Protein AF-A0A9Q3AFA3-F1 (afdb_monomer)

Mean predicted aligned error: 14.66 Å

Structure (mmCIF, N/CA/C/O backbone):
data_AF-A0A9Q3AFA3-F1
#
_entry.id   AF-A0A9Q3AFA3-F1
#
loop_
_atom_site.group_PDB
_atom_site.id
_atom_site.type_symbol
_atom_site.label_atom_id
_atom_site.label_alt_id
_atom_site.label_comp_id
_atom_site.label_asym_id
_atom_site.label_entity_id
_atom_site.label_seq_id
_atom_site.pdbx_PDB_ins_code
_atom_site.Cartn_x
_atom_site.Cartn_y
_atom_site.Cartn_z
_atom_site.occupancy
_atom_site.B_iso_or_equiv
_atom_site.auth_seq_id
_atom_site.auth_comp_id
_atom_site.auth_asym_id
_atom_site.auth_atom_id
_atom_site.pdbx_PDB_model_num
ATOM 1 N N . MET A 1 1 ? 26.727 13.748 -6.538 1.00 31.53 1 MET A N 1
ATOM 2 C CA . MET A 1 1 ? 25.446 13.881 -5.822 1.00 31.53 1 MET A CA 1
ATOM 3 C C . MET A 1 1 ? 25.107 12.471 -5.403 1.00 31.53 1 MET A C 1
ATOM 5 O O . MET A 1 1 ? 24.929 11.662 -6.299 1.00 31.53 1 MET A O 1
ATOM 9 N N . GLU A 1 2 ? 25.195 12.148 -4.111 1.00 31.36 2 GLU A N 1
ATOM 10 C CA . GLU A 1 2 ? 24.711 10.855 -3.608 1.00 31.36 2 GLU A CA 1
ATOM 11 C C . GLU A 1 2 ? 23.255 10.726 -4.036 1.00 31.36 2 GLU A C 1
ATOM 13 O O . GLU A 1 2 ? 22.441 11.607 -3.737 1.00 31.36 2 GLU A O 1
ATOM 18 N N . ASP A 1 3 ? 22.959 9.708 -4.838 1.00 44.16 3 ASP A N 1
ATOM 19 C CA . ASP A 1 3 ? 21.589 9.434 -5.209 1.00 44.16 3 ASP A CA 1
ATOM 20 C C . ASP A 1 3 ? 20.820 9.109 -3.918 1.00 44.16 3 ASP A C 1
ATOM 22 O O . ASP A 1 3 ? 21.297 8.416 -3.023 1.00 44.16 3 ASP A O 1
ATOM 26 N N . GLY A 1 4 ? 19.649 9.704 -3.742 1.00 44.97 4 GLY A N 1
ATOM 27 C CA . GLY A 1 4 ? 18.826 9.465 -2.560 1.00 44.97 4 GLY A CA 1
ATOM 28 C C . GLY A 1 4 ? 18.108 8.113 -2.599 1.00 44.97 4 GLY A C 1
ATOM 29 O O . GLY A 1 4 ? 17.029 8.011 -2.005 1.00 44.97 4 GLY A O 1
ATOM 30 N N . ARG A 1 5 ? 18.596 7.108 -3.346 1.00 56.59 5 ARG A N 1
ATOM 31 C CA . ARG A 1 5 ? 17.900 5.825 -3.491 1.00 56.59 5 ARG A CA 1
ATOM 32 C C . ARG A 1 5 ? 18.234 4.950 -2.289 1.00 56.59 5 ARG A C 1
ATOM 34 O O . ARG A 1 5 ? 19.384 4.665 -1.977 1.00 56.59 5 ARG A O 1
ATOM 41 N N . ARG A 1 6 ? 17.193 4.508 -1.581 1.00 67.25 6 ARG A N 1
ATOM 42 C CA . ARG A 1 6 ? 17.358 3.473 -0.558 1.00 67.25 6 ARG A CA 1
ATOM 43 C C . ARG A 1 6 ? 17.557 2.126 -1.250 1.00 67.25 6 ARG A C 1
ATOM 45 O O . ARG A 1 6 ? 16.832 1.856 -2.208 1.00 67.25 6 ARG A O 1
ATOM 52 N N . PRO A 1 7 ? 18.461 1.269 -0.753 1.00 80.62 7 PRO A N 1
ATOM 53 C CA . PRO A 1 7 ? 18.586 -0.086 -1.266 1.00 80.62 7 PRO A CA 1
ATOM 54 C C . PRO A 1 7 ? 17.254 -0.831 -1.105 1.00 80.62 7 PRO A C 1
ATOM 56 O O . PRO A 1 7 ? 16.603 -0.756 -0.060 1.00 80.62 7 PRO A O 1
ATOM 59 N N . THR A 1 8 ? 16.840 -1.539 -2.155 1.00 86.31 8 THR A N 1
ATOM 60 C CA . THR A 1 8 ? 15.667 -2.424 -2.144 1.00 86.31 8 THR A CA 1
ATOM 61 C C . THR A 1 8 ? 15.996 -3.719 -2.881 1.00 86.31 8 THR A C 1
ATOM 63 O O . THR A 1 8 ? 16.932 -3.760 -3.670 1.00 86.31 8 THR A O 1
ATOM 66 N N . HIS A 1 9 ? 15.208 -4.769 -2.655 1.00 89.50 9 HIS A N 1
ATOM 67 C CA . HIS A 1 9 ? 15.342 -6.046 -3.362 1.00 89.50 9 HIS A CA 1
ATOM 68 C C . HIS A 1 9 ? 14.718 -6.034 -4.771 1.00 89.50 9 HIS A C 1
ATOM 70 O O . HIS A 1 9 ? 14.674 -7.071 -5.429 1.00 89.50 9 HIS A O 1
ATOM 76 N N . PHE A 1 10 ? 14.173 -4.898 -5.221 1.00 92.19 10 PHE A N 1
ATOM 77 C CA . PHE A 1 10 ? 13.462 -4.800 -6.491 1.00 92.19 10 PHE A CA 1
ATOM 78 C C . PHE A 1 10 ? 14.365 -4.339 -7.633 1.00 92.19 10 PHE A C 1
ATOM 80 O O . PHE A 1 10 ? 15.138 -3.394 -7.494 1.00 92.19 10 PHE A O 1
ATOM 87 N N . GLY A 1 11 ? 14.130 -4.928 -8.806 1.00 93.00 11 GLY A N 1
ATOM 88 C CA . GLY A 1 11 ? 14.675 -4.460 -10.075 1.00 93.00 11 GLY A CA 1
ATOM 89 C C . GLY A 1 11 ? 16.154 -4.778 -10.280 1.00 93.00 11 GLY A C 1
ATOM 90 O O . GLY A 1 11 ? 16.748 -5.605 -9.596 1.00 93.00 11 GLY A O 1
ATOM 91 N N . ILE A 1 12 ? 16.721 -4.123 -11.289 1.00 93.44 12 ILE A N 1
ATOM 92 C CA . ILE A 1 12 ? 18.145 -4.144 -11.620 1.00 93.44 12 ILE A CA 1
ATOM 93 C C . ILE A 1 12 ? 18.594 -2.688 -11.570 1.00 93.44 12 ILE A C 1
ATOM 95 O O . ILE A 1 12 ? 17.883 -1.815 -12.073 1.00 93.44 12 ILE A O 1
ATOM 99 N N . GLU A 1 13 ? 19.749 -2.423 -10.966 1.00 92.81 13 GLU A N 1
ATOM 100 C CA . GLU A 1 13 ? 20.338 -1.085 -10.963 1.00 92.81 13 GLU A CA 1
ATOM 101 C C . GLU A 1 13 ? 20.455 -0.551 -12.398 1.00 92.81 13 GLU A C 1
ATOM 103 O O . GLU A 1 13 ? 20.861 -1.278 -13.304 1.00 92.81 13 GLU A O 1
ATOM 108 N N . GLU A 1 14 ? 20.075 0.709 -12.615 1.00 92.31 14 GLU A N 1
ATOM 109 C CA . GLU A 1 14 ? 19.921 1.273 -13.959 1.00 92.31 14 GLU A CA 1
ATOM 110 C C . GLU A 1 14 ? 21.203 1.168 -14.792 1.00 92.31 14 GLU A C 1
ATOM 112 O O . GLU A 1 14 ? 21.157 0.671 -15.917 1.00 92.31 14 GLU A O 1
ATOM 117 N N . ASP A 1 15 ? 22.350 1.546 -14.224 1.00 92.62 15 ASP A N 1
ATOM 118 C CA . ASP A 1 15 ? 23.646 1.470 -14.907 1.00 92.62 15 ASP A CA 1
ATOM 119 C C . ASP A 1 15 ? 23.993 0.027 -15.287 1.00 92.62 15 ASP A C 1
ATOM 121 O O . ASP A 1 15 ? 24.424 -0.246 -16.411 1.00 92.62 15 ASP A O 1
ATOM 125 N N . THR A 1 16 ? 23.715 -0.919 -14.388 1.00 93.81 16 THR A N 1
ATOM 126 C CA . THR A 1 16 ? 23.895 -2.354 -14.628 1.00 93.81 16 THR A CA 1
ATOM 127 C C . THR A 1 16 ? 22.962 -2.854 -15.732 1.00 93.81 16 THR A C 1
ATOM 129 O O . THR A 1 16 ? 23.398 -3.583 -16.630 1.00 93.81 16 THR A O 1
ATOM 132 N N . ALA A 1 17 ? 21.688 -2.458 -15.713 1.00 93.31 17 ALA A N 1
ATOM 133 C CA . ALA A 1 17 ? 20.706 -2.835 -16.722 1.00 93.31 17 ALA A CA 1
ATOM 134 C C . ALA A 1 17 ? 21.079 -2.278 -18.103 1.00 93.31 17 ALA A C 1
ATOM 136 O O . ALA A 1 17 ? 21.062 -3.018 -19.088 1.00 93.31 17 ALA A O 1
ATOM 137 N N . VAL A 1 18 ? 21.468 -1.002 -18.176 1.00 92.75 18 VAL A N 1
ATOM 138 C CA . VAL A 1 18 ? 21.858 -0.322 -19.418 1.00 92.75 18 VAL A CA 1
ATOM 139 C C . VAL A 1 18 ? 23.160 -0.890 -19.977 1.00 92.75 18 VAL A C 1
ATOM 141 O O . VAL A 1 18 ? 23.252 -1.087 -21.191 1.00 92.75 18 VAL A O 1
ATOM 144 N N . ALA A 1 19 ? 24.163 -1.167 -19.138 1.00 93.81 19 ALA A N 1
ATOM 145 C CA . ALA A 1 19 ? 25.450 -1.707 -19.579 1.00 93.81 19 ALA A CA 1
ATOM 146 C C . ALA A 1 19 ? 25.335 -3.138 -20.125 1.00 93.81 19 ALA A C 1
ATOM 148 O O . ALA A 1 19 ? 25.984 -3.469 -21.117 1.00 93.81 19 ALA A O 1
ATOM 149 N N . ASN A 1 20 ? 24.484 -3.965 -19.513 1.00 93.88 20 ASN A N 1
ATOM 150 C CA . ASN A 1 20 ? 24.355 -5.384 -19.850 1.00 93.88 20 ASN A CA 1
ATOM 151 C C . ASN A 1 20 ? 23.153 -5.704 -20.753 1.00 93.88 20 ASN A C 1
ATOM 153 O O . ASN A 1 20 ? 22.939 -6.868 -21.084 1.00 93.88 20 ASN A O 1
ATOM 157 N N . PHE A 1 21 ? 22.392 -4.700 -21.205 1.00 94.31 21 PHE A N 1
ATOM 158 C CA . PHE A 1 21 ? 21.138 -4.909 -21.939 1.00 94.31 21 PHE A CA 1
ATOM 159 C C . PHE A 1 21 ? 21.282 -5.812 -23.177 1.00 94.31 21 PHE A C 1
ATOM 161 O O . PHE A 1 21 ? 20.428 -6.657 -23.441 1.00 94.31 21 PHE A O 1
ATOM 168 N N . GLY A 1 22 ? 22.399 -5.689 -23.903 1.00 93.00 22 GLY A N 1
ATOM 169 C CA . GLY A 1 22 ? 22.717 -6.538 -25.057 1.00 93.00 22 GLY A CA 1
ATOM 170 C C . GLY A 1 22 ? 22.820 -8.031 -24.724 1.00 93.00 22 GLY A C 1
ATOM 171 O O . GLY A 1 22 ? 22.433 -8.864 -25.538 1.00 93.00 22 GLY A O 1
ATOM 172 N N . GLN A 1 23 ? 23.282 -8.380 -23.519 1.00 95.56 23 GLN A N 1
ATOM 173 C CA . GLN A 1 23 ? 23.353 -9.775 -23.072 1.00 95.56 23 GLN A CA 1
ATOM 174 C C . GLN A 1 23 ? 21.951 -10.343 -22.845 1.00 95.56 23 GLN A C 1
ATOM 176 O O . GLN A 1 23 ? 21.680 -11.475 -23.233 1.00 95.56 23 GLN A O 1
ATOM 181 N N . TYR A 1 24 ? 21.039 -9.540 -22.287 1.00 94.31 24 TYR A N 1
ATOM 182 C CA . TYR A 1 24 ? 19.649 -9.951 -22.090 1.00 94.31 24 TYR A CA 1
ATOM 183 C C . TYR A 1 24 ? 18.940 -10.194 -23.428 1.00 94.31 24 TYR A C 1
ATOM 185 O O . TYR A 1 24 ? 18.186 -11.154 -23.559 1.00 94.31 24 TYR A O 1
ATOM 193 N N . LEU A 1 25 ? 19.220 -9.365 -24.440 1.00 94.38 25 LEU A N 1
ATOM 194 C CA . LEU A 1 25 ? 18.674 -9.523 -25.794 1.00 94.38 25 LEU A CA 1
ATOM 195 C C . LEU A 1 25 ? 19.187 -10.776 -26.517 1.00 94.38 25 LEU A C 1
ATOM 197 O O . LEU A 1 25 ? 18.493 -11.297 -27.385 1.00 94.38 25 LEU A O 1
ATOM 201 N N . ALA A 1 26 ? 20.384 -11.259 -26.177 1.00 95.12 26 ALA A N 1
ATOM 202 C CA . ALA A 1 26 ? 20.981 -12.442 -26.795 1.00 95.12 26 ALA A CA 1
ATOM 203 C C . ALA A 1 26 ? 20.421 -13.771 -26.249 1.00 95.12 26 ALA A C 1
ATOM 205 O O . ALA A 1 26 ? 20.730 -14.834 -26.791 1.00 95.12 26 ALA A O 1
ATOM 206 N N . LEU A 1 27 ? 19.611 -13.736 -25.184 1.00 96.69 27 LEU A N 1
ATOM 207 C CA . LEU A 1 27 ? 19.037 -14.937 -24.581 1.00 96.69 27 LEU A CA 1
ATOM 208 C C . LEU A 1 27 ? 17.963 -15.545 -25.505 1.00 96.69 27 LEU A C 1
ATOM 210 O O . LEU A 1 27 ? 16.940 -14.906 -25.755 1.00 96.69 27 LEU A O 1
ATOM 214 N N . PRO A 1 28 ? 18.122 -16.802 -25.969 1.00 95.69 28 PRO A N 1
ATOM 215 C CA . PRO A 1 28 ? 17.306 -17.363 -27.053 1.00 95.69 28 PRO A CA 1
ATOM 216 C C . PRO A 1 28 ? 15.830 -17.573 -26.689 1.00 95.69 28 PRO A C 1
ATOM 218 O O . PRO A 1 28 ? 14.981 -17.652 -27.572 1.00 95.69 28 PRO A O 1
ATOM 221 N N . ASN A 1 29 ? 15.520 -17.652 -25.393 1.00 97.38 29 ASN A N 1
ATOM 222 C CA . ASN A 1 29 ? 14.172 -17.900 -24.882 1.00 97.38 29 ASN A CA 1
ATOM 223 C C . ASN A 1 29 ? 13.524 -16.649 -24.263 1.00 97.38 29 ASN A C 1
ATOM 225 O O . ASN A 1 29 ? 12.460 -16.755 -23.653 1.00 97.38 29 ASN A O 1
ATOM 229 N N . LEU A 1 30 ? 14.148 -15.469 -24.395 1.00 96.56 30 LEU A N 1
ATOM 230 C CA . LEU A 1 30 ? 13.637 -14.216 -23.842 1.00 96.56 30 LEU A CA 1
ATOM 231 C C . LEU A 1 30 ? 13.195 -13.267 -24.960 1.00 96.56 30 LEU A C 1
ATOM 233 O O . LEU A 1 30 ? 13.912 -13.026 -25.924 1.00 96.56 30 LEU A O 1
ATO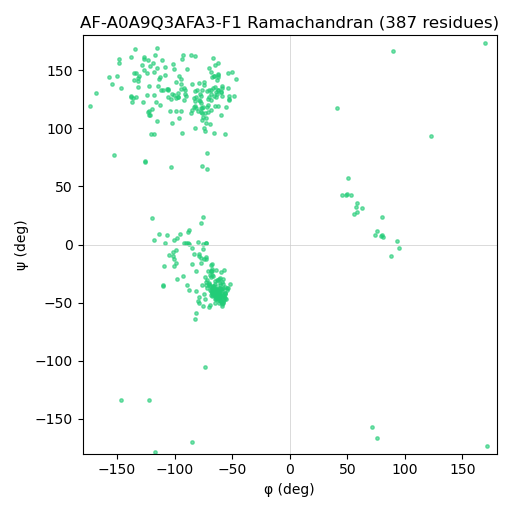M 237 N N . ASN A 1 31 ? 12.008 -12.682 -24.807 1.00 94.94 31 ASN A N 1
ATOM 238 C CA . ASN A 1 31 ? 11.499 -11.654 -25.711 1.00 94.94 31 ASN A CA 1
ATOM 239 C C . ASN A 1 31 ? 11.233 -10.373 -24.923 1.00 94.94 31 ASN A C 1
ATOM 241 O O . ASN A 1 31 ? 10.174 -10.221 -24.310 1.00 94.94 31 ASN A O 1
ATOM 245 N N . ILE A 1 32 ? 12.205 -9.463 -24.920 1.00 95.94 32 ILE A N 1
ATOM 246 C CA . ILE A 1 32 ? 12.116 -8.210 -24.168 1.00 95.94 32 ILE A CA 1
ATOM 247 C C . ILE A 1 32 ? 11.107 -7.281 -24.848 1.00 95.94 32 ILE A C 1
ATOM 249 O O . ILE A 1 32 ? 11.277 -6.881 -25.997 1.00 95.94 32 ILE A O 1
ATOM 253 N N . LYS A 1 33 ? 10.034 -6.937 -24.128 1.00 96.94 33 LYS A N 1
ATOM 254 C CA . LYS A 1 33 ? 8.938 -6.101 -24.647 1.00 96.94 33 LYS A CA 1
ATOM 255 C C . LYS A 1 33 ? 9.017 -4.637 -24.248 1.00 96.94 33 LYS A C 1
ATOM 257 O O . LYS A 1 33 ? 8.319 -3.830 -24.860 1.00 96.94 33 LYS A O 1
ATOM 262 N N . GLY A 1 34 ? 9.819 -4.303 -23.245 1.00 96.81 34 GLY A N 1
ATOM 263 C CA . GLY A 1 34 ? 9.833 -2.979 -22.649 1.00 96.81 34 GLY A CA 1
ATOM 264 C C . GLY A 1 34 ? 10.681 -2.895 -21.397 1.00 96.81 34 GLY A C 1
ATOM 265 O O . GLY A 1 34 ? 11.340 -3.860 -21.015 1.00 96.81 34 GLY A O 1
ATOM 266 N N . ILE A 1 35 ? 10.602 -1.734 -20.755 1.00 97.19 35 ILE A N 1
ATOM 267 C CA . ILE A 1 35 ? 11.144 -1.484 -19.420 1.00 97.19 35 ILE A CA 1
ATOM 268 C C . ILE A 1 35 ? 10.015 -1.096 -18.469 1.00 97.19 35 ILE A C 1
ATOM 270 O O . ILE A 1 35 ? 8.981 -0.584 -18.906 1.00 97.19 35 ILE A O 1
ATOM 274 N N . HIS A 1 36 ? 10.243 -1.323 -17.180 1.00 97.62 36 HIS A N 1
ATOM 275 C CA . HIS A 1 36 ? 9.360 -0.915 -16.097 1.00 97.62 36 HIS A CA 1
ATOM 276 C C . HIS A 1 36 ? 10.183 -0.225 -15.013 1.00 97.62 36 HIS A C 1
ATOM 278 O O . HIS A 1 36 ? 11.250 -0.719 -14.642 1.00 97.62 36 HIS A O 1
ATOM 284 N N . VAL A 1 37 ? 9.680 0.901 -14.510 1.00 95.88 37 VAL A N 1
ATOM 285 C CA . VAL A 1 37 ? 10.291 1.627 -13.397 1.00 95.88 37 VAL A CA 1
ATOM 286 C C . VAL A 1 37 ? 9.203 2.098 -12.433 1.00 95.88 37 VAL A C 1
ATOM 288 O O . VAL A 1 37 ? 8.270 2.798 -12.820 1.00 95.88 37 VAL A O 1
ATOM 291 N N . TYR A 1 38 ? 9.371 1.773 -11.151 1.00 93.44 38 TYR A N 1
ATOM 292 C CA . TYR A 1 38 ? 8.511 2.221 -10.059 1.00 93.44 38 TYR A CA 1
ATOM 293 C C . TYR A 1 38 ? 9.344 2.980 -9.021 1.00 93.44 38 TYR A C 1
ATOM 295 O O . TYR A 1 38 ? 10.153 2.386 -8.314 1.00 93.44 38 TYR A O 1
ATOM 303 N N . ASN A 1 39 ? 9.124 4.294 -8.913 1.00 87.06 39 ASN A N 1
ATOM 304 C CA . ASN A 1 39 ? 9.963 5.186 -8.099 1.00 87.06 39 ASN A CA 1
ATOM 305 C C . ASN A 1 39 ? 9.292 5.702 -6.819 1.00 87.06 39 ASN A C 1
ATOM 307 O O . ASN A 1 39 ? 9.898 6.470 -6.072 1.00 87.06 39 ASN A O 1
ATOM 311 N N . GLY A 1 40 ? 8.050 5.309 -6.524 1.00 87.06 40 GLY A N 1
ATOM 312 C CA . GLY A 1 40 ? 7.431 5.742 -5.278 1.00 87.06 40 GLY A CA 1
ATOM 313 C C . GLY A 1 40 ? 5.948 5.462 -5.143 1.00 87.06 40 GLY A C 1
ATOM 314 O O . GLY A 1 40 ? 5.263 5.039 -6.067 1.00 87.06 40 GLY A O 1
ATOM 315 N N . THR A 1 41 ? 5.447 5.743 -3.944 1.00 90.12 41 THR A N 1
ATOM 316 C CA . THR A 1 41 ? 4.039 5.616 -3.575 1.00 90.12 41 THR A CA 1
ATOM 317 C C . THR A 1 41 ? 3.525 6.921 -2.986 1.00 90.12 41 THR A C 1
ATOM 319 O O . THR A 1 41 ? 4.300 7.723 -2.470 1.00 90.12 41 THR A O 1
ATOM 322 N N . LYS A 1 42 ? 2.202 7.109 -2.997 1.00 91.62 42 LYS A N 1
ATOM 323 C CA . LYS A 1 42 ? 1.523 8.239 -2.346 1.00 91.62 42 LYS A CA 1
ATOM 324 C C . LYS A 1 42 ? 1.990 9.622 -2.844 1.00 91.62 42 LYS A C 1
ATOM 326 O O . LYS A 1 42 ? 2.024 10.582 -2.079 1.00 91.62 42 LYS A O 1
ATOM 331 N N . ILE A 1 43 ? 2.307 9.732 -4.130 1.00 95.38 43 ILE A N 1
ATOM 332 C CA . ILE A 1 43 ? 2.714 10.980 -4.776 1.00 95.38 43 ILE A CA 1
ATOM 333 C C . ILE A 1 43 ? 1.473 11.866 -4.948 1.00 95.38 43 ILE A C 1
ATOM 335 O O . ILE A 1 43 ? 0.546 11.516 -5.679 1.00 95.38 43 ILE A O 1
ATOM 339 N N . LEU A 1 44 ? 1.436 12.993 -4.234 1.00 96.62 44 LEU A N 1
ATOM 340 C CA . LEU A 1 44 ? 0.319 13.953 -4.245 1.00 96.62 44 LEU A CA 1
ATOM 341 C C . LEU A 1 44 ? 0.595 15.193 -5.104 1.00 96.62 44 LEU A C 1
ATOM 343 O O . LEU A 1 44 ? -0.296 16.016 -5.291 1.00 96.62 44 LEU A O 1
ATOM 347 N N . ASP A 1 45 ? 1.814 15.324 -5.624 1.00 96.88 45 ASP A N 1
ATOM 348 C CA . ASP A 1 45 ? 2.240 16.436 -6.465 1.00 96.88 45 ASP A CA 1
ATOM 349 C C . ASP A 1 45 ? 2.291 16.011 -7.938 1.00 96.88 45 ASP A C 1
ATOM 351 O O . ASP A 1 45 ? 2.933 15.022 -8.293 1.00 96.88 45 ASP A O 1
ATOM 355 N N . ALA A 1 46 ? 1.593 16.750 -8.801 1.00 97.25 46 ALA A N 1
ATOM 356 C CA . ALA A 1 46 ? 1.475 16.402 -10.214 1.00 97.25 46 ALA A CA 1
ATOM 357 C C . ALA A 1 46 ? 2.795 16.582 -10.978 1.00 97.25 46 ALA A C 1
ATOM 359 O O . ALA A 1 46 ? 3.070 15.798 -11.888 1.00 97.25 46 ALA A O 1
ATOM 360 N N . GLN A 1 47 ? 3.613 17.569 -10.594 1.00 97.44 47 GLN A N 1
ATOM 361 C CA . GLN A 1 47 ? 4.920 17.797 -11.209 1.00 97.44 47 GLN A CA 1
ATOM 362 C C . GLN A 1 47 ? 5.849 16.608 -10.948 1.00 97.44 47 GLN A C 1
ATOM 364 O O . GLN A 1 47 ? 6.433 16.076 -11.883 1.00 97.44 47 GLN A O 1
ATOM 369 N N . SER A 1 48 ? 5.870 16.094 -9.718 1.00 96.50 48 SER A N 1
ATOM 370 C CA . SER A 1 48 ? 6.648 14.907 -9.345 1.00 96.50 48 SER A CA 1
ATOM 371 C C . SER A 1 48 ? 6.263 13.659 -10.157 1.00 96.50 48 SER A C 1
ATOM 373 O O . SER A 1 48 ? 7.126 12.873 -10.547 1.00 96.50 48 SER A O 1
ATOM 375 N N . VAL A 1 49 ? 4.968 13.464 -10.448 1.00 96.62 49 VAL A N 1
ATOM 376 C CA . VAL A 1 49 ? 4.509 12.368 -11.325 1.00 96.62 49 VAL A CA 1
ATOM 377 C C . VAL A 1 49 ? 4.987 12.580 -12.763 1.00 96.62 49 VAL A C 1
ATOM 379 O O . VAL A 1 49 ? 5.432 11.628 -13.406 1.00 96.62 49 VAL A O 1
ATOM 382 N N . TYR A 1 50 ? 4.896 13.812 -13.269 1.00 97.44 50 TYR A N 1
ATOM 383 C CA . TYR A 1 50 ? 5.384 14.166 -14.599 1.00 97.44 50 TYR A CA 1
ATOM 384 C C . TYR A 1 50 ? 6.894 13.949 -14.729 1.00 97.44 50 TYR A C 1
ATOM 386 O O . TYR A 1 50 ? 7.318 13.318 -15.694 1.00 97.44 50 TYR A O 1
ATOM 394 N N . ASP A 1 51 ? 7.687 14.413 -13.763 1.00 97.25 51 ASP A N 1
ATOM 395 C CA . ASP A 1 51 ? 9.147 14.295 -13.781 1.00 97.25 51 ASP A CA 1
ATOM 396 C C . ASP A 1 51 ? 9.562 12.819 -13.811 1.00 97.25 51 ASP A C 1
ATOM 398 O O . ASP A 1 51 ? 10.398 12.422 -14.625 1.00 97.25 51 ASP A O 1
ATOM 402 N N . ASN A 1 52 ? 8.898 11.981 -13.004 1.00 95.69 52 ASN A N 1
ATOM 403 C CA . ASN A 1 52 ? 9.109 10.536 -13.016 1.00 95.69 52 ASN A CA 1
ATOM 404 C C . ASN A 1 52 ? 8.760 9.911 -14.378 1.00 95.69 52 ASN A C 1
ATOM 406 O O . ASN A 1 52 ? 9.568 9.194 -14.963 1.00 95.69 52 ASN A O 1
ATOM 410 N N . ALA A 1 53 ? 7.575 10.206 -14.922 1.00 97.75 53 ALA A N 1
ATOM 411 C CA . ALA A 1 53 ? 7.172 9.672 -16.220 1.00 97.75 53 ALA A CA 1
ATOM 412 C C . ALA A 1 53 ? 8.110 10.142 -17.346 1.00 97.75 53 ALA A C 1
ATOM 414 O O . ALA A 1 53 ? 8.491 9.341 -18.195 1.00 97.75 53 ALA A O 1
ATOM 415 N N . SER A 1 54 ? 8.515 11.416 -17.346 1.00 98.00 54 SER A N 1
ATOM 416 C CA . SER A 1 54 ? 9.448 11.965 -18.335 1.00 98.00 54 SER A CA 1
ATOM 417 C C . SER A 1 54 ? 10.781 11.231 -18.290 1.00 98.00 54 SER A C 1
ATOM 419 O O . SER A 1 54 ? 11.234 10.757 -19.330 1.00 98.00 54 SER A O 1
ATOM 421 N N . TYR A 1 55 ? 11.344 11.057 -17.093 1.00 97.31 55 TYR A N 1
ATOM 422 C CA . TYR A 1 55 ? 12.597 10.335 -16.888 1.00 97.31 55 TYR A CA 1
ATOM 423 C C . TYR A 1 55 ? 12.552 8.912 -17.456 1.00 97.31 55 TYR A C 1
ATOM 425 O O . TYR A 1 55 ? 13.446 8.496 -18.190 1.00 97.31 55 TYR A O 1
ATOM 433 N N . ILE A 1 56 ? 11.482 8.166 -17.169 1.00 98.00 56 ILE A N 1
ATOM 434 C CA . ILE A 1 56 ? 11.339 6.775 -17.622 1.00 98.00 56 ILE A CA 1
ATOM 435 C C . ILE A 1 56 ? 11.200 6.706 -19.148 1.00 98.00 56 ILE A C 1
ATOM 437 O O . ILE A 1 56 ? 11.782 5.832 -19.795 1.00 98.00 56 ILE A O 1
ATOM 441 N N . LEU A 1 57 ? 10.467 7.647 -19.748 1.00 98.38 57 LEU A N 1
ATOM 442 C CA . LEU A 1 57 ? 10.371 7.746 -21.203 1.00 98.38 57 LEU A CA 1
ATOM 443 C C . LEU A 1 57 ? 11.719 8.142 -21.830 1.00 98.38 57 LEU A C 1
ATOM 445 O O . LEU A 1 57 ? 12.052 7.634 -22.899 1.00 98.38 57 LEU A O 1
ATOM 449 N N . ASP A 1 58 ? 12.515 9.000 -21.186 1.00 97.75 58 ASP A N 1
ATOM 450 C CA . ASP A 1 58 ? 13.882 9.331 -21.616 1.00 97.75 58 ASP A CA 1
ATOM 451 C C . ASP A 1 58 ? 14.800 8.099 -21.557 1.00 97.75 58 ASP A C 1
ATOM 453 O O . ASP A 1 58 ? 15.491 7.807 -22.536 1.00 97.75 58 ASP A O 1
ATOM 457 N N . LEU A 1 59 ? 14.734 7.309 -20.481 1.00 96.81 59 LEU A N 1
ATOM 458 C CA . LEU A 1 59 ? 15.465 6.044 -20.358 1.00 96.81 59 LEU A CA 1
ATOM 459 C C . LEU A 1 59 ? 15.082 5.051 -21.466 1.00 96.81 59 LEU A C 1
ATOM 461 O O . LEU A 1 59 ? 15.961 4.471 -22.110 1.00 96.81 59 LEU A O 1
ATOM 465 N N . TYR A 1 60 ? 13.785 4.906 -21.752 1.00 97.75 60 TYR A N 1
ATOM 466 C CA . TYR A 1 60 ? 13.304 4.088 -22.868 1.00 97.75 60 TYR A CA 1
ATOM 467 C C . TYR A 1 60 ? 13.898 4.549 -24.208 1.00 97.75 60 TYR A C 1
ATOM 469 O O . TYR A 1 60 ? 14.357 3.714 -24.995 1.00 97.75 60 TYR A O 1
ATOM 477 N N . ARG A 1 61 ? 13.913 5.866 -24.477 1.00 97.06 61 ARG A N 1
ATOM 478 C CA . ARG A 1 61 ? 14.489 6.427 -25.714 1.00 97.06 61 ARG A CA 1
ATOM 479 C C . ARG A 1 61 ? 15.974 6.106 -25.821 1.00 97.06 61 ARG A C 1
ATOM 481 O O . ARG A 1 61 ? 16.418 5.656 -26.874 1.00 97.06 61 ARG A O 1
ATOM 488 N N . ASN A 1 62 ? 16.716 6.286 -24.733 1.00 94.75 62 ASN A N 1
ATOM 489 C CA . ASN A 1 62 ? 18.153 6.028 -24.691 1.00 94.75 62 ASN A CA 1
ATOM 490 C C . ASN A 1 62 ? 18.478 4.557 -24.972 1.00 94.75 62 ASN A C 1
ATOM 492 O O . ASN A 1 62 ? 19.350 4.272 -25.792 1.00 94.75 62 ASN A O 1
ATOM 496 N N . LEU A 1 63 ? 17.756 3.623 -24.346 1.00 94.94 63 LEU A N 1
ATOM 497 C CA . LEU A 1 63 ? 17.926 2.188 -24.598 1.00 94.94 63 LEU A CA 1
ATOM 498 C C . LEU A 1 63 ? 17.575 1.816 -26.038 1.00 94.94 63 LEU A C 1
ATOM 500 O O . LEU A 1 63 ? 18.336 1.107 -26.694 1.00 94.94 63 LEU A O 1
ATOM 504 N N . THR A 1 64 ? 16.455 2.337 -26.534 1.00 95.06 64 THR A N 1
ATOM 505 C CA . THR A 1 64 ? 15.978 2.069 -27.891 1.00 95.06 64 THR A CA 1
ATOM 506 C C . THR A 1 64 ? 16.975 2.539 -28.947 1.00 95.06 64 THR A C 1
ATOM 508 O O . THR A 1 64 ? 17.299 1.779 -29.854 1.00 95.06 64 THR A O 1
ATOM 511 N N . LEU A 1 65 ? 17.519 3.750 -28.802 1.00 93.31 65 LEU A N 1
ATOM 512 C CA . LEU A 1 65 ? 18.524 4.289 -29.722 1.00 93.31 65 LEU A CA 1
ATOM 513 C C . LEU A 1 65 ? 19.865 3.554 -29.622 1.00 93.31 65 LEU A C 1
ATOM 515 O O . LEU A 1 65 ? 20.514 3.321 -30.636 1.00 93.31 65 LEU A O 1
ATOM 519 N N . ARG A 1 66 ? 20.294 3.196 -28.406 1.00 94.06 66 ARG A N 1
ATOM 520 C CA . ARG A 1 66 ? 21.594 2.552 -28.172 1.00 94.06 66 ARG A CA 1
ATOM 521 C C . ARG A 1 66 ? 21.663 1.129 -28.722 1.00 94.06 66 ARG A C 1
ATOM 523 O O . ARG A 1 66 ? 22.730 0.714 -29.166 1.00 94.06 66 ARG A O 1
ATOM 530 N N . TYR A 1 67 ? 20.559 0.393 -28.649 1.00 94.00 67 TYR A N 1
ATOM 531 C CA . TYR A 1 67 ? 20.502 -1.028 -28.997 1.00 94.00 67 TYR A CA 1
ATOM 532 C C . TYR A 1 67 ? 19.633 -1.325 -30.230 1.00 94.00 67 TYR A C 1
ATOM 534 O O . TYR A 1 67 ? 19.389 -2.493 -30.508 1.00 94.00 67 TYR A O 1
ATOM 542 N N . ASP A 1 68 ? 19.184 -0.289 -30.951 1.00 93.56 68 ASP A N 1
ATOM 543 C CA . ASP A 1 68 ? 18.319 -0.381 -32.141 1.00 93.56 68 ASP A CA 1
ATOM 544 C C . ASP A 1 68 ? 17.076 -1.263 -31.908 1.00 93.56 68 ASP A C 1
ATOM 546 O O . ASP A 1 68 ? 16.858 -2.287 -32.556 1.00 93.56 68 ASP A O 1
ATOM 550 N N . LEU A 1 69 ? 16.283 -0.896 -30.895 1.00 93.69 69 LEU A N 1
ATOM 551 C CA . LEU A 1 69 ? 15.162 -1.710 -30.411 1.00 93.69 69 LEU A CA 1
ATOM 552 C C . LEU A 1 69 ? 13.801 -1.226 -30.915 1.00 93.69 69 LEU A C 1
ATOM 554 O O . LEU A 1 69 ? 13.574 -0.049 -31.161 1.00 93.69 69 LEU A O 1
ATOM 558 N N . ASP A 1 70 ? 12.840 -2.144 -30.953 1.00 92.94 70 ASP A N 1
ATOM 559 C CA . ASP A 1 70 ? 11.424 -1.846 -31.187 1.00 92.94 70 ASP A CA 1
ATOM 560 C C . ASP A 1 70 ? 10.587 -2.451 -30.052 1.00 92.94 70 ASP A C 1
ATOM 562 O O . ASP A 1 70 ? 9.932 -3.487 -30.183 1.00 92.94 70 ASP A O 1
ATOM 566 N N . LEU A 1 71 ? 10.693 -1.839 -28.870 1.00 96.31 71 LEU A N 1
ATOM 567 C CA . LEU A 1 71 ? 10.028 -2.310 -27.658 1.00 96.31 71 LEU A CA 1
ATOM 568 C C . LEU A 1 71 ? 8.544 -1.921 -27.674 1.00 96.31 71 LEU A C 1
ATOM 570 O O . LEU A 1 71 ? 8.206 -0.746 -27.725 1.00 96.31 71 LEU A O 1
ATOM 574 N N . SER A 1 72 ? 7.641 -2.890 -27.552 1.00 97.50 72 SER A N 1
ATOM 575 C CA . SER A 1 72 ? 6.186 -2.667 -27.619 1.00 97.50 72 SER A CA 1
ATOM 576 C C . SER A 1 72 ? 5.554 -1.966 -26.406 1.00 97.50 72 SER A C 1
ATOM 578 O O . SER A 1 72 ? 4.377 -1.599 -26.463 1.00 97.50 72 SER A O 1
ATOM 580 N N . MET A 1 73 ? 6.276 -1.803 -25.294 1.00 98.25 73 MET A N 1
ATOM 581 C CA . MET A 1 73 ? 5.751 -1.146 -24.095 1.00 98.25 73 MET A CA 1
ATOM 582 C C . MET A 1 73 ? 6.814 -0.400 -23.286 1.00 98.25 73 MET A C 1
ATOM 584 O O . MET A 1 73 ? 7.998 -0.725 -23.320 1.00 98.25 73 MET A O 1
ATOM 588 N N . VAL A 1 74 ? 6.350 0.575 -22.516 1.00 98.56 74 VAL A N 1
ATOM 589 C CA . VAL A 1 74 ? 7.067 1.209 -21.413 1.00 98.56 74 VAL A CA 1
ATOM 590 C C . VAL A 1 74 ? 6.095 1.359 -20.254 1.00 98.56 74 VAL A C 1
ATOM 592 O O . VAL A 1 74 ? 4.993 1.886 -20.422 1.00 98.56 74 VAL A O 1
ATOM 595 N N . ASP A 1 75 ? 6.483 0.858 -19.092 1.00 98.44 75 ASP A N 1
ATOM 596 C CA . ASP A 1 75 ? 5.694 0.968 -17.876 1.00 98.44 75 ASP A CA 1
ATOM 597 C C . ASP A 1 75 ? 6.309 2.033 -16.971 1.00 98.44 75 ASP A C 1
ATOM 599 O O . ASP A 1 75 ? 7.448 1.904 -16.511 1.00 98.44 75 ASP A O 1
ATOM 603 N N . VAL A 1 76 ? 5.560 3.117 -16.764 1.00 97.12 76 VAL A N 1
ATOM 604 C CA . VAL A 1 76 ? 5.994 4.249 -15.936 1.00 97.12 76 VAL A CA 1
ATOM 605 C C . VAL A 1 76 ? 5.628 4.064 -14.456 1.00 97.12 76 VAL A C 1
ATOM 607 O O . VAL A 1 76 ? 5.725 5.008 -13.665 1.00 97.12 76 VAL A O 1
ATOM 610 N N . GLY A 1 77 ? 5.193 2.856 -14.090 1.00 94.31 77 GLY A N 1
ATOM 611 C CA . GLY A 1 77 ? 4.848 2.449 -12.743 1.00 94.31 77 GLY A CA 1
ATOM 612 C C . GLY A 1 77 ? 3.557 3.094 -12.255 1.00 94.31 77 GLY A C 1
ATOM 613 O O . GLY A 1 77 ? 2.685 3.507 -13.017 1.00 94.31 77 GLY A O 1
ATOM 614 N N . GLY A 1 78 ? 3.409 3.164 -10.938 1.00 91.00 78 GLY A N 1
ATOM 615 C CA . GLY A 1 78 ? 2.230 3.701 -10.274 1.00 91.00 78 GLY A CA 1
ATOM 616 C C . GLY A 1 78 ? 2.552 4.863 -9.347 1.00 91.00 78 GLY A C 1
ATOM 617 O O . GLY A 1 78 ? 3.273 5.800 -9.673 1.00 91.00 78 GLY A O 1
ATOM 618 N N . GLY A 1 79 ? 1.971 4.799 -8.153 1.00 89.12 79 GLY A N 1
ATOM 619 C CA . GLY A 1 79 ? 2.344 5.692 -7.061 1.00 89.12 79 GLY A CA 1
ATOM 620 C C . GLY A 1 79 ? 1.490 6.941 -6.900 1.00 89.12 79 GLY A C 1
ATOM 621 O O . GLY A 1 79 ? 1.679 7.645 -5.910 1.00 89.12 79 GLY A O 1
ATOM 622 N N . LEU A 1 80 ? 0.507 7.180 -7.776 1.00 96.06 80 LEU A N 1
ATOM 623 C CA . LEU A 1 80 ? -0.477 8.251 -7.582 1.00 96.06 80 LEU A CA 1
ATOM 624 C C . LEU A 1 80 ? -1.136 8.130 -6.196 1.00 96.06 80 LEU A C 1
ATOM 626 O O . LEU A 1 80 ? -1.655 7.075 -5.813 1.00 96.06 80 LEU A O 1
ATOM 630 N N . GLY A 1 81 ? -1.073 9.210 -5.425 1.00 95.19 81 GLY A N 1
ATOM 631 C CA . GLY A 1 81 ? -1.565 9.267 -4.057 1.00 95.19 81 GLY A CA 1
ATOM 632 C C . GLY A 1 81 ? -3.004 9.753 -3.943 1.00 95.19 81 GLY A C 1
ATOM 633 O O . GLY A 1 81 ? -3.550 10.398 -4.834 1.00 95.19 81 GLY A O 1
ATOM 634 N N . ILE A 1 82 ? -3.599 9.489 -2.781 1.00 96.06 82 ILE A N 1
ATOM 635 C CA . ILE A 1 82 ? -4.837 10.129 -2.332 1.00 96.06 82 ILE A CA 1
ATOM 636 C C . ILE A 1 82 ? -4.585 10.831 -1.002 1.00 96.06 82 ILE A C 1
ATOM 638 O O . ILE A 1 82 ? -3.709 10.426 -0.233 1.00 96.06 82 ILE A O 1
ATOM 642 N N . LYS A 1 83 ? -5.373 11.869 -0.736 1.00 94.94 83 LYS A N 1
ATOM 643 C CA . LYS A 1 83 ? -5.390 12.560 0.549 1.00 94.94 83 LYS A CA 1
ATOM 644 C C . LYS A 1 83 ? -5.981 11.644 1.622 1.00 94.94 83 LYS A C 1
ATOM 646 O O . LYS A 1 83 ? -7.111 11.185 1.468 1.00 94.94 83 LYS A O 1
ATOM 651 N N . TYR A 1 84 ? -5.236 11.426 2.701 1.00 92.31 84 TYR A N 1
ATOM 652 C CA . TYR A 1 84 ? -5.717 10.738 3.904 1.00 92.31 84 TYR A CA 1
ATOM 653 C C . TYR A 1 84 ? -5.871 11.692 5.086 1.00 92.31 84 TYR A C 1
ATOM 655 O O . TYR A 1 84 ? -6.791 11.532 5.885 1.00 92.31 84 TYR A O 1
ATOM 663 N N . TYR A 1 85 ? -4.980 12.680 5.194 1.00 91.44 85 TYR A N 1
ATOM 664 C CA . TYR A 1 85 ? -4.883 13.555 6.362 1.00 91.44 85 TYR A CA 1
ATOM 665 C C . TYR A 1 85 ? -5.226 15.003 6.010 1.00 91.44 85 TYR A C 1
ATOM 667 O O . TYR A 1 85 ? -5.012 15.443 4.884 1.00 91.44 85 TYR A O 1
ATOM 675 N N . GLU A 1 86 ? -5.741 15.776 6.969 1.00 87.56 86 GLU A N 1
ATOM 676 C CA . GLU A 1 86 ? -6.218 17.146 6.720 1.00 87.56 86 GLU A CA 1
ATOM 677 C C . GLU A 1 86 ? -5.144 18.073 6.141 1.00 87.56 86 GLU A C 1
ATOM 679 O O . GLU A 1 86 ? -5.444 18.864 5.243 1.00 87.56 86 GLU A O 1
ATOM 684 N N . ASN A 1 87 ? -3.900 17.916 6.600 1.00 89.19 87 ASN A N 1
ATOM 685 C CA . ASN A 1 87 ? -2.741 18.698 6.174 1.00 89.19 87 ASN A CA 1
ATOM 686 C C . ASN A 1 87 ? -2.196 18.318 4.787 1.00 89.19 87 ASN A C 1
ATOM 688 O O . ASN A 1 87 ? -1.264 18.957 4.302 1.00 89.19 87 ASN A O 1
ATOM 692 N N . GLU A 1 88 ? -2.750 17.292 4.145 1.00 93.06 88 G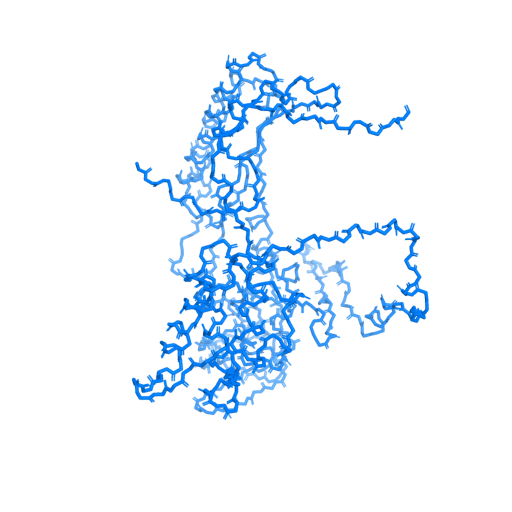LU A N 1
ATOM 693 C CA . GLU A 1 88 ? -2.396 16.913 2.782 1.00 93.06 88 GLU A CA 1
ATOM 694 C C . GLU A 1 88 ? -3.274 17.651 1.761 1.00 93.06 88 GLU A C 1
ATOM 696 O O . GLU A 1 88 ? -4.442 17.981 2.008 1.00 93.06 88 GLU A O 1
ATOM 701 N N . LYS A 1 89 ? -2.716 17.886 0.573 1.00 94.50 89 LYS A N 1
ATOM 702 C CA . LYS A 1 89 ? -3.466 18.361 -0.594 1.00 94.50 89 LYS A CA 1
ATOM 703 C C . LYS A 1 89 ? -3.851 17.167 -1.459 1.00 94.50 89 LYS A C 1
ATOM 705 O O . LYS A 1 89 ? -3.110 16.192 -1.537 1.00 94.50 89 LYS A O 1
ATOM 710 N N . GLU A 1 90 ? -5.027 17.227 -2.074 1.00 96.25 90 GLU A N 1
ATOM 711 C CA . GLU A 1 90 ? -5.384 16.226 -3.078 1.00 96.25 90 GLU A CA 1
ATOM 712 C C . GLU A 1 90 ? -4.502 16.384 -4.319 1.00 96.25 90 GLU A C 1
ATOM 714 O O . GLU A 1 90 ? -4.119 17.501 -4.666 1.00 96.25 90 GLU A O 1
ATOM 719 N N . LEU A 1 91 ? -4.215 15.269 -4.995 1.00 97.06 91 LEU A N 1
ATOM 720 C CA . LEU A 1 91 ? -3.563 15.286 -6.298 1.00 97.06 91 LEU A CA 1
ATOM 721 C C . LEU A 1 91 ? -4.462 16.007 -7.311 1.00 97.06 91 LEU A C 1
ATOM 723 O O . LEU A 1 91 ? -5.578 15.560 -7.590 1.00 97.06 91 LEU A O 1
ATOM 727 N N . ASP A 1 92 ? -3.965 17.104 -7.883 1.00 97.75 92 ASP A N 1
ATOM 728 C CA . ASP A 1 92 ? -4.671 17.848 -8.924 1.00 97.75 92 ASP A CA 1
ATOM 729 C C . ASP A 1 92 ? -4.633 17.076 -10.250 1.00 97.75 92 ASP A C 1
ATOM 731 O O . ASP A 1 92 ? -3.670 17.119 -11.018 1.00 97.75 92 ASP A O 1
ATOM 735 N N . THR A 1 93 ? -5.714 16.347 -10.521 1.00 96.56 93 THR A N 1
ATOM 736 C CA . THR A 1 93 ? -5.857 15.533 -11.736 1.00 96.56 93 THR A CA 1
ATOM 737 C C . THR A 1 93 ? -5.960 16.356 -13.017 1.00 96.56 93 THR A C 1
ATOM 739 O O . THR A 1 93 ? -5.596 15.861 -14.088 1.00 96.56 93 THR A O 1
ATOM 742 N N . GLN A 1 94 ? -6.433 17.603 -12.939 1.00 98.12 94 GLN A N 1
ATOM 743 C CA . GLN A 1 94 ? -6.509 18.479 -14.105 1.00 98.12 94 GLN A CA 1
ATOM 744 C C . GLN A 1 94 ? -5.113 18.960 -14.478 1.00 98.12 94 GLN A C 1
ATOM 746 O O . GLN A 1 94 ? -4.723 18.850 -15.644 1.00 98.12 94 GLN A O 1
ATOM 751 N N . HIS A 1 95 ? -4.345 19.410 -13.487 1.00 98.44 95 HIS A N 1
ATOM 752 C CA . HIS A 1 95 ? -2.955 19.793 -13.686 1.00 98.44 95 HIS A CA 1
ATOM 753 C C . HIS A 1 95 ? -2.106 18.602 -14.157 1.00 98.44 95 HIS A C 1
ATOM 755 O O . HIS A 1 95 ? -1.380 18.712 -15.145 1.00 98.44 95 HIS A O 1
ATOM 761 N N . LEU A 1 96 ? -2.288 17.421 -13.555 1.00 97.75 96 LEU A N 1
ATOM 762 C CA . LEU A 1 96 ? -1.609 16.200 -13.992 1.00 97.75 96 LEU A CA 1
ATOM 763 C C . LEU A 1 96 ? -1.896 15.870 -15.464 1.00 97.75 96 LEU A C 1
ATOM 765 O O . LEU A 1 96 ? -0.981 15.554 -16.223 1.00 97.75 96 LEU A O 1
ATOM 769 N N . LYS A 1 97 ? -3.157 15.984 -15.897 1.00 97.94 97 LYS A N 1
ATOM 770 C CA . LYS A 1 97 ? -3.531 15.781 -17.302 1.00 97.94 97 LYS A CA 1
ATOM 771 C C . LYS A 1 97 ? -2.861 16.803 -18.225 1.00 97.94 97 LYS A C 1
ATOM 773 O O . LYS A 1 97 ? -2.416 16.418 -19.305 1.00 97.94 97 LYS A O 1
ATOM 778 N N . GLN A 1 98 ? -2.798 18.075 -17.827 1.00 98.62 98 GLN A N 1
ATOM 779 C CA . GLN A 1 98 ? -2.144 19.134 -18.609 1.00 98.62 98 GLN A CA 1
ATOM 780 C C . GLN A 1 98 ? -0.651 18.856 -18.823 1.00 98.62 98 GLN A C 1
ATOM 782 O O . GLN A 1 98 ? -0.138 19.161 -19.896 1.00 98.62 98 GLN A O 1
ATOM 787 N N . LEU A 1 99 ? 0.015 18.245 -17.841 1.00 98.50 99 LEU A N 1
ATOM 788 C CA . LEU A 1 99 ? 1.425 17.861 -17.920 1.00 98.50 99 LEU A CA 1
ATOM 789 C C . LEU A 1 99 ? 1.643 16.574 -18.736 1.00 98.50 99 LEU A C 1
ATOM 791 O O . LEU A 1 99 ? 2.459 16.546 -19.658 1.00 98.50 99 LEU A O 1
ATOM 795 N N . LEU A 1 100 ? 0.903 15.500 -18.436 1.00 97.94 100 LEU A N 1
ATOM 796 C CA . LEU A 1 100 ? 1.148 14.180 -19.033 1.00 97.94 100 LEU A CA 1
ATOM 797 C C . LEU A 1 100 ? 0.653 14.051 -20.478 1.00 97.94 100 LEU A C 1
ATOM 799 O O . LEU A 1 100 ? 1.286 13.370 -21.283 1.00 97.94 100 LEU A O 1
ATOM 803 N N . ALA A 1 101 ? -0.459 14.697 -20.841 1.00 98.25 101 ALA A N 1
ATOM 804 C CA . ALA A 1 101 ? -1.011 14.589 -22.193 1.00 98.25 101 ALA A CA 1
ATOM 805 C C . ALA A 1 101 ? -0.020 15.016 -23.302 1.00 98.25 101 ALA A C 1
ATOM 807 O O . ALA A 1 101 ? 0.178 14.234 -24.237 1.00 98.25 101 ALA A O 1
ATOM 808 N N . PRO A 1 102 ? 0.636 16.196 -23.241 1.00 98.50 102 PRO A N 1
ATOM 809 C CA . PRO A 1 102 ? 1.621 16.580 -24.252 1.00 98.50 102 PRO A CA 1
ATOM 810 C C . PRO A 1 102 ? 2.874 15.694 -24.232 1.00 98.50 102 PRO A C 1
ATOM 812 O O . PRO A 1 102 ? 3.392 15.375 -25.306 1.00 98.50 102 PRO A O 1
ATOM 815 N N . LEU A 1 103 ? 3.326 15.251 -23.051 1.00 98.50 103 LEU A N 1
ATOM 816 C CA . LEU A 1 103 ? 4.456 14.327 -22.904 1.00 98.50 103 LEU A CA 1
ATOM 817 C C . LEU A 1 103 ? 4.188 13.011 -23.642 1.00 98.50 103 LEU A C 1
ATOM 819 O O . LEU A 1 103 ? 4.965 12.608 -24.512 1.00 98.50 103 LEU A O 1
ATOM 823 N N . PHE A 1 104 ? 3.050 12.379 -23.355 1.00 98.19 104 PHE A N 1
ATOM 824 C CA . PHE A 1 104 ? 2.663 11.111 -23.967 1.00 98.19 104 PHE A CA 1
ATOM 825 C C . PHE A 1 104 ? 2.386 11.260 -25.461 1.00 98.19 104 PHE A C 1
ATOM 827 O O . PHE A 1 104 ? 2.797 10.400 -26.238 1.00 98.19 104 PHE A O 1
ATOM 834 N N . ALA A 1 105 ? 1.764 12.359 -25.897 1.00 98.31 105 ALA A N 1
ATOM 835 C CA . ALA A 1 105 ? 1.574 12.631 -27.320 1.00 98.31 105 ALA A CA 1
ATOM 836 C C . ALA A 1 105 ? 2.915 12.788 -28.058 1.00 98.31 105 ALA A C 1
ATOM 838 O O . ALA A 1 105 ? 3.066 12.302 -29.178 1.00 98.31 105 ALA A O 1
ATOM 839 N N . SER A 1 106 ? 3.900 13.447 -27.438 1.00 98.31 106 SER A N 1
ATOM 840 C CA . SER A 1 106 ? 5.245 13.580 -28.005 1.00 98.31 106 SER A CA 1
ATOM 841 C C . SER A 1 106 ? 5.961 12.241 -28.116 1.00 98.31 106 SER A C 1
ATOM 843 O O . SER A 1 106 ? 6.535 11.939 -29.161 1.00 98.31 106 SER A O 1
ATOM 845 N N . PHE A 1 107 ? 5.860 11.413 -27.077 1.00 98.38 107 PHE A N 1
ATOM 846 C CA . PHE A 1 107 ? 6.408 10.063 -27.088 1.00 98.38 107 PHE A CA 1
ATOM 847 C C . PHE A 1 107 ? 5.794 9.199 -28.199 1.00 98.38 107 PHE A C 1
ATOM 849 O O . PHE A 1 107 ? 6.528 8.640 -29.006 1.00 98.38 107 PHE A O 1
ATOM 856 N N . HIS A 1 108 ? 4.464 9.166 -28.328 1.00 98.06 108 HIS A N 1
ATOM 857 C CA . HIS A 1 108 ? 3.794 8.349 -29.349 1.00 98.06 108 HIS A CA 1
ATOM 858 C C . HIS A 1 108 ? 4.034 8.833 -30.787 1.00 98.06 108 HIS A C 1
ATOM 860 O O . HIS A 1 108 ? 3.938 8.036 -31.714 1.00 98.06 108 HIS A O 1
ATOM 866 N N . ARG A 1 109 ? 4.379 10.111 -31.011 1.00 97.94 109 ARG A N 1
ATOM 867 C CA . ARG A 1 109 ? 4.837 10.559 -32.342 1.00 97.94 109 ARG A CA 1
ATOM 868 C C . ARG A 1 109 ? 6.155 9.901 -32.753 1.00 97.94 109 ARG A C 1
ATOM 870 O O . ARG A 1 109 ? 6.373 9.710 -33.943 1.00 97.94 109 ARG A O 1
ATOM 877 N N . GLN A 1 110 ? 7.019 9.590 -31.788 1.00 96.50 110 GLN A N 1
ATOM 878 C CA . GLN A 1 110 ? 8.303 8.924 -32.025 1.00 96.50 110 GLN A CA 1
ATOM 879 C C . GLN A 1 110 ? 8.151 7.396 -32.014 1.00 96.50 110 GLN A C 1
ATOM 881 O O . GLN A 1 110 ? 8.730 6.721 -32.857 1.00 96.50 110 GLN A O 1
ATOM 886 N N . PHE A 1 111 ? 7.321 6.864 -31.112 1.00 97.38 111 PHE A N 1
ATOM 887 C CA . PHE A 1 111 ? 7.119 5.428 -30.902 1.00 97.38 111 PHE A CA 1
ATOM 888 C C . PHE A 1 111 ? 5.630 5.057 -31.011 1.00 97.38 111 PHE A C 1
ATOM 890 O O . PHE A 1 111 ? 4.982 4.750 -30.009 1.00 97.38 111 PHE A O 1
ATOM 897 N N . PRO A 1 112 ? 5.040 5.085 -32.221 1.00 96.75 112 PRO A N 1
ATOM 898 C CA . PRO A 1 112 ? 3.590 4.962 -32.407 1.00 96.75 112 PRO A CA 1
ATOM 899 C C . PRO A 1 112 ? 3.017 3.585 -32.051 1.00 96.75 112 PRO A C 1
ATOM 901 O O . PRO A 1 112 ? 1.806 3.452 -31.886 1.00 96.75 112 PRO A O 1
ATOM 904 N N . ARG A 1 113 ? 3.866 2.556 -31.950 1.00 96.88 113 ARG A N 1
ATOM 905 C CA . ARG A 1 113 ? 3.466 1.183 -31.598 1.00 96.88 113 ARG A CA 1
ATOM 906 C C . ARG A 1 113 ? 3.703 0.837 -30.127 1.00 96.88 113 ARG A C 1
ATOM 908 O O . ARG A 1 113 ? 3.319 -0.249 -29.699 1.00 96.88 113 ARG A O 1
ATOM 915 N N . THR A 1 114 ? 4.313 1.740 -29.365 1.00 98.38 114 THR A N 1
ATOM 916 C CA . THR A 1 114 ? 4.699 1.491 -27.976 1.00 98.38 114 THR A CA 1
ATOM 917 C C . THR A 1 114 ? 3.590 1.925 -27.037 1.00 98.38 114 THR A C 1
ATOM 919 O O . THR A 1 114 ? 3.174 3.081 -27.038 1.00 98.38 114 THR A O 1
ATOM 922 N N . ARG A 1 115 ? 3.121 1.003 -26.197 1.00 98.38 115 ARG A N 1
ATOM 923 C CA . ARG A 1 115 ? 2.126 1.294 -25.160 1.00 98.38 115 ARG A CA 1
ATOM 924 C C . ARG A 1 115 ? 2.795 1.923 -23.942 1.00 98.38 115 ARG A C 1
ATOM 926 O O . ARG A 1 115 ? 3.768 1.373 -23.439 1.00 98.38 115 ARG A O 1
ATOM 933 N N . ILE A 1 116 ? 2.221 3.004 -23.424 1.00 98.31 116 ILE A N 1
ATOM 934 C CA . ILE A 1 116 ? 2.549 3.514 -22.086 1.00 98.31 116 ILE A CA 1
ATOM 935 C C . ILE A 1 116 ? 1.606 2.852 -21.074 1.00 98.31 116 ILE A C 1
ATOM 937 O O . ILE A 1 116 ? 0.387 2.871 -21.269 1.00 98.31 116 ILE A O 1
ATOM 941 N N . ILE A 1 117 ? 2.163 2.263 -20.018 1.00 98.12 117 ILE A N 1
ATOM 942 C CA . ILE A 1 117 ? 1.423 1.593 -18.939 1.00 98.12 117 ILE A CA 1
ATOM 943 C C . ILE A 1 117 ? 1.617 2.373 -17.633 1.00 98.12 117 ILE A C 1
ATOM 945 O O . ILE A 1 117 ? 2.685 2.932 -17.400 1.00 98.12 117 ILE A O 1
ATOM 949 N N . LEU A 1 118 ? 0.553 2.458 -16.829 1.00 95.00 118 LEU A N 1
ATOM 950 C CA . LEU A 1 118 ? 0.540 3.080 -15.506 1.00 95.00 118 LEU A CA 1
ATOM 951 C C . LEU A 1 118 ? -0.186 2.146 -14.524 1.00 95.00 118 LEU A C 1
ATOM 953 O O . LEU A 1 118 ? -1.343 1.782 -14.748 1.00 95.00 118 LEU A O 1
ATOM 957 N N . GLU A 1 119 ? 0.453 1.826 -13.404 1.00 95.75 119 GLU A N 1
ATOM 958 C CA . GLU A 1 119 ? 0.001 0.827 -12.427 1.00 95.75 119 GLU A CA 1
ATOM 959 C C . GLU A 1 119 ? -0.621 1.469 -11.173 1.00 95.75 119 GLU A C 1
ATOM 961 O O . GLU A 1 119 ? -0.087 1.431 -10.060 1.00 95.75 119 GLU A O 1
ATOM 966 N N . SER A 1 120 ? -1.775 2.123 -11.328 1.00 93.25 120 SER A N 1
ATOM 967 C CA . SER A 1 120 ? -2.385 2.871 -10.222 1.00 93.25 120 SER A CA 1
ATOM 968 C C . SER A 1 120 ? -3.414 2.066 -9.418 1.00 93.25 120 SER A C 1
ATOM 970 O O . SER A 1 120 ? -4.591 2.022 -9.760 1.00 93.25 120 SER A O 1
ATOM 972 N N . GLY A 1 121 ? -2.987 1.471 -8.300 1.00 94.44 121 GLY A N 1
ATOM 973 C CA . GLY A 1 121 ? -3.892 0.788 -7.360 1.00 94.44 121 GLY A CA 1
ATOM 974 C C . GLY A 1 121 ? -4.578 1.744 -6.375 1.00 94.44 121 GLY A C 1
ATOM 975 O O . GLY A 1 121 ? -5.798 1.919 -6.389 1.00 94.44 121 GLY A O 1
ATOM 976 N N . ARG A 1 122 ? -3.784 2.402 -5.516 1.00 95.31 122 ARG A N 1
ATOM 977 C CA . ARG A 1 122 ? -4.279 3.260 -4.418 1.00 95.31 122 ARG A CA 1
ATOM 978 C C . ARG A 1 122 ? -5.207 4.376 -4.888 1.00 95.31 122 ARG A C 1
ATOM 980 O O . ARG A 1 122 ? -6.206 4.650 -4.234 1.00 95.31 122 ARG A O 1
ATOM 987 N N . PHE A 1 123 ? -4.858 5.029 -5.990 1.00 96.12 123 PHE A N 1
ATOM 988 C CA . PHE A 1 123 ? -5.627 6.144 -6.531 1.00 96.12 123 PHE A CA 1
ATOM 989 C C . PHE A 1 123 ? -7.008 5.716 -7.029 1.00 96.12 123 PHE A C 1
ATOM 991 O O . PHE A 1 123 ? -7.975 6.445 -6.828 1.00 96.12 123 PHE A O 1
ATOM 998 N N . VAL A 1 124 ? -7.097 4.523 -7.625 1.00 95.56 124 VAL A N 1
ATOM 999 C CA . VAL A 1 124 ? -8.348 3.960 -8.144 1.00 95.56 124 VAL A CA 1
ATOM 1000 C C . VAL A 1 124 ? -9.228 3.454 -7.006 1.00 95.56 124 VAL A C 1
ATOM 1002 O O . VAL A 1 124 ? -10.386 3.842 -6.916 1.00 95.56 124 VAL A O 1
ATOM 1005 N N . ALA A 1 125 ? -8.689 2.609 -6.124 1.00 95.44 125 ALA A N 1
ATOM 1006 C CA . ALA A 1 125 ? -9.505 1.902 -5.137 1.00 95.44 125 ALA A CA 1
ATOM 1007 C C . ALA A 1 125 ? -9.624 2.632 -3.791 1.00 95.44 125 ALA A C 1
ATOM 1009 O O . ALA A 1 125 ? -10.619 2.476 -3.089 1.00 95.44 125 ALA A O 1
ATOM 1010 N N . GLY A 1 126 ? -8.639 3.449 -3.407 1.00 95.38 126 GLY A N 1
ATOM 1011 C CA . GLY A 1 126 ? -8.504 3.947 -2.036 1.00 95.38 126 GLY A CA 1
ATOM 1012 C C . GLY A 1 126 ? -9.717 4.727 -1.533 1.00 95.38 126 GLY A C 1
ATOM 1013 O O . GLY A 1 126 ? -10.216 4.436 -0.449 1.00 95.38 126 GLY A O 1
ATOM 1014 N N . LYS A 1 127 ? -10.246 5.661 -2.336 1.00 95.50 127 LYS A N 1
ATOM 1015 C CA . LYS A 1 127 ? -11.421 6.475 -1.964 1.00 95.50 127 LYS A CA 1
ATOM 1016 C C . LYS A 1 127 ? -12.756 5.723 -2.075 1.00 95.50 127 LYS A C 1
ATOM 1018 O O . LYS A 1 127 ? -13.763 6.232 -1.595 1.00 95.50 127 LYS A O 1
ATOM 1023 N N . CYS A 1 128 ? -12.783 4.543 -2.696 1.00 95.12 128 CYS A N 1
ATOM 1024 C CA . CYS A 1 128 ? -14.015 3.795 -2.961 1.00 95.12 128 CYS A CA 1
ATOM 1025 C C . CYS A 1 128 ? -14.499 2.951 -1.774 1.00 95.12 128 CYS A C 1
ATOM 1027 O O . CYS A 1 128 ? -15.595 2.404 -1.843 1.00 95.12 128 CYS A O 1
ATOM 1029 N N . GLY A 1 129 ? -13.705 2.828 -0.707 1.00 95.19 129 GLY A N 1
ATOM 1030 C CA . GLY A 1 129 ? -14.027 1.985 0.443 1.00 95.19 129 GLY A CA 1
ATOM 1031 C C . GLY A 1 129 ? -13.919 2.711 1.779 1.00 95.19 129 GLY A C 1
ATOM 1032 O O . GLY A 1 129 ? -13.155 3.668 1.939 1.00 95.19 129 GLY A O 1
ATOM 1033 N N . ALA A 1 130 ? -14.666 2.204 2.753 1.00 97.19 130 ALA A N 1
ATOM 1034 C CA . ALA A 1 130 ? -14.543 2.545 4.161 1.00 97.19 130 ALA A CA 1
ATOM 1035 C C . ALA A 1 130 ? -14.589 1.251 4.981 1.00 97.19 130 ALA A C 1
ATOM 1037 O O . ALA A 1 130 ? -15.347 0.340 4.643 1.00 97.19 130 ALA A O 1
ATOM 1038 N N . LEU A 1 131 ? -13.786 1.167 6.041 1.00 97.94 131 LEU A N 1
ATOM 1039 C CA . LEU A 1 131 ? -13.929 0.106 7.033 1.00 97.94 131 LEU A CA 1
ATOM 1040 C C . LEU A 1 131 ? -15.030 0.522 8.009 1.00 97.94 131 LEU A C 1
ATOM 1042 O O . LEU A 1 131 ? -14.883 1.541 8.682 1.00 97.94 131 LEU A O 1
ATOM 1046 N N . LEU A 1 132 ? -16.096 -0.271 8.094 1.00 98.12 132 LEU A N 1
ATOM 1047 C CA . LEU A 1 132 ? -17.106 -0.142 9.140 1.00 98.12 132 LEU A CA 1
ATOM 1048 C C . LEU A 1 132 ? -16.736 -1.026 10.329 1.00 98.12 132 LEU A C 1
ATOM 1050 O O . LEU A 1 132 ? -16.402 -2.195 10.132 1.00 98.12 132 LEU A O 1
ATOM 1054 N N . VAL A 1 133 ? -16.818 -0.460 11.530 1.00 98.38 133 VAL A N 1
ATOM 1055 C CA . VAL A 1 133 ? -16.647 -1.172 12.802 1.00 98.38 133 VAL A CA 1
ATOM 1056 C C . VAL A 1 133 ? -17.754 -0.780 13.773 1.00 98.38 133 VAL A C 1
ATOM 1058 O O . VAL A 1 133 ? -18.227 0.360 13.752 1.00 98.38 133 VAL A O 1
ATOM 1061 N N . THR A 1 134 ? -18.159 -1.717 14.616 1.00 98.62 134 THR A N 1
ATOM 1062 C CA . THR A 1 134 ? -19.155 -1.519 15.675 1.00 98.62 134 THR A CA 1
ATOM 1063 C C . THR A 1 134 ? -18.445 -1.194 16.980 1.00 98.62 134 THR A C 1
ATOM 1065 O O . THR A 1 134 ? -17.424 -1.808 17.279 1.00 98.62 134 THR A O 1
ATOM 1068 N N . VAL A 1 135 ? -18.955 -0.239 17.758 1.00 98.69 135 VAL A N 1
ATOM 1069 C CA . VAL A 1 135 ? -18.480 0.019 19.124 1.00 98.69 135 VAL A CA 1
ATOM 1070 C C . VAL A 1 135 ? -19.041 -1.053 20.056 1.00 98.69 135 VAL A C 1
ATOM 1072 O O . VAL A 1 135 ? -20.241 -1.089 20.306 1.00 98.69 135 VAL A O 1
ATOM 1075 N N . ASP A 1 136 ? -18.173 -1.895 20.605 1.00 97.88 136 ASP A N 1
ATOM 1076 C CA . ASP A 1 136 ? -18.552 -2.988 21.506 1.00 97.88 136 ASP A CA 1
ATOM 1077 C C . ASP A 1 136 ? -18.580 -2.554 22.974 1.00 97.88 136 ASP A C 1
ATOM 1079 O O . ASP A 1 136 ? -19.372 -3.065 23.759 1.00 97.88 136 ASP A O 1
ATOM 1083 N N . ASN A 1 137 ? -17.680 -1.650 23.373 1.00 97.50 137 ASN A N 1
ATOM 1084 C CA . ASN A 1 137 ? -17.533 -1.228 24.767 1.00 97.50 137 ASN A CA 1
ATOM 1085 C C . ASN A 1 137 ? -16.936 0.180 24.849 1.00 97.50 137 ASN A C 1
ATOM 1087 O O . ASN A 1 137 ? -15.964 0.493 24.152 1.00 97.50 137 ASN A O 1
ATOM 1091 N N . ILE A 1 138 ? -17.467 1.006 25.751 1.00 98.25 138 ILE A N 1
ATOM 1092 C CA . ILE A 1 138 ? -16.880 2.298 26.109 1.00 98.25 138 ILE A CA 1
ATOM 1093 C C . ILE A 1 138 ? -16.367 2.256 27.546 1.00 98.25 138 ILE A C 1
ATOM 1095 O O . ILE A 1 138 ? -17.128 2.085 28.496 1.00 98.25 138 ILE A O 1
ATOM 1099 N N . LYS A 1 139 ? -15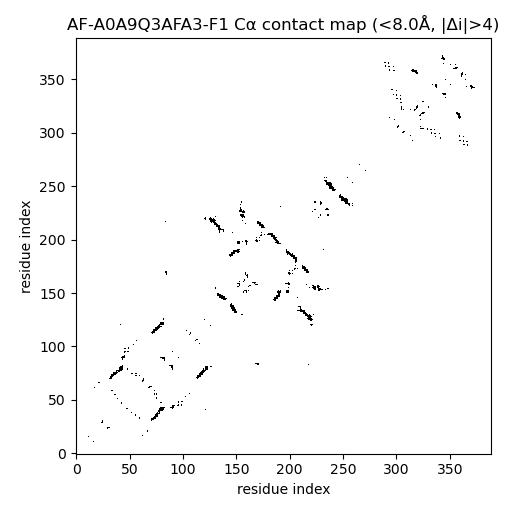.064 2.489 27.725 1.00 97.12 139 LYS A N 1
ATOM 1100 C CA . LYS A 1 139 ? -14.424 2.438 29.047 1.00 97.12 139 LYS A CA 1
ATOM 1101 C C . LYS A 1 139 ? -13.488 3.608 29.296 1.00 97.12 139 LYS A C 1
ATOM 1103 O O . LYS A 1 139 ? -12.807 4.083 28.392 1.00 97.12 139 LYS A O 1
ATOM 1108 N N . HIS A 1 140 ? -13.399 4.030 30.552 1.00 97.75 140 HIS A N 1
ATOM 1109 C CA . HIS A 1 140 ? -12.401 4.994 30.996 1.00 97.75 140 HIS A CA 1
ATOM 1110 C C . HIS A 1 140 ? -11.207 4.264 31.612 1.00 97.75 140 HIS A C 1
ATOM 1112 O O . HIS A 1 140 ? -11.381 3.438 32.508 1.00 97.75 140 HIS A O 1
ATOM 1118 N N . ASN A 1 141 ? -9.998 4.559 31.143 1.00 95.75 141 ASN A N 1
ATOM 1119 C CA . ASN A 1 141 ? -8.776 3.986 31.690 1.00 95.75 141 ASN A CA 1
ATOM 1120 C C . ASN A 1 141 ? -7.619 4.987 31.606 1.00 95.75 141 ASN A C 1
ATOM 1122 O O . ASN A 1 141 ? -7.429 5.626 30.574 1.00 95.75 141 ASN A O 1
ATOM 1126 N N . HIS A 1 142 ? -6.848 5.117 32.688 1.00 95.00 142 HIS A N 1
ATOM 1127 C CA . HIS A 1 142 ? -5.682 6.006 32.782 1.00 95.00 142 HIS A CA 1
ATOM 1128 C C . HIS A 1 142 ? -5.908 7.431 32.225 1.00 95.00 142 HIS A C 1
ATOM 1130 O O . HIS A 1 142 ? -5.055 7.980 31.534 1.00 95.00 142 HIS A O 1
ATOM 1136 N N . GLY A 1 143 ? -7.062 8.045 32.517 1.00 95.06 143 GLY A N 1
ATOM 1137 C CA . GLY A 1 143 ? -7.372 9.416 32.088 1.00 95.06 143 GLY A CA 1
ATOM 1138 C C . GLY A 1 143 ? -7.836 9.546 30.634 1.00 95.06 143 GLY A C 1
ATOM 1139 O O . GLY A 1 143 ? -8.012 10.663 30.152 1.00 95.06 143 GLY A O 1
ATOM 1140 N N . LYS A 1 144 ? -8.064 8.430 29.936 1.00 96.75 144 LYS A N 1
ATOM 1141 C CA . LYS A 1 144 ? -8.551 8.399 28.557 1.00 96.75 144 LYS A CA 1
ATOM 1142 C C . LYS A 1 144 ? -9.826 7.577 28.438 1.00 96.75 144 LYS A C 1
ATOM 1144 O O . LYS A 1 144 ? -10.017 6.593 29.151 1.00 96.75 144 LYS A O 1
ATOM 1149 N N . THR A 1 145 ? -10.695 7.976 27.517 1.00 98.31 145 THR A N 1
ATOM 1150 C CA . THR A 1 145 ? -11.901 7.221 27.171 1.00 98.31 145 THR A CA 1
ATOM 1151 C C . THR A 1 145 ? -11.627 6.414 25.911 1.00 98.31 145 THR A C 1
ATOM 1153 O O . THR A 1 145 ? -11.187 6.958 24.901 1.00 98.31 145 THR A O 1
ATOM 1156 N N . PHE A 1 146 ? -11.865 5.111 25.978 1.00 98.31 146 PHE A N 1
ATOM 1157 C CA . PHE A 1 146 ? -11.687 4.179 24.877 1.00 98.31 146 PHE A CA 1
ATOM 1158 C C . PHE A 1 146 ? -13.046 3.771 24.327 1.00 98.31 146 PHE A C 1
ATOM 1160 O O . PHE A 1 146 ? -13.920 3.395 25.106 1.00 98.31 146 PHE A O 1
ATOM 1167 N N . ALA A 1 147 ? -13.187 3.807 23.006 1.00 98.44 147 ALA A N 1
ATOM 1168 C CA . ALA A 1 147 ? -14.232 3.102 22.276 1.00 98.44 147 ALA A CA 1
ATOM 1169 C C . ALA A 1 147 ? -13.589 1.848 21.667 1.00 98.44 147 ALA A C 1
ATOM 1171 O O . ALA A 1 147 ? -12.795 1.946 20.728 1.00 98.44 147 ALA A O 1
ATOM 1172 N N . VAL A 1 148 ? -13.867 0.689 22.262 1.00 98.31 148 VAL A N 1
ATOM 1173 C CA . VAL A 1 148 ? -13.397 -0.613 21.775 1.00 98.31 148 VAL A CA 1
ATOM 1174 C C . VAL A 1 148 ? -14.338 -1.072 20.676 1.00 98.31 148 VAL A C 1
ATOM 1176 O O . VAL A 1 148 ? -15.551 -1.007 20.857 1.00 98.31 148 VAL A O 1
ATOM 1179 N N . THR A 1 149 ? -13.786 -1.511 19.551 1.00 98.62 149 THR A N 1
ATOM 1180 C CA . THR A 1 149 ? -14.552 -1.865 18.357 1.00 98.62 149 THR A CA 1
ATOM 1181 C C . THR A 1 149 ? -14.300 -3.299 17.901 1.00 98.62 149 THR A C 1
ATOM 1183 O O . THR A 1 149 ? -13.263 -3.882 18.221 1.00 98.62 149 THR A O 1
ATOM 1186 N N . ASP A 1 150 ? -15.233 -3.847 17.122 1.00 97.25 150 ASP A N 1
ATOM 1187 C CA . ASP A 1 150 ? -15.209 -5.226 16.604 1.00 97.25 150 ASP A CA 1
ATOM 1188 C C . ASP A 1 150 ? -14.178 -5.470 15.478 1.00 97.25 150 ASP A C 1
ATOM 1190 O O . ASP A 1 150 ? -14.056 -6.579 14.946 1.00 97.25 150 ASP A O 1
ATOM 1194 N N . GLY A 1 151 ? -13.406 -4.443 15.112 1.00 96.75 151 GLY A N 1
ATOM 1195 C CA . GLY A 1 151 ? -12.347 -4.515 14.116 1.00 96.75 151 GLY A CA 1
ATOM 1196 C C . GLY A 1 151 ? -11.229 -3.520 14.399 1.00 96.75 151 GLY A C 1
ATOM 1197 O O . GLY A 1 151 ? -11.459 -2.414 14.869 1.00 96.75 151 GLY A O 1
ATOM 1198 N N . GLY A 1 152 ? -9.996 -3.904 14.091 1.00 96.06 152 GLY A N 1
ATOM 1199 C CA . GLY A 1 152 ? -8.823 -3.076 14.345 1.00 96.06 152 GLY A CA 1
ATOM 1200 C C . GLY A 1 152 ? -7.750 -3.268 13.293 1.00 96.06 152 GLY A C 1
ATOM 1201 O O . GLY A 1 152 ? -8.013 -3.309 12.090 1.00 96.06 152 GLY A O 1
ATOM 1202 N N . THR A 1 153 ? -6.522 -3.434 13.760 1.00 95.75 153 THR A N 1
ATOM 1203 C CA . THR A 1 153 ? -5.324 -3.709 12.964 1.00 95.75 153 THR A CA 1
ATOM 1204 C C . THR A 1 153 ? -5.514 -4.919 12.052 1.00 95.75 153 THR A C 1
ATOM 1206 O O . THR A 1 153 ? -5.072 -4.887 10.909 1.00 95.75 153 THR A O 1
ATOM 1209 N N . ASN A 1 154 ? -6.217 -5.957 12.516 1.00 95.75 154 ASN A N 1
ATOM 1210 C CA . ASN A 1 154 ? -6.557 -7.145 11.724 1.00 95.75 154 ASN A CA 1
ATOM 1211 C C . ASN A 1 154 ? -7.400 -6.816 10.479 1.00 95.75 154 ASN A C 1
ATOM 1213 O O . ASN A 1 154 ? -7.279 -7.504 9.470 1.00 95.75 154 ASN A O 1
ATOM 1217 N N . CYS A 1 155 ? -8.208 -5.754 10.520 1.00 96.00 155 CYS A N 1
ATOM 1218 C CA . CYS A 1 155 ? -9.031 -5.302 9.397 1.00 96.00 155 CYS A CA 1
ATOM 1219 C C . CYS A 1 155 ? -8.383 -4.151 8.609 1.00 96.00 155 CYS A C 1
ATOM 1221 O O . CYS A 1 155 ? -8.636 -4.011 7.411 1.00 96.00 155 CYS A O 1
ATOM 1223 N N . HIS A 1 156 ? -7.579 -3.311 9.270 1.00 96.12 156 HIS A N 1
ATOM 1224 C CA . HIS A 1 156 ? -6.945 -2.144 8.660 1.00 96.12 156 HIS A CA 1
ATOM 1225 C C . HIS A 1 156 ? -5.629 -1.745 9.351 1.00 96.12 156 HIS A C 1
ATOM 1227 O O . HIS A 1 156 ? -5.537 -0.725 10.040 1.00 96.12 156 HIS A O 1
ATOM 1233 N N . GLY A 1 157 ? -4.562 -2.495 9.077 1.00 93.69 157 GLY A N 1
ATOM 1234 C CA . GLY A 1 157 ? -3.230 -2.275 9.646 1.00 93.69 157 GLY A CA 1
ATOM 1235 C C . GLY A 1 157 ? -2.682 -0.868 9.393 1.00 93.69 157 GLY A C 1
ATOM 1236 O O . GLY A 1 157 ? -2.168 -0.227 10.304 1.00 93.69 157 GLY A O 1
ATOM 1237 N N . ALA A 1 158 ? -2.870 -0.322 8.186 1.00 90.62 158 ALA A N 1
ATOM 1238 C CA . ALA A 1 158 ? -2.401 1.030 7.870 1.00 90.62 158 ALA A CA 1
ATOM 1239 C C . ALA A 1 158 ? -3.060 2.131 8.729 1.00 90.62 158 ALA A C 1
ATOM 1241 O O . ALA A 1 158 ? -2.364 3.059 9.142 1.00 90.62 158 ALA A O 1
ATOM 1242 N N . ALA A 1 159 ? -4.364 2.024 9.025 1.00 87.62 159 ALA A N 1
ATOM 1243 C CA . ALA A 1 159 ? -5.063 2.951 9.920 1.00 87.62 159 ALA A CA 1
ATOM 1244 C C . ALA A 1 159 ? -4.611 2.766 11.373 1.00 87.62 159 ALA A C 1
ATOM 1246 O O . ALA A 1 159 ? -4.439 3.742 12.100 1.00 87.62 159 ALA A O 1
ATOM 1247 N N . ALA A 1 160 ? -4.295 1.528 11.754 1.00 86.62 160 ALA A N 1
ATOM 1248 C CA . ALA A 1 160 ? -3.655 1.228 13.025 1.00 86.62 160 ALA A CA 1
ATOM 1249 C C . ALA A 1 160 ? -2.169 1.638 13.101 1.00 86.62 160 ALA A C 1
ATOM 1251 O O . ALA A 1 160 ? -1.530 1.469 14.139 1.00 86.62 160 ALA A O 1
ATOM 1252 N N . GLY A 1 161 ? -1.604 2.234 12.047 1.00 79.25 161 GLY A N 1
ATOM 1253 C CA . GLY A 1 161 ? -0.219 2.706 12.020 1.00 79.25 161 GLY A CA 1
ATOM 1254 C C . GLY A 1 161 ? 0.825 1.618 11.757 1.00 79.25 161 GLY A C 1
ATOM 1255 O O . GLY A 1 161 ? 2.017 1.915 11.824 1.00 79.25 161 GLY A O 1
ATOM 1256 N N . SER A 1 162 ? 0.421 0.388 11.421 1.00 77.56 162 SER A N 1
ATOM 1257 C CA . SER A 1 162 ? 1.352 -0.673 11.026 1.00 77.56 162 SER A CA 1
ATOM 1258 C C . SER A 1 162 ? 2.165 -0.241 9.801 1.00 77.56 162 SER A C 1
ATOM 1260 O O . SER A 1 162 ? 1.607 0.195 8.792 1.00 77.56 162 SER A O 1
ATOM 1262 N N . GLY A 1 163 ? 3.492 -0.348 9.897 1.00 69.94 163 GLY A N 1
ATOM 1263 C CA . GLY A 1 163 ? 4.414 0.020 8.819 1.00 69.94 163 GLY A CA 1
ATOM 1264 C C . GLY A 1 163 ? 4.625 1.528 8.622 1.00 69.94 163 GLY A C 1
ATOM 1265 O O . GLY A 1 163 ? 5.207 1.921 7.612 1.00 69.94 163 GLY A O 1
ATOM 1266 N N . GLN A 1 164 ? 4.175 2.388 9.548 1.00 70.25 164 GLN A N 1
ATOM 1267 C CA . GLN A 1 164 ? 4.433 3.833 9.504 1.00 70.25 164 GLN A CA 1
ATOM 1268 C C . GLN A 1 164 ? 5.308 4.289 10.677 1.00 70.25 164 GLN A C 1
ATOM 1270 O O . GLN A 1 164 ? 5.061 3.934 11.823 1.00 70.25 164 GLN A O 1
ATOM 1275 N N . VAL A 1 165 ? 6.291 5.150 10.389 1.00 63.88 165 VAL A N 1
ATOM 1276 C CA . VAL A 1 165 ? 7.168 5.762 11.409 1.00 63.88 165 VAL A CA 1
ATOM 1277 C C . VAL A 1 165 ? 6.387 6.714 12.322 1.00 63.88 165 VAL A C 1
ATOM 1279 O O . VAL A 1 165 ? 6.660 6.803 13.513 1.00 63.88 165 VAL A O 1
ATOM 1282 N N . LEU A 1 166 ? 5.396 7.423 11.769 1.00 70.62 166 LEU A N 1
ATOM 1283 C CA . LEU A 1 166 ? 4.532 8.332 12.515 1.00 70.62 166 LEU A CA 1
ATOM 1284 C C . LEU A 1 1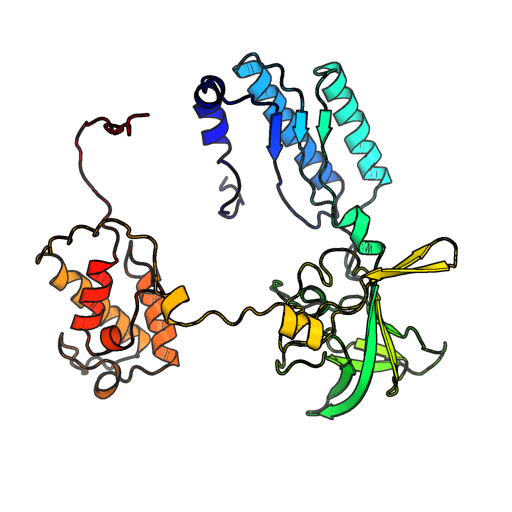66 ? 3.071 7.921 12.346 1.00 70.62 166 LEU A C 1
ATOM 1286 O O . LEU A 1 166 ? 2.508 8.032 11.255 1.00 70.62 166 LEU A O 1
ATOM 1290 N N . LYS A 1 167 ? 2.445 7.507 13.448 1.00 77.75 167 LYS A N 1
ATOM 1291 C CA . LYS A 1 167 ? 1.016 7.196 13.485 1.00 77.75 167 LYS A CA 1
ATOM 1292 C C . LYS A 1 167 ? 0.199 8.482 13.352 1.00 77.75 167 LYS A C 1
ATOM 1294 O O . LYS A 1 167 ? 0.402 9.440 14.096 1.00 77.75 167 LYS A O 1
ATOM 1299 N N . ARG A 1 168 ? -0.727 8.500 12.396 1.00 85.94 168 ARG A N 1
ATOM 1300 C CA . ARG A 1 168 ? -1.691 9.584 12.174 1.00 85.94 168 ARG A CA 1
ATOM 1301 C C . ARG A 1 168 ? -3.077 8.982 12.035 1.00 85.94 168 ARG A C 1
ATOM 1303 O O . ARG A 1 168 ? -3.220 7.900 11.472 1.00 85.94 168 ARG A O 1
ATOM 1310 N N . ASN A 1 169 ? -4.085 9.695 12.520 1.00 91.81 169 ASN A N 1
ATOM 1311 C CA . ASN A 1 169 ? -5.458 9.230 12.403 1.00 91.81 169 ASN A CA 1
ATOM 1312 C C . ASN A 1 169 ? -5.910 9.329 10.953 1.00 91.81 169 ASN A C 1
ATOM 1314 O O . ASN A 1 169 ? -5.878 10.404 10.350 1.00 91.81 169 ASN A O 1
ATOM 1318 N N . PHE A 1 170 ? -6.383 8.210 10.420 1.00 94.38 170 PHE A N 1
ATOM 1319 C CA . PHE A 1 170 ? -7.271 8.252 9.271 1.00 94.38 170 PHE A CA 1
ATOM 1320 C C . PHE A 1 170 ? -8.549 8.985 9.681 1.00 94.38 170 PHE A C 1
ATOM 1322 O O . PHE A 1 170 ? -8.895 9.052 10.863 1.00 94.38 170 PHE A O 1
ATOM 1329 N N . ARG A 1 171 ? -9.265 9.550 8.710 1.00 95.50 171 ARG A N 1
ATOM 1330 C CA . ARG A 1 171 ? -10.544 10.190 9.007 1.00 95.50 171 ARG A CA 1
ATOM 1331 C C . ARG A 1 171 ? -11.568 9.127 9.407 1.00 95.50 171 ARG A C 1
ATOM 1333 O O . ARG A 1 171 ? -11.950 8.301 8.574 1.00 95.50 171 ARG A O 1
ATOM 1340 N N . ILE A 1 172 ? -12.012 9.203 10.658 1.00 97.06 172 ILE A N 1
ATOM 1341 C CA . ILE A 1 172 ? -13.059 8.365 11.245 1.00 97.06 172 ILE A CA 1
ATOM 1342 C C . ILE A 1 172 ? -14.325 9.208 11.390 1.00 97.06 172 ILE A C 1
ATOM 1344 O O . ILE A 1 172 ? -14.250 10.356 11.828 1.00 97.06 172 ILE A O 1
ATOM 1348 N N . VAL A 1 173 ? -15.472 8.662 10.989 1.00 96.56 173 VAL A N 1
ATOM 1349 C CA . VAL A 1 173 ? -16.780 9.327 11.099 1.00 96.56 173 VAL A CA 1
ATOM 1350 C C . VAL A 1 173 ? -17.784 8.443 11.831 1.00 96.56 173 VAL A C 1
ATOM 1352 O O . VAL A 1 173 ? -17.708 7.217 11.739 1.00 96.56 173 VAL A O 1
ATOM 1355 N N . HIS A 1 174 ? -18.735 9.063 12.530 1.00 97.31 174 HIS A N 1
ATOM 1356 C CA . HIS A 1 174 ? -19.820 8.365 13.212 1.00 97.31 174 HIS A CA 1
ATOM 1357 C C . HIS A 1 174 ? -20.922 8.063 12.186 1.00 97.31 174 HIS A C 1
ATOM 1359 O O . HIS A 1 174 ? -21.688 8.946 11.805 1.00 97.31 174 HIS A O 1
ATOM 1365 N N . ALA A 1 175 ? -20.974 6.829 11.685 1.00 96.19 175 ALA A N 1
ATOM 1366 C CA . ALA A 1 175 ? -21.857 6.441 10.583 1.00 96.19 175 ALA A CA 1
ATOM 1367 C C . ALA A 1 175 ? -23.340 6.383 10.990 1.00 96.19 175 ALA A C 1
ATOM 1369 O O . ALA A 1 175 ? -24.208 6.654 10.164 1.00 96.19 175 ALA A O 1
ATOM 1370 N N . THR A 1 176 ? -23.626 6.061 12.253 1.00 93.56 176 THR A N 1
ATOM 1371 C CA . THR A 1 176 ? -24.976 6.071 12.854 1.00 93.56 176 THR A CA 1
ATOM 1372 C C . THR A 1 176 ? -25.275 7.341 13.653 1.00 93.56 176 THR A C 1
ATOM 1374 O O . THR A 1 176 ? -26.330 7.446 14.278 1.00 93.56 176 THR A O 1
ATOM 1377 N N . GLY A 1 177 ? -24.368 8.319 13.625 1.00 84.50 177 GLY A N 1
ATOM 1378 C CA . GLY A 1 177 ? -24.457 9.523 14.439 1.00 84.50 177 GLY A CA 1
ATOM 1379 C C . GLY A 1 177 ? -25.582 10.459 14.010 1.00 84.50 177 GLY A C 1
ATOM 1380 O O . GLY A 1 177 ? -25.958 10.539 12.841 1.00 84.50 177 GLY A O 1
ATOM 1381 N N . SER A 1 178 ? -26.100 11.221 14.973 1.00 78.69 178 SER A N 1
ATOM 1382 C CA . SER A 1 178 ? -27.052 12.307 14.722 1.00 78.69 178 SER A CA 1
ATOM 1383 C C . SER A 1 178 ? -26.342 13.658 14.694 1.00 78.69 178 SER A C 1
ATOM 1385 O O . SER A 1 178 ? -25.470 13.938 15.518 1.00 78.69 178 SER A O 1
ATOM 1387 N N . THR A 1 179 ? -26.744 14.532 13.771 1.00 81.00 179 THR A N 1
ATOM 1388 C CA . THR A 1 179 ? -26.202 15.893 13.685 1.00 81.00 179 THR A CA 1
ATOM 1389 C C . THR A 1 179 ? -26.458 16.667 14.982 1.00 81.00 179 THR A C 1
ATOM 1391 O O . THR A 1 179 ? -27.587 16.720 15.462 1.00 81.00 179 THR A O 1
ATOM 1394 N N . GLY A 1 180 ? -25.419 17.310 15.522 1.00 81.19 180 GLY A N 1
ATOM 1395 C CA . GLY A 1 180 ? -25.528 18.198 16.687 1.00 81.19 180 GLY A CA 1
ATOM 1396 C C . GLY A 1 180 ? -25.276 17.541 18.047 1.00 81.19 180 GLY A C 1
ATOM 1397 O O . GLY A 1 180 ? -25.377 18.226 19.064 1.00 81.19 180 GLY A O 1
ATOM 1398 N N . ALA A 1 181 ? -24.919 16.254 18.089 1.00 88.75 181 ALA A N 1
ATOM 1399 C CA . ALA A 1 181 ? -24.413 15.629 19.308 1.00 88.75 181 ALA A CA 1
ATOM 1400 C C . ALA A 1 181 ? -23.090 16.290 19.763 1.00 88.75 181 ALA A C 1
ATOM 1402 O O . ALA A 1 181 ? -22.299 16.737 18.924 1.00 88.75 181 ALA A O 1
ATOM 1403 N N . PRO A 1 182 ? -22.832 16.387 21.082 1.00 93.31 182 PRO A N 1
ATOM 1404 C CA . PRO A 1 182 ? -21.613 17.010 21.580 1.00 93.31 182 PRO A CA 1
ATOM 1405 C C . PRO A 1 182 ? -20.379 16.195 21.178 1.00 93.31 182 PRO A C 1
ATOM 1407 O O . PRO A 1 182 ? -20.411 14.968 21.130 1.00 93.31 182 PRO A O 1
ATOM 1410 N N . LEU A 1 183 ? -19.275 16.892 20.898 1.00 95.75 183 LEU A N 1
ATOM 1411 C CA . LEU A 1 183 ? -18.004 16.252 20.568 1.00 95.75 183 LEU A CA 1
ATOM 1412 C C . LEU A 1 183 ? -17.273 15.822 21.840 1.00 95.75 183 LEU A C 1
ATOM 1414 O O . LEU A 1 183 ? -16.979 16.651 22.707 1.00 95.75 183 LEU A O 1
ATOM 1418 N N . CYS A 1 184 ? -16.897 14.551 21.893 1.00 95.75 184 CYS A N 1
ATOM 1419 C CA . CYS A 1 184 ? -16.052 13.960 22.923 1.00 95.75 184 CYS A CA 1
ATOM 1420 C C . CYS A 1 184 ? -14.743 13.450 22.300 1.00 95.75 184 CYS A C 1
ATOM 1422 O O . CYS A 1 184 ? -14.628 13.324 21.082 1.00 95.75 184 CYS A O 1
ATOM 1424 N N . GLU A 1 185 ? -13.729 13.208 23.129 1.00 97.94 185 GLU A N 1
ATOM 1425 C CA . GLU A 1 185 ? -12.438 12.659 22.697 1.00 97.94 185 GLU A CA 1
ATOM 1426 C C . GLU A 1 185 ? -12.361 11.170 23.047 1.00 97.94 185 GLU A C 1
ATOM 1428 O O . GLU A 1 185 ? -12.606 10.795 24.197 1.00 97.94 185 GLU A O 1
ATOM 1433 N N . TYR A 1 186 ? -11.997 10.338 22.067 1.00 98.25 186 TYR A N 1
ATOM 1434 C CA . TYR A 1 186 ? -11.855 8.893 22.236 1.00 98.25 186 TYR A CA 1
ATOM 1435 C C . TYR A 1 186 ? -10.533 8.365 21.667 1.00 98.25 186 TYR A C 1
ATOM 1437 O O . TYR A 1 186 ? -10.076 8.770 20.595 1.00 98.25 186 TYR A O 1
ATOM 1445 N N . HIS A 1 187 ? -9.954 7.377 22.345 1.00 97.62 187 HIS A N 1
ATOM 1446 C CA . HIS A 1 187 ? -9.085 6.393 21.704 1.00 97.62 187 HIS A CA 1
ATOM 1447 C C . HIS A 1 187 ? -9.958 5.297 21.094 1.00 97.62 187 HIS A C 1
ATOM 1449 O O . HIS A 1 187 ? -10.687 4.615 21.809 1.00 97.62 187 HIS A O 1
ATOM 1455 N N . ILE A 1 188 ? -9.891 5.130 19.777 1.00 98.31 188 ILE A N 1
ATOM 1456 C CA . ILE A 1 188 ? -10.671 4.114 19.066 1.00 98.31 188 ILE A CA 1
ATOM 1457 C C . ILE A 1 188 ? -9.764 2.902 18.885 1.00 98.31 188 ILE A C 1
ATOM 1459 O O . ILE A 1 188 ? -8.787 2.970 18.131 1.00 98.31 188 ILE A O 1
ATOM 1463 N N . SER A 1 189 ? -10.052 1.827 19.618 1.00 97.62 189 SER A N 1
ATOM 1464 C CA . SER A 1 189 ? -9.261 0.594 19.630 1.00 97.62 189 SER A CA 1
ATOM 1465 C C . SER A 1 189 ? -9.973 -0.549 18.923 1.00 97.62 189 SER A C 1
ATOM 1467 O O . SER A 1 189 ? -11.202 -0.591 18.903 1.00 97.62 189 SER A O 1
ATOM 1469 N N . GLY A 1 190 ? -9.206 -1.490 18.386 1.00 97.25 190 GLY A N 1
ATOM 1470 C CA . GLY A 1 190 ? -9.739 -2.772 17.941 1.00 97.25 190 GLY A CA 1
ATOM 1471 C C . GLY A 1 190 ? -9.836 -3.808 19.071 1.00 97.25 190 GLY A C 1
ATOM 1472 O O . GLY A 1 190 ? -9.665 -3.461 20.249 1.00 97.25 190 GLY A O 1
ATOM 1473 N N . PRO A 1 191 ? -10.117 -5.075 18.718 1.00 95.88 191 PRO A N 1
ATOM 1474 C CA . PRO A 1 191 ? -10.365 -6.156 19.670 1.00 95.88 191 PRO A CA 1
ATOM 1475 C C . PRO A 1 191 ? -9.106 -6.955 20.064 1.00 95.88 191 PRO A C 1
ATOM 1477 O O . PRO A 1 191 ? -9.204 -7.944 20.795 1.00 95.88 191 PRO A O 1
ATOM 1480 N N . LEU A 1 192 ? -7.919 -6.606 19.559 1.00 96.06 192 LEU A N 1
ATOM 1481 C CA . LEU A 1 192 ? -6.713 -7.422 19.727 1.00 96.06 192 LEU A CA 1
ATOM 1482 C C . LEU A 1 192 ? -6.027 -7.194 21.084 1.00 96.06 192 LEU A C 1
ATOM 1484 O O . LEU A 1 192 ? -6.211 -6.184 21.755 1.00 96.06 192 LEU A O 1
ATOM 1488 N N . CYS A 1 193 ? -5.160 -8.132 21.480 1.00 93.44 193 CYS A N 1
ATOM 1489 C CA . CYS A 1 193 ? -4.426 -8.076 22.753 1.00 93.44 193 CYS A CA 1
ATOM 1490 C C . CYS A 1 193 ? -3.263 -7.067 22.760 1.00 93.44 193 CYS A C 1
ATOM 1492 O O . CYS A 1 193 ? -2.556 -6.957 23.761 1.00 93.44 193 CYS A O 1
ATOM 1494 N N . SER A 1 194 ? -3.040 -6.359 21.650 1.00 90.19 194 SER A N 1
ATOM 1495 C CA . SER A 1 194 ? -1.943 -5.406 21.512 1.00 90.19 194 SER A CA 1
ATOM 1496 C C . SER A 1 194 ? -2.390 -4.002 21.926 1.00 90.19 194 SER A C 1
ATOM 1498 O O . SER A 1 194 ? -3.372 -3.502 21.377 1.00 90.19 194 SER A O 1
ATOM 1500 N N . PRO A 1 195 ? -1.645 -3.304 22.805 1.00 88.69 195 PRO A N 1
ATOM 1501 C CA . PRO A 1 195 ? -1.890 -1.892 23.108 1.00 88.69 195 PRO A CA 1
ATOM 1502 C C . PRO A 1 195 ? -1.841 -0.975 21.876 1.00 88.69 195 PRO A C 1
ATOM 1504 O O . PRO A 1 195 ? -2.412 0.115 21.894 1.00 88.69 195 PRO A O 1
ATOM 1507 N N . ASP A 1 196 ? -1.166 -1.407 20.806 1.00 88.69 196 ASP A N 1
ATOM 1508 C CA . ASP A 1 196 ? -1.051 -0.649 19.561 1.00 88.69 196 ASP A CA 1
ATOM 1509 C C . ASP A 1 196 ? -2.218 -0.854 18.595 1.00 88.69 196 ASP A C 1
ATOM 1511 O O . ASP A 1 196 ? -2.280 -0.152 17.576 1.00 88.69 196 ASP A O 1
ATOM 1515 N N . ASP A 1 197 ? -3.176 -1.722 18.946 1.00 95.19 197 ASP A N 1
ATOM 1516 C CA . ASP A 1 197 ? -4.418 -1.935 18.206 1.00 95.19 197 ASP A CA 1
A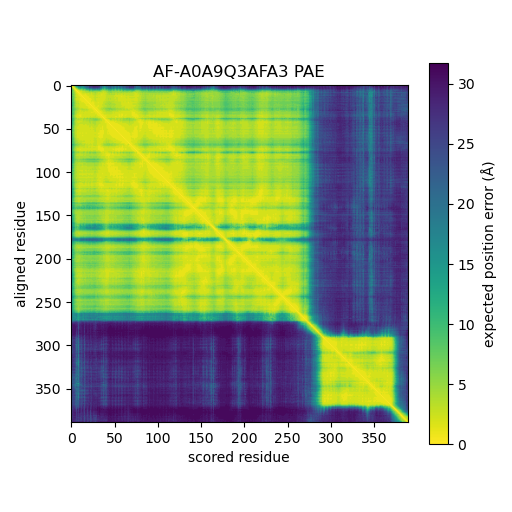TOM 1517 C C . ASP A 1 197 ? -5.385 -0.749 18.348 1.00 95.19 197 ASP A C 1
ATOM 1519 O O . ASP A 1 197 ? -6.461 -0.822 18.937 1.00 95.19 197 ASP A O 1
ATOM 1523 N N . LEU A 1 198 ? -4.954 0.395 17.824 1.00 94.56 198 LEU A N 1
ATOM 1524 C CA . LEU A 1 198 ? -5.660 1.668 17.861 1.00 94.56 198 LEU A CA 1
ATOM 1525 C C . LEU A 1 198 ? -5.876 2.155 16.438 1.00 94.56 198 LEU A C 1
ATOM 1527 O O . LEU A 1 198 ? -4.911 2.566 15.798 1.00 94.56 198 LEU A O 1
ATOM 1531 N N . LEU A 1 199 ? -7.123 2.178 15.977 1.00 96.19 199 LEU A N 1
ATOM 1532 C CA . LEU A 1 199 ? -7.505 2.794 14.704 1.00 96.19 199 LEU A CA 1
ATOM 1533 C C . LEU A 1 199 ? -7.371 4.323 14.743 1.00 96.19 199 LEU A C 1
ATOM 1535 O O . LEU A 1 199 ? -7.118 4.949 13.714 1.00 96.19 199 LEU A O 1
ATOM 1539 N N . GLY A 1 200 ? -7.513 4.931 15.924 1.00 95.38 200 GLY A N 1
ATOM 1540 C CA . GLY A 1 200 ? -7.333 6.369 16.103 1.00 95.38 200 GLY A CA 1
ATOM 1541 C C . GLY A 1 200 ? -6.991 6.759 17.538 1.00 95.38 200 GLY A C 1
ATOM 1542 O O . GLY A 1 200 ? -7.476 6.157 18.497 1.00 95.38 200 GLY A O 1
ATOM 1543 N N . ARG A 1 201 ? -6.144 7.781 17.694 1.00 94.44 201 ARG A N 1
ATOM 1544 C CA . ARG A 1 201 ? -5.757 8.356 18.990 1.00 94.44 201 ARG A CA 1
ATOM 1545 C C . ARG A 1 201 ? -6.348 9.753 19.156 1.00 94.44 201 ARG A C 1
ATOM 1547 O O . ARG A 1 201 ? -6.220 10.546 18.237 1.00 94.44 201 ARG A O 1
ATOM 1554 N N . ASP A 1 202 ? -6.950 10.063 20.304 1.00 95.19 202 ASP A N 1
ATOM 1555 C CA . ASP A 1 202 ? -7.491 11.400 20.598 1.00 95.19 202 ASP A CA 1
ATOM 1556 C C . ASP A 1 202 ? -8.453 11.907 19.508 1.00 95.19 202 ASP A C 1
ATOM 1558 O O . ASP A 1 202 ? -8.403 13.050 19.051 1.00 95.19 202 ASP A O 1
ATOM 1562 N N . VAL A 1 203 ? -9.316 11.009 19.030 1.00 96.38 203 VAL A N 1
ATOM 1563 C CA . VAL A 1 203 ? -10.279 11.302 17.972 1.00 96.38 203 VAL A CA 1
ATOM 1564 C C . VAL A 1 203 ? -11.425 12.101 18.574 1.00 96.38 203 VAL A C 1
ATOM 1566 O O . VAL A 1 203 ? -12.140 11.607 19.446 1.00 96.38 203 VAL A O 1
ATOM 1569 N N . ARG A 1 204 ? -11.605 13.336 18.097 1.00 95.94 204 ARG A N 1
ATOM 1570 C CA . ARG A 1 204 ? -12.759 14.168 18.445 1.00 95.94 204 ARG A CA 1
ATOM 1571 C C . ARG A 1 204 ? -13.926 13.846 17.521 1.00 95.94 204 ARG A C 1
ATOM 1573 O O . ARG A 1 204 ? -13.854 14.118 16.326 1.00 95.94 204 ARG A O 1
ATOM 1580 N N . ILE A 1 205 ? -14.979 13.273 18.086 1.00 96.06 205 ILE A N 1
ATOM 1581 C CA . ILE A 1 205 ? -16.150 12.758 17.368 1.00 96.06 205 ILE A CA 1
ATOM 1582 C C . ILE A 1 205 ? -17.394 12.921 18.247 1.00 96.06 205 ILE A C 1
ATOM 1584 O O . ILE A 1 205 ? -17.272 13.127 19.458 1.00 96.06 205 ILE A O 1
ATOM 1588 N N . GLU A 1 206 ? -18.581 12.903 17.648 1.00 96.38 206 GLU A N 1
ATOM 1589 C CA . GLU A 1 206 ? -19.850 12.920 18.376 1.00 96.38 206 GLU A CA 1
ATOM 1590 C C . GLU A 1 206 ? -19.872 11.842 19.469 1.00 96.38 206 GLU A C 1
ATOM 1592 O O . GLU A 1 206 ? -19.261 10.785 19.308 1.00 96.38 206 GLU A O 1
ATOM 1597 N N . THR A 1 207 ? -20.573 12.101 20.577 1.00 96.44 207 THR A N 1
ATOM 1598 C CA . THR A 1 207 ? -20.738 11.118 21.658 1.00 96.44 207 THR A CA 1
ATOM 1599 C C . THR A 1 207 ? -21.151 9.756 21.106 1.00 96.44 207 THR A C 1
ATOM 1601 O O . THR A 1 207 ? -22.119 9.654 20.352 1.00 96.44 207 THR A O 1
ATOM 1604 N N . LEU A 1 208 ? -20.396 8.734 21.506 1.00 97.31 208 LEU A N 1
ATOM 1605 C CA . LEU A 1 208 ? -20.579 7.349 21.091 1.00 97.31 208 LEU A CA 1
ATOM 1606 C C . LEU A 1 208 ? -21.312 6.552 22.171 1.00 97.31 208 LEU A C 1
ATOM 1608 O O . LEU A 1 208 ? -21.145 6.823 23.364 1.00 97.31 208 LEU A O 1
ATOM 1612 N N . ASN A 1 209 ? -22.047 5.534 21.738 1.00 96.69 209 ASN A N 1
ATOM 1613 C CA . ASN A 1 209 ? -22.667 4.496 22.553 1.00 96.69 209 ASN A CA 1
ATOM 1614 C C . ASN A 1 209 ? -22.252 3.109 22.043 1.00 96.69 209 ASN A C 1
ATOM 1616 O O . ASN A 1 209 ? -21.815 2.948 20.904 1.00 96.69 209 ASN A O 1
ATOM 1620 N N . GLU A 1 210 ? -22.411 2.088 22.883 1.00 98.00 210 GLU A N 1
ATOM 1621 C CA . GLU A 1 210 ? -22.301 0.696 22.437 1.00 98.00 210 GLU A CA 1
ATOM 1622 C C . GLU A 1 210 ? -23.336 0.409 21.337 1.00 98.00 210 GLU A C 1
ATOM 1624 O O . GLU A 1 210 ? -24.492 0.829 21.426 1.00 98.00 210 GLU A O 1
ATOM 1629 N N . GLY A 1 211 ? -22.910 -0.291 20.288 1.00 97.94 211 GLY A N 1
ATOM 1630 C CA . GLY A 1 211 ? -23.696 -0.565 19.087 1.00 97.94 211 GLY A CA 1
ATOM 1631 C C . GLY A 1 211 ? -23.596 0.496 17.986 1.00 97.94 211 GLY A C 1
ATOM 1632 O O . GLY A 1 211 ? -24.050 0.229 16.872 1.00 97.94 211 GLY A O 1
ATOM 1633 N N . ASP A 1 212 ? -22.994 1.664 18.243 1.00 98.06 212 ASP A N 1
ATOM 1634 C CA . ASP A 1 212 ? -22.776 2.669 17.197 1.00 98.06 212 ASP A CA 1
ATOM 1635 C C . ASP A 1 212 ? -21.785 2.167 16.135 1.00 98.06 212 ASP A C 1
ATOM 1637 O O . ASP A 1 212 ? -20.813 1.469 16.436 1.00 98.06 212 ASP A O 1
ATOM 1641 N N . LEU A 1 213 ? -22.014 2.552 14.877 1.00 98.25 213 LEU A N 1
ATOM 1642 C CA . LEU A 1 213 ? -21.122 2.239 13.764 1.00 98.25 213 LEU A CA 1
ATOM 1643 C C . LEU A 1 213 ? -20.185 3.407 13.481 1.00 98.25 213 LEU A C 1
ATOM 1645 O O . LEU A 1 213 ? -20.612 4.544 13.256 1.00 98.25 213 LEU A O 1
ATOM 1649 N N . LEU A 1 214 ? -18.898 3.101 13.388 1.00 98.50 214 LEU A N 1
ATOM 1650 C CA . LEU A 1 214 ? -17.859 4.021 12.948 1.00 98.50 214 LEU A CA 1
ATOM 1651 C C . LEU A 1 214 ? -17.369 3.624 11.560 1.00 98.50 214 LEU A C 1
ATOM 1653 O O . LEU A 1 214 ? -17.286 2.441 11.238 1.00 98.50 214 LEU A O 1
ATOM 1657 N N . ALA A 1 215 ? -17.004 4.614 10.748 1.00 97.94 215 ALA A N 1
ATOM 1658 C CA . ALA A 1 215 ? -16.396 4.389 9.444 1.00 97.94 215 ALA A CA 1
ATOM 1659 C C . ALA A 1 215 ? -15.001 5.013 9.376 1.00 97.94 215 ALA A C 1
ATOM 1661 O O . ALA A 1 215 ? -14.863 6.238 9.431 1.00 97.94 215 ALA A O 1
ATOM 1662 N N . VAL A 1 216 ? -13.970 4.187 9.194 1.00 97.94 216 VAL A N 1
ATOM 1663 C CA . VAL A 1 216 ? -12.645 4.650 8.764 1.00 97.94 216 VAL A CA 1
ATOM 1664 C C . VAL A 1 216 ? -12.709 4.852 7.254 1.00 97.94 216 VAL A C 1
ATOM 1666 O O . VAL A 1 216 ? -12.947 3.909 6.504 1.00 97.94 216 VAL A O 1
ATOM 1669 N N . THR A 1 217 ? -12.574 6.092 6.794 1.00 96.62 217 THR A N 1
ATOM 1670 C CA . THR A 1 217 ? -12.711 6.430 5.367 1.00 96.62 217 THR A CA 1
ATOM 1671 C C . THR A 1 217 ? -11.400 6.242 4.597 1.00 96.62 217 THR A C 1
ATOM 1673 O O . THR A 1 217 ? -10.321 6.185 5.184 1.00 96.62 217 THR A O 1
ATOM 1676 N N . ALA A 1 218 ? -11.496 6.179 3.263 1.00 95.69 218 ALA A N 1
ATOM 1677 C CA . ALA A 1 218 ? -10.370 5.947 2.351 1.00 95.69 218 ALA A CA 1
ATOM 1678 C C . ALA A 1 218 ? -9.679 4.574 2.529 1.00 95.69 218 ALA A C 1
ATOM 1680 O O . ALA A 1 218 ? -8.483 4.417 2.276 1.00 95.69 218 ALA A O 1
ATOM 1681 N N . SER A 1 219 ? -10.444 3.558 2.925 1.00 96.44 219 SER A N 1
ATOM 1682 C CA . SER A 1 219 ? -9.965 2.201 3.223 1.00 96.44 219 SER A CA 1
ATOM 1683 C C . SER A 1 219 ? -10.081 1.223 2.051 1.00 96.44 219 SER A C 1
ATOM 1685 O O . SER A 1 219 ? -9.884 0.025 2.234 1.00 96.44 219 SER A O 1
ATOM 1687 N N . GLY A 1 220 ? -10.406 1.690 0.841 1.00 95.88 220 GLY A N 1
ATOM 1688 C CA . GLY A 1 220 ? -10.633 0.799 -0.305 1.00 95.88 220 GLY A CA 1
ATOM 1689 C C . GLY A 1 220 ? -9.364 0.186 -0.911 1.00 95.88 220 GLY A C 1
ATOM 1690 O O . GLY A 1 220 ? -9.448 -0.759 -1.685 1.00 95.88 220 GLY A O 1
ATOM 1691 N N . ALA A 1 221 ? -8.179 0.684 -0.547 1.00 95.31 221 ALA A N 1
ATOM 1692 C CA . ALA A 1 221 ? -6.896 0.128 -0.968 1.00 95.31 221 ALA A CA 1
ATOM 1693 C C . ALA A 1 221 ? -6.051 -0.215 0.257 1.00 95.31 221 ALA A C 1
ATOM 1695 O O . ALA A 1 221 ? -5.830 0.648 1.109 1.00 95.31 221 ALA A O 1
ATOM 1696 N N . TYR A 1 222 ? -5.529 -1.444 0.307 1.00 93.31 222 TYR A N 1
ATOM 1697 C CA . TYR A 1 222 ? -4.677 -1.930 1.402 1.00 93.31 222 TYR A CA 1
ATOM 1698 C C . TYR A 1 222 ? -5.349 -1.860 2.786 1.00 93.31 222 TYR A C 1
ATOM 1700 O O . TYR A 1 222 ? -4.671 -1.699 3.798 1.00 93.31 222 TYR A O 1
ATOM 1708 N N . GLY A 1 223 ? -6.683 -1.949 2.826 1.00 94.25 223 GLY A N 1
ATOM 1709 C CA . GLY A 1 223 ? -7.436 -2.195 4.053 1.00 94.25 223 GLY A CA 1
ATOM 1710 C C . GLY A 1 223 ? -7.261 -3.664 4.461 1.00 94.25 223 GLY A C 1
ATOM 1711 O O . GLY A 1 223 ? -6.158 -4.048 4.857 1.00 94.25 223 GLY A O 1
ATOM 1712 N N . PRO A 1 224 ? -8.268 -4.535 4.279 1.00 93.50 224 PRO A N 1
ATOM 1713 C CA . PRO A 1 224 ? -8.138 -5.951 4.632 1.00 93.50 224 PRO A CA 1
ATOM 1714 C C . PRO A 1 224 ? -6.986 -6.674 3.916 1.00 93.50 224 PRO A C 1
ATOM 1716 O O . PRO A 1 224 ? -6.347 -7.542 4.500 1.00 93.50 224 PRO A O 1
ATOM 1719 N N . THR A 1 225 ? -6.681 -6.303 2.667 1.00 94.19 225 THR A N 1
ATOM 1720 C CA . THR A 1 225 ? -5.678 -6.993 1.832 1.00 94.19 225 THR A CA 1
ATOM 1721 C C . THR A 1 225 ? -4.234 -6.827 2.305 1.00 94.19 225 THR A C 1
ATOM 1723 O O . THR A 1 225 ? -3.375 -7.592 1.882 1.00 94.19 225 THR A O 1
ATOM 1726 N N . ALA A 1 226 ? -3.953 -5.836 3.154 1.00 94.81 226 ALA A N 1
ATOM 1727 C CA . ALA A 1 226 ? -2.631 -5.599 3.739 1.00 94.81 226 ALA A CA 1
ATOM 1728 C C . ALA A 1 226 ? -2.665 -5.680 5.274 1.00 94.81 226 ALA A C 1
ATOM 1730 O O . ALA A 1 226 ? -1.828 -5.083 5.950 1.00 94.81 226 ALA A O 1
ATOM 1731 N N . SER A 1 227 ? -3.662 -6.378 5.823 1.00 95.88 227 SER A N 1
ATOM 1732 C CA . SER A 1 227 ? -3.881 -6.501 7.262 1.00 95.88 227 SER A CA 1
ATOM 1733 C C . SER A 1 227 ? -3.766 -7.958 7.718 1.00 95.88 227 SER A C 1
ATOM 1735 O O . SER A 1 227 ? -4.125 -8.864 6.959 1.00 95.88 227 SER A O 1
ATOM 1737 N N . PRO A 1 228 ? -3.307 -8.219 8.956 1.00 94.94 228 PRO A N 1
ATOM 1738 C CA . PRO A 1 228 ? -3.213 -9.563 9.519 1.00 94.94 228 PRO A CA 1
ATOM 1739 C C . PRO A 1 228 ? -4.600 -10.079 9.942 1.00 94.94 228 PRO A C 1
ATOM 1741 O O . PRO A 1 228 ? -4.900 -10.245 11.121 1.00 94.94 228 PRO A O 1
ATOM 1744 N N . THR A 1 229 ? -5.465 -10.320 8.961 1.00 95.31 229 THR A N 1
ATOM 1745 C CA . THR A 1 229 ? -6.879 -10.708 9.137 1.00 95.31 229 THR A CA 1
ATOM 1746 C C . THR A 1 229 ? -7.076 -11.993 9.947 1.00 95.31 229 THR A C 1
ATOM 1748 O O . THR A 1 229 ? -8.058 -12.118 10.675 1.00 95.31 229 THR A O 1
ATOM 1751 N N . LEU A 1 230 ? -6.122 -12.926 9.893 1.00 95.25 230 LEU A N 1
ATOM 1752 C CA . LEU A 1 230 ? -6.148 -14.174 10.665 1.00 95.25 230 LEU A CA 1
ATOM 1753 C C . LEU A 1 230 ? -5.515 -14.064 12.058 1.00 95.25 230 LEU A C 1
ATOM 1755 O O . LEU A 1 230 ? -5.476 -15.053 12.790 1.00 95.25 230 LEU A O 1
ATOM 1759 N N . PHE A 1 231 ? -5.037 -12.887 12.469 1.00 94.38 231 PHE A N 1
ATOM 1760 C CA . PHE A 1 231 ? -4.512 -12.727 13.820 1.00 94.38 231 PHE A CA 1
ATOM 1761 C C . PHE A 1 231 ? -5.622 -12.970 14.853 1.00 94.38 231 PHE A C 1
ATOM 1763 O O . PHE A 1 231 ? -6.732 -12.443 14.742 1.00 94.38 231 PHE A O 1
ATOM 1770 N N . HIS A 1 232 ? -5.336 -13.833 15.831 1.00 92.12 232 HIS A N 1
ATOM 1771 C CA . HIS A 1 232 ? -6.320 -14.390 16.769 1.00 92.12 232 HIS A CA 1
ATOM 1772 C C . HIS A 1 232 ? -7.514 -15.105 16.112 1.00 92.12 232 HIS A C 1
ATOM 1774 O O . HIS A 1 232 ? -8.585 -15.178 16.705 1.00 92.12 232 HIS A O 1
ATOM 1780 N N . SER A 1 233 ? -7.352 -15.645 14.902 1.00 92.88 233 SER A N 1
ATOM 1781 C CA . SER A 1 233 ? -8.410 -16.382 14.195 1.00 92.88 233 SER A CA 1
ATOM 1782 C C . SER A 1 233 ? -9.700 -15.571 13.965 1.00 92.88 233 SER A C 1
ATOM 1784 O O . SER A 1 233 ? -10.787 -16.143 13.950 1.00 92.88 233 SER A O 1
ATOM 1786 N N . HIS A 1 234 ? -9.604 -14.246 13.778 1.00 93.56 234 HIS A N 1
ATOM 1787 C CA . HIS A 1 234 ? -10.774 -13.399 13.487 1.00 93.56 234 HIS A CA 1
ATOM 1788 C C . HIS A 1 234 ? -11.395 -13.690 12.113 1.00 93.56 234 HIS A C 1
ATOM 1790 O O . HIS A 1 234 ? -12.617 -13.651 11.974 1.00 93.56 234 HIS A O 1
ATOM 1796 N N . GLY A 1 235 ? -10.560 -13.970 11.107 1.00 94.31 235 GLY A N 1
ATOM 1797 C CA . GLY A 1 235 ? -11.003 -14.182 9.730 1.00 94.31 235 GLY A CA 1
ATOM 1798 C C . GLY A 1 235 ? -11.040 -12.902 8.898 1.00 94.31 235 GLY A C 1
ATOM 1799 O O . GLY A 1 235 ? -10.972 -11.782 9.407 1.00 94.31 235 GLY A O 1
ATOM 1800 N N . HIS A 1 236 ? -11.162 -13.060 7.580 1.00 96.31 236 HIS A N 1
ATOM 1801 C CA . HIS A 1 236 ? -11.408 -11.927 6.688 1.00 96.31 236 HIS A CA 1
ATOM 1802 C C . HIS A 1 236 ? -12.784 -11.276 6.954 1.00 96.31 236 HIS A C 1
ATOM 1804 O O . HIS A 1 236 ? -13.786 -11.994 7.055 1.00 96.31 236 HIS A O 1
ATOM 1810 N N . PRO A 1 237 ? -12.872 -9.930 7.004 1.00 96.56 237 PRO A N 1
ATOM 1811 C CA . PRO A 1 237 ? -14.152 -9.235 7.126 1.00 96.56 237 PRO A CA 1
ATOM 1812 C C . PRO A 1 237 ? -15.012 -9.429 5.870 1.00 96.56 237 PRO A C 1
ATOM 1814 O O . PRO A 1 237 ? -14.503 -9.746 4.794 1.00 96.56 237 PRO A O 1
ATOM 1817 N N . ALA A 1 238 ? -16.323 -9.210 6.002 1.00 97.38 238 ALA A N 1
ATOM 1818 C CA . ALA A 1 238 ? -17.205 -9.141 4.841 1.00 97.38 238 ALA A CA 1
ATOM 1819 C C . ALA A 1 238 ? -16.898 -7.891 4.002 1.00 97.38 238 ALA A C 1
ATOM 1821 O O . ALA A 1 238 ? -16.641 -6.818 4.549 1.00 97.38 238 ALA A O 1
ATOM 1822 N N . GLU A 1 239 ? -17.007 -8.013 2.682 1.00 97.25 239 GLU A N 1
ATOM 1823 C CA . GLU A 1 239 ? -16.888 -6.898 1.743 1.00 97.25 239 GLU A CA 1
ATOM 1824 C C . GLU A 1 239 ? -18.222 -6.701 1.024 1.00 97.25 239 GLU A C 1
ATOM 1826 O O . GLU A 1 239 ? -18.749 -7.619 0.386 1.00 97.25 239 GLU A O 1
ATOM 1831 N N . VAL A 1 240 ? -18.780 -5.495 1.135 1.00 97.31 240 VAL A N 1
ATOM 1832 C CA . VAL A 1 240 ? -20.066 -5.124 0.537 1.00 97.31 240 VAL A CA 1
ATOM 1833 C C . VAL A 1 240 ? -19.844 -4.007 -0.473 1.00 97.31 240 VAL A C 1
ATOM 1835 O O . VAL A 1 240 ? -19.252 -2.977 -0.159 1.00 97.31 240 VAL A O 1
ATOM 1838 N N . ILE A 1 241 ? -20.355 -4.200 -1.685 1.00 97.12 241 ILE A N 1
ATOM 1839 C CA . ILE A 1 241 ? -20.346 -3.198 -2.747 1.00 97.12 241 ILE A CA 1
ATOM 1840 C C . ILE A 1 241 ? -21.697 -2.491 -2.753 1.00 97.12 241 ILE A C 1
ATOM 1842 O O . ILE A 1 241 ? -22.747 -3.129 -2.853 1.00 97.12 241 ILE A O 1
ATOM 1846 N N . VAL A 1 242 ? -21.666 -1.161 -2.696 1.00 95.50 242 VAL A N 1
ATOM 1847 C CA . VAL A 1 242 ? -22.842 -0.318 -2.921 1.00 95.50 242 VAL A CA 1
ATOM 1848 C C . VAL A 1 242 ? -22.797 0.188 -4.356 1.00 95.50 242 VAL A C 1
ATOM 1850 O O . VAL A 1 242 ? -21.899 0.943 -4.722 1.00 95.50 242 VAL A O 1
ATOM 1853 N N . SER A 1 243 ? -23.757 -0.219 -5.183 1.00 95.25 243 SER A N 1
ATOM 1854 C CA . SER A 1 243 ? -23.836 0.212 -6.581 1.00 95.25 243 SER A CA 1
ATOM 1855 C C . SER A 1 243 ? -25.276 0.531 -6.961 1.00 95.25 243 SER A C 1
ATOM 1857 O O . SER A 1 243 ? -26.179 -0.269 -6.724 1.00 95.25 243 SER A O 1
ATOM 1859 N N . HIS A 1 244 ? -25.500 1.728 -7.510 1.00 94.88 244 HIS A N 1
ATOM 1860 C CA . HIS A 1 244 ? -26.825 2.227 -7.908 1.00 94.88 244 HIS A CA 1
ATOM 1861 C C . HIS A 1 244 ? -27.906 2.069 -6.817 1.00 94.88 244 HIS A C 1
ATOM 1863 O O . HIS A 1 244 ? -29.025 1.642 -7.091 1.00 94.88 244 HIS A O 1
ATOM 1869 N N . GLY A 1 245 ? -27.558 2.372 -5.560 1.00 94.25 245 GLY A N 1
ATOM 1870 C CA . GLY A 1 245 ? -28.470 2.261 -4.413 1.00 94.25 245 GLY A CA 1
ATOM 1871 C C . GLY A 1 245 ? -28.760 0.828 -3.951 1.00 94.25 245 GLY A C 1
ATOM 1872 O O . GLY A 1 245 ? -29.625 0.629 -3.102 1.00 94.25 245 GLY A O 1
ATOM 1873 N N . ARG A 1 246 ? -28.058 -0.177 -4.490 1.00 96.44 246 ARG A N 1
ATOM 1874 C CA . ARG A 1 246 ? -28.195 -1.590 -4.116 1.00 96.44 246 ARG A CA 1
ATOM 1875 C C . ARG A 1 246 ? -26.934 -2.096 -3.425 1.00 96.44 246 ARG A C 1
ATOM 1877 O O . ARG A 1 246 ? -25.826 -1.715 -3.796 1.00 96.44 246 ARG A O 1
ATOM 1884 N N . LEU A 1 247 ? -27.128 -2.979 -2.448 1.00 96.81 247 LEU A N 1
ATOM 1885 C CA . LEU A 1 247 ? -26.059 -3.670 -1.731 1.00 96.81 247 LEU A CA 1
ATOM 1886 C C . LEU A 1 247 ? -25.793 -5.033 -2.370 1.00 96.81 247 LEU A C 1
ATOM 1888 O O . LEU A 1 247 ? -26.726 -5.793 -2.634 1.00 96.81 247 LEU A O 1
ATOM 1892 N N . PHE A 1 248 ? -24.518 -5.343 -2.575 1.00 97.62 248 PHE A N 1
ATOM 1893 C CA . PHE A 1 248 ? -24.044 -6.632 -3.063 1.00 97.62 248 PHE A CA 1
ATOM 1894 C C . PHE A 1 248 ? -22.980 -7.153 -2.104 1.00 97.62 248 PHE A C 1
ATOM 1896 O O . PHE A 1 248 ? -21.973 -6.486 -1.880 1.00 97.62 248 PHE A O 1
ATOM 1903 N N . LEU A 1 249 ? -23.186 -8.343 -1.541 1.00 97.56 249 LEU A N 1
ATOM 1904 C CA . LEU A 1 249 ? -22.143 -9.021 -0.778 1.00 97.56 249 LEU A CA 1
ATOM 1905 C C . LEU A 1 249 ? -21.097 -9.548 -1.766 1.00 97.56 249 LEU A C 1
ATOM 1907 O O . LEU A 1 249 ? -21.359 -10.513 -2.480 1.00 97.56 249 LEU A O 1
ATOM 1911 N N . ALA A 1 250 ? -19.947 -8.883 -1.840 1.00 96.25 250 ALA A N 1
ATOM 1912 C CA . ALA A 1 250 ? -18.855 -9.264 -2.732 1.00 96.25 250 ALA A CA 1
ATOM 1913 C C . ALA A 1 250 ? -18.014 -10.388 -2.129 1.00 96.25 250 ALA A C 1
ATOM 1915 O O . ALA A 1 250 ? -17.632 -11.323 -2.829 1.00 96.25 250 ALA A O 1
ATOM 1916 N N . LYS A 1 251 ? -17.774 -10.314 -0.817 1.00 96.31 251 LYS A N 1
ATOM 1917 C CA . LYS A 1 251 ? -17.082 -11.351 -0.058 1.00 96.31 251 LYS A CA 1
ATOM 1918 C C . LYS A 1 251 ? -17.807 -11.581 1.269 1.00 96.31 251 LYS A C 1
ATOM 1920 O O . LYS A 1 251 ? -17.984 -10.616 2.015 1.00 96.31 251 LYS A O 1
ATOM 1925 N N . PRO A 1 252 ? -18.259 -12.807 1.583 1.00 96.88 252 PRO A N 1
ATOM 1926 C CA . PRO A 1 252 ? -18.785 -13.109 2.908 1.00 96.88 252 PRO A CA 1
ATOM 1927 C C . PRO A 1 252 ? -17.679 -12.988 3.963 1.00 96.88 252 PRO A C 1
ATOM 1929 O O . PRO A 1 252 ? -16.496 -13.148 3.664 1.00 96.88 252 PRO A O 1
ATOM 1932 N N . ARG A 1 253 ? -18.072 -12.710 5.210 1.00 96.69 253 ARG A N 1
ATOM 1933 C CA . ARG A 1 253 ? -17.155 -12.787 6.354 1.00 96.69 253 ARG A CA 1
ATOM 1934 C C . ARG A 1 253 ? -16.672 -14.230 6.483 1.00 96.69 253 ARG A C 1
ATOM 1936 O O . ARG A 1 253 ? -17.503 -15.135 6.471 1.00 96.69 253 ARG A O 1
ATOM 1943 N N . GLN A 1 254 ? -15.368 -14.419 6.658 1.00 96.44 254 GLN A N 1
ATOM 1944 C CA . GLN A 1 254 ? -14.812 -15.736 6.941 1.00 96.44 254 GLN A CA 1
ATOM 1945 C C . GLN A 1 254 ? -15.169 -16.160 8.369 1.00 96.44 254 GLN A C 1
ATOM 1947 O O . GLN A 1 254 ? -15.015 -15.396 9.322 1.00 96.44 254 GLN A O 1
ATOM 1952 N N . THR A 1 255 ? -15.648 -17.384 8.513 1.00 95.50 255 THR A N 1
ATOM 1953 C CA . THR A 1 255 ? -16.087 -17.967 9.779 1.00 95.50 255 THR A CA 1
ATOM 1954 C C . THR A 1 255 ? -14.967 -18.753 10.456 1.00 95.50 255 THR A C 1
ATOM 1956 O O . THR A 1 255 ? -14.032 -19.225 9.813 1.00 95.50 255 THR A O 1
ATOM 1959 N N . ALA A 1 256 ? -15.092 -18.974 11.766 1.00 93.50 256 ALA A N 1
ATOM 1960 C CA . ALA A 1 256 ? -14.151 -19.811 12.513 1.00 93.50 256 ALA A CA 1
ATOM 1961 C C . ALA A 1 256 ? -14.068 -21.252 11.971 1.00 93.50 256 ALA A C 1
ATOM 1963 O O . ALA A 1 256 ? -13.000 -21.858 12.008 1.00 93.50 256 ALA A O 1
ATOM 1964 N N . LEU A 1 257 ? -15.176 -21.792 11.445 1.00 93.81 257 LEU A N 1
ATOM 1965 C CA . LEU A 1 257 ? -15.192 -23.116 10.818 1.00 93.81 257 LEU A CA 1
ATOM 1966 C C . LEU A 1 257 ? -14.378 -23.121 9.524 1.00 93.81 257 LEU A C 1
ATOM 1968 O O . LEU A 1 257 ? -13.560 -24.008 9.352 1.00 93.81 257 LEU A O 1
ATOM 1972 N N . GLU A 1 258 ? -14.514 -22.105 8.670 1.00 95.12 258 GLU A N 1
ATOM 1973 C CA . GLU A 1 258 ? -13.701 -21.992 7.449 1.00 95.12 258 GLU A CA 1
ATOM 1974 C C . GLU A 1 258 ? -12.209 -21.801 7.754 1.00 95.12 258 GLU A C 1
ATOM 1976 O O . GLU A 1 258 ? -11.367 -22.304 7.017 1.00 95.12 258 GLU A O 1
ATOM 1981 N N . ILE A 1 259 ? -11.861 -21.093 8.837 1.00 94.69 259 ILE A N 1
ATOM 1982 C CA . ILE A 1 259 ? -10.464 -20.986 9.290 1.00 94.69 259 ILE A CA 1
ATOM 1983 C C . ILE A 1 259 ? -9.955 -22.360 9.726 1.00 94.69 259 ILE A C 1
ATOM 1985 O O . ILE A 1 259 ? -8.912 -22.798 9.247 1.00 94.69 259 ILE A O 1
ATOM 1989 N N . ARG A 1 260 ? -10.701 -23.068 10.583 1.00 92.12 260 ARG A N 1
ATOM 1990 C CA . ARG A 1 260 ? -10.354 -24.432 11.006 1.00 92.12 260 ARG A CA 1
ATOM 1991 C C . ARG A 1 260 ? -10.195 -25.360 9.802 1.00 92.12 260 ARG A C 1
ATOM 1993 O O . ARG A 1 260 ? -9.213 -26.083 9.730 1.00 92.12 260 ARG A O 1
ATOM 2000 N N . ASP A 1 261 ? -11.133 -25.309 8.864 1.00 92.56 261 ASP A N 1
ATOM 2001 C CA . ASP A 1 261 ? -11.173 -26.192 7.695 1.00 92.56 261 ASP A CA 1
ATOM 2002 C C . ASP A 1 261 ? -10.084 -25.850 6.664 1.00 92.56 261 ASP A C 1
ATOM 2004 O O . ASP A 1 261 ? -9.816 -26.646 5.768 1.00 92.56 261 ASP A O 1
ATOM 2008 N N . SER A 1 262 ? -9.424 -24.691 6.795 1.00 89.69 262 SER A N 1
ATOM 2009 C CA . SER A 1 262 ? -8.221 -24.365 6.020 1.00 89.69 262 SER A CA 1
ATOM 2010 C C . SER A 1 262 ? -6.962 -25.068 6.534 1.00 89.69 262 SER A C 1
ATOM 2012 O O . SER A 1 262 ? -5.957 -25.126 5.824 1.00 89.69 262 SER A O 1
ATOM 2014 N N . HIS A 1 263 ? -6.996 -25.606 7.756 1.00 87.06 263 HIS A N 1
ATOM 2015 C CA . HIS A 1 263 ? -5.891 -26.371 8.312 1.00 87.06 263 HIS A CA 1
ATOM 2016 C C . HIS A 1 263 ? -5.994 -27.830 7.863 1.00 87.06 263 HIS A C 1
ATOM 2018 O O . HIS A 1 263 ? -7.072 -28.419 7.839 1.00 87.06 263 HIS A O 1
ATOM 2024 N N . THR A 1 264 ? -4.855 -28.418 7.505 1.00 84.06 264 THR A N 1
ATOM 2025 C CA . THR A 1 264 ? -4.757 -29.853 7.225 1.00 84.06 264 THR A CA 1
ATOM 2026 C C . THR A 1 264 ? -4.047 -30.523 8.386 1.00 84.06 264 THR A C 1
ATOM 2028 O O . THR A 1 264 ? -2.939 -30.124 8.743 1.00 84.06 264 THR A O 1
ATOM 2031 N N . ASP A 1 265 ? -4.666 -31.559 8.943 1.00 82.38 265 ASP A N 1
ATOM 2032 C CA . ASP A 1 265 ? -3.996 -32.450 9.883 1.00 82.38 265 ASP A CA 1
ATOM 2033 C C . ASP A 1 265 ? -3.036 -33.342 9.089 1.00 82.38 265 ASP A C 1
ATOM 2035 O O . ASP A 1 265 ? -3.444 -34.303 8.437 1.00 82.38 265 ASP A O 1
ATOM 2039 N N . VAL A 1 266 ? -1.753 -32.988 9.100 1.00 81.62 266 VAL A N 1
ATOM 2040 C CA . VAL A 1 266 ? -0.686 -33.804 8.511 1.00 81.62 266 VAL A CA 1
ATOM 2041 C C . VAL A 1 266 ? 0.006 -34.549 9.646 1.00 81.62 266 VAL A C 1
ATOM 2043 O O . VAL A 1 266 ? 0.383 -33.939 10.649 1.00 81.62 266 VAL A O 1
ATOM 2046 N N . ALA A 1 267 ? 0.161 -35.870 9.520 1.00 86.44 267 ALA A N 1
ATOM 2047 C CA . ALA A 1 267 ? 0.908 -36.635 10.509 1.00 86.44 267 ALA A CA 1
ATOM 2048 C C . ALA A 1 267 ? 2.369 -36.167 10.524 1.00 86.44 267 ALA A C 1
ATOM 2050 O O . ALA A 1 267 ? 2.953 -35.891 9.477 1.00 86.44 267 ALA A O 1
ATOM 2051 N N . LEU A 1 268 ? 2.979 -36.099 11.709 1.00 83.00 268 LEU A N 1
ATOM 2052 C CA . LEU A 1 268 ? 4.371 -35.662 11.851 1.00 83.00 268 LEU A CA 1
ATOM 2053 C C . LEU A 1 268 ? 5.321 -36.484 10.965 1.00 83.00 268 LEU A C 1
ATOM 2055 O O . LEU A 1 268 ? 6.216 -35.918 10.347 1.00 83.00 268 LEU A O 1
ATOM 2059 N N . ASP A 1 269 ? 5.086 -37.792 10.857 1.00 89.94 269 ASP A N 1
ATOM 2060 C CA . ASP A 1 269 ? 5.882 -38.687 10.013 1.00 89.94 269 ASP A CA 1
ATOM 2061 C C . ASP A 1 269 ? 5.803 -38.302 8.524 1.00 89.94 269 ASP A C 1
ATOM 2063 O O . ASP A 1 269 ? 6.821 -38.323 7.832 1.00 89.94 269 ASP A O 1
ATOM 2067 N N . ASP A 1 270 ? 4.634 -37.858 8.050 1.00 84.00 270 ASP A N 1
ATOM 2068 C CA . ASP A 1 270 ? 4.438 -37.376 6.677 1.00 84.00 270 ASP A CA 1
ATOM 2069 C C . ASP A 1 270 ? 5.088 -35.998 6.458 1.00 84.00 270 ASP A C 1
ATOM 2071 O O . ASP A 1 270 ? 5.586 -35.716 5.370 1.00 84.00 270 ASP A O 1
ATOM 2075 N N . MET A 1 271 ? 5.134 -35.143 7.490 1.00 78.56 271 MET A N 1
ATOM 2076 C CA . MET A 1 271 ? 5.839 -33.850 7.435 1.00 78.56 271 MET A CA 1
ATOM 2077 C C . MET A 1 271 ? 7.364 -34.017 7.406 1.00 78.56 271 MET A C 1
ATOM 2079 O O . MET A 1 271 ? 8.063 -33.217 6.785 1.00 78.56 271 MET A O 1
ATOM 2083 N N . LEU A 1 272 ? 7.882 -35.027 8.110 1.00 83.19 272 LEU A N 1
ATOM 2084 C CA . LEU A 1 272 ? 9.316 -35.303 8.232 1.00 83.19 272 LEU A CA 1
ATOM 2085 C C . LEU A 1 272 ? 9.870 -36.137 7.071 1.00 83.19 272 LEU A C 1
ATOM 2087 O O . LEU A 1 272 ? 11.087 -36.174 6.871 1.00 83.19 272 LEU A O 1
ATOM 2091 N N . ALA A 1 273 ? 9.007 -36.789 6.293 1.00 76.31 273 ALA A N 1
ATOM 2092 C CA . ALA A 1 273 ? 9.390 -37.500 5.084 1.00 76.31 273 ALA A CA 1
ATOM 2093 C C . ALA A 1 273 ? 9.759 -36.510 3.960 1.00 76.31 273 ALA A C 1
ATOM 2095 O O . ALA A 1 273 ? 8.983 -36.243 3.045 1.00 76.31 273 ALA A O 1
ATOM 2096 N N . ALA A 1 274 ? 10.971 -35.954 4.008 1.00 54.19 274 ALA A N 1
ATOM 2097 C CA . ALA A 1 274 ? 11.537 -35.232 2.873 1.00 54.19 274 ALA A CA 1
ATOM 2098 C C . ALA A 1 274 ? 11.715 -36.182 1.665 1.00 54.19 274 ALA A C 1
ATOM 2100 O O . ALA A 1 274 ? 12.102 -37.342 1.853 1.00 54.19 274 ALA A O 1
ATOM 2101 N N . PRO A 1 275 ? 11.520 -35.723 0.411 1.00 55.38 275 PRO A N 1
ATOM 2102 C CA . PRO A 1 275 ? 12.056 -36.442 -0.740 1.00 55.38 275 PRO A CA 1
ATOM 2103 C C . PRO A 1 275 ? 13.581 -36.508 -0.581 1.00 55.38 275 PRO A C 1
ATOM 2105 O O . PRO A 1 275 ? 14.209 -35.500 -0.264 1.00 55.38 275 PRO A O 1
ATOM 2108 N N . ALA A 1 276 ? 14.167 -37.697 -0.738 1.00 47.88 276 ALA A N 1
ATOM 2109 C CA . ALA A 1 276 ? 15.582 -37.956 -0.475 1.00 47.88 276 ALA A CA 1
ATOM 2110 C C . ALA A 1 276 ? 16.503 -37.024 -1.293 1.00 47.88 276 ALA A C 1
A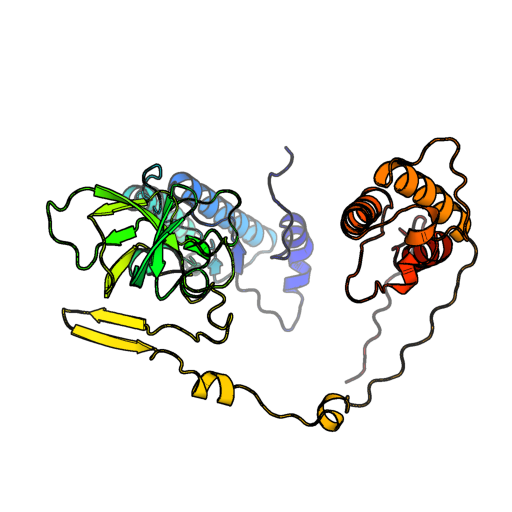TOM 2112 O O . ALA A 1 276 ? 16.814 -37.298 -2.450 1.00 47.88 276 ALA A O 1
ATOM 2113 N N . GLY A 1 277 ? 16.926 -35.916 -0.682 1.00 42.62 277 GLY A N 1
ATOM 2114 C CA . GLY A 1 277 ? 17.935 -34.994 -1.190 1.00 42.62 277 GLY A CA 1
ATOM 2115 C C . GLY A 1 277 ? 19.325 -35.379 -0.686 1.00 42.62 277 GLY A C 1
ATOM 2116 O O . GLY A 1 277 ? 19.509 -35.711 0.484 1.00 42.62 277 GLY A O 1
ATOM 2117 N N . THR A 1 278 ? 20.284 -35.365 -1.604 1.00 34.81 278 THR A N 1
ATOM 2118 C CA . THR A 1 278 ? 21.704 -35.728 -1.484 1.00 34.81 278 THR A CA 1
ATOM 2119 C C . THR A 1 278 ? 22.400 -35.132 -0.242 1.00 34.81 278 THR A C 1
ATOM 2121 O O . THR A 1 278 ? 22.138 -33.976 0.093 1.00 34.81 278 THR A O 1
ATOM 2124 N N . PRO A 1 279 ? 23.323 -35.851 0.437 1.00 36.12 279 PRO A N 1
ATOM 2125 C CA . PRO A 1 279 ? 23.974 -35.334 1.639 1.00 36.12 279 PRO A CA 1
ATOM 2126 C C . PRO A 1 279 ? 24.912 -34.164 1.317 1.00 36.12 279 PRO A C 1
ATOM 2128 O O . PRO A 1 279 ? 25.791 -34.280 0.462 1.00 36.12 279 PRO A O 1
ATOM 2131 N N . ALA A 1 280 ? 24.757 -33.061 2.050 1.00 32.38 280 ALA A N 1
ATOM 2132 C CA . ALA A 1 280 ? 25.674 -31.928 2.027 1.00 32.38 280 ALA A CA 1
ATOM 2133 C C . ALA A 1 280 ? 27.068 -32.334 2.544 1.00 32.38 280 ALA A C 1
ATOM 2135 O O . ALA A 1 280 ? 27.208 -32.968 3.593 1.00 32.38 280 ALA A O 1
ATOM 2136 N N . SER A 1 281 ? 28.108 -31.963 1.795 1.00 31.88 281 SER A N 1
ATOM 2137 C CA . SER A 1 281 ? 29.512 -32.193 2.134 1.00 31.88 281 SER A CA 1
ATOM 2138 C C . SER A 1 281 ? 29.952 -31.351 3.335 1.00 31.88 281 SER A C 1
ATOM 2140 O O . SER A 1 281 ? 29.714 -30.146 3.382 1.00 31.88 281 SER A O 1
ATOM 2142 N N . GLN A 1 282 ? 30.638 -31.995 4.278 1.00 31.06 282 GLN A N 1
ATOM 2143 C CA . GLN A 1 282 ? 31.191 -31.400 5.495 1.00 31.06 282 GLN A CA 1
ATOM 2144 C C . GLN A 1 282 ? 32.298 -30.382 5.177 1.00 31.06 282 GLN A C 1
ATOM 2146 O O . GLN A 1 282 ? 33.250 -30.693 4.462 1.00 31.06 282 GLN A O 1
ATOM 2151 N N . GLY A 1 283 ? 32.170 -29.172 5.728 1.00 30.70 283 GLY A N 1
ATOM 2152 C CA . GLY A 1 283 ? 33.156 -28.098 5.623 1.00 30.70 283 GLY A CA 1
ATOM 2153 C C . GLY A 1 283 ? 34.343 -28.277 6.576 1.00 30.70 283 GLY A C 1
ATOM 2154 O O . GLY A 1 283 ? 34.193 -28.665 7.734 1.00 30.70 283 GLY A O 1
ATOM 2155 N N . THR A 1 284 ? 35.532 -27.974 6.063 1.00 29.61 284 THR A N 1
ATOM 2156 C CA . THR A 1 284 ? 36.836 -28.055 6.733 1.00 29.61 284 THR A CA 1
ATOM 2157 C C . THR A 1 284 ? 37.059 -26.861 7.673 1.00 29.61 284 THR A C 1
ATOM 2159 O O . THR A 1 284 ? 36.926 -25.713 7.258 1.00 29.61 284 THR A O 1
ATOM 2162 N N . GLN A 1 285 ? 37.443 -27.115 8.929 1.00 31.05 285 GLN A N 1
ATOM 2163 C CA . GLN A 1 285 ? 37.802 -26.081 9.912 1.00 31.05 285 GLN A CA 1
ATOM 2164 C C . GLN A 1 285 ? 39.186 -25.465 9.636 1.00 31.05 285 GLN A C 1
ATOM 2166 O O . GLN A 1 285 ? 40.154 -26.189 9.402 1.00 31.05 285 GLN A O 1
ATOM 2171 N N . VAL A 1 286 ? 39.302 -24.135 9.752 1.00 36.78 286 VAL A N 1
ATOM 2172 C CA . VAL A 1 286 ? 40.572 -23.386 9.673 1.00 36.78 286 VAL A CA 1
ATOM 2173 C C . VAL A 1 286 ? 40.860 -22.725 11.029 1.00 36.78 286 VAL A C 1
ATOM 2175 O O . VAL A 1 286 ? 40.236 -21.741 11.407 1.00 36.78 286 VAL A O 1
ATOM 2178 N N . ALA A 1 287 ? 41.832 -23.265 11.768 1.00 37.78 287 ALA A N 1
ATOM 2179 C CA . ALA A 1 287 ? 42.163 -22.923 13.160 1.00 37.78 287 ALA A CA 1
ATOM 2180 C C . ALA A 1 287 ? 42.955 -21.602 13.365 1.00 37.78 287 ALA A C 1
ATOM 2182 O O . ALA A 1 287 ? 43.583 -21.412 14.403 1.00 37.78 287 ALA A O 1
ATOM 2183 N N . GLY A 1 288 ? 42.971 -20.690 12.385 1.00 42.41 288 GLY A N 1
ATOM 2184 C CA . GLY A 1 288 ? 43.817 -19.481 12.404 1.00 42.41 288 GLY A CA 1
ATOM 2185 C C . GLY A 1 288 ? 43.126 -18.171 12.812 1.00 42.41 288 GLY A C 1
ATOM 2186 O O . GLY A 1 288 ? 43.815 -17.184 13.054 1.00 42.41 288 GLY A O 1
ATOM 2187 N N . VAL A 1 289 ? 41.788 -18.140 12.881 1.00 52.44 289 VAL A N 1
ATOM 2188 C CA . VAL A 1 289 ? 40.983 -16.899 13.006 1.00 52.44 289 VAL A CA 1
ATOM 2189 C C . VAL A 1 289 ? 40.512 -16.619 14.449 1.00 52.44 289 VAL A C 1
ATOM 2191 O O . VAL A 1 289 ? 40.264 -15.470 14.813 1.00 52.44 289 VAL A O 1
ATOM 2194 N N . GLN A 1 290 ? 40.517 -17.635 15.319 1.00 54.81 290 GLN A N 1
ATOM 2195 C CA . GLN A 1 290 ? 39.860 -17.602 16.638 1.00 54.81 290 GLN A CA 1
ATOM 2196 C C . GLN A 1 290 ? 40.385 -16.535 17.617 1.00 54.81 290 GLN A C 1
ATOM 2198 O O . GLN A 1 290 ? 39.629 -16.032 18.446 1.00 54.81 290 GLN A O 1
ATOM 2203 N N . GLY A 1 291 ? 41.662 -16.143 17.535 1.00 65.62 291 GLY A N 1
ATOM 2204 C CA . GLY A 1 291 ? 42.247 -15.173 18.473 1.00 65.62 291 GLY A CA 1
ATOM 2205 C C . GLY A 1 291 ? 41.779 -13.727 18.262 1.00 65.62 291 GLY A C 1
ATOM 2206 O O . GLY A 1 291 ? 41.620 -12.983 19.229 1.00 65.62 291 GLY A O 1
ATOM 2207 N N . ALA A 1 292 ? 41.538 -13.326 17.009 1.00 77.81 292 ALA A N 1
ATOM 2208 C CA . ALA A 1 292 ? 41.183 -11.947 16.665 1.00 77.81 292 ALA A CA 1
ATOM 2209 C C . ALA A 1 292 ? 39.708 -11.645 16.960 1.00 77.81 292 ALA A C 1
ATOM 2211 O O . ALA A 1 292 ? 39.393 -10.627 17.580 1.00 77.81 292 ALA A O 1
ATOM 2212 N N . THR A 1 293 ? 38.813 -12.560 16.582 1.00 84.75 293 THR A N 1
ATOM 2213 C CA . THR A 1 293 ? 37.376 -12.438 16.859 1.00 84.75 293 THR A CA 1
ATOM 2214 C C . THR A 1 293 ? 37.105 -12.431 18.358 1.00 84.75 293 THR A C 1
ATOM 2216 O O . THR A 1 293 ? 36.329 -11.611 18.842 1.00 84.75 293 THR A O 1
ATOM 2219 N N . GLN A 1 294 ? 37.809 -13.269 19.125 1.00 85.94 294 GLN A N 1
ATOM 2220 C CA . GLN A 1 294 ? 37.672 -13.284 20.578 1.00 85.94 294 GLN A CA 1
ATOM 2221 C C . GLN A 1 294 ? 38.111 -11.959 21.221 1.00 85.94 294 GLN A C 1
ATOM 2223 O O . GLN A 1 294 ? 37.422 -11.462 22.109 1.00 85.94 294 GLN A O 1
ATOM 2228 N N . ALA A 1 295 ? 39.222 -11.361 20.777 1.00 86.69 295 ALA A N 1
ATOM 2229 C CA . ALA A 1 295 ? 39.679 -10.071 21.299 1.00 86.69 295 ALA A CA 1
ATOM 2230 C C . ALA A 1 295 ? 38.657 -8.956 21.030 1.00 86.69 295 ALA A C 1
ATOM 2232 O O . ALA A 1 295 ? 38.307 -8.209 21.946 1.00 86.69 295 ALA A O 1
ATOM 2233 N N . ARG A 1 296 ? 38.114 -8.902 19.807 1.00 91.88 296 ARG A N 1
ATOM 2234 C CA . ARG A 1 296 ? 37.087 -7.922 19.434 1.00 91.88 296 ARG A CA 1
ATOM 2235 C C . ARG A 1 296 ? 35.786 -8.128 20.210 1.00 91.88 296 ARG A C 1
ATOM 2237 O O . ARG A 1 296 ? 35.216 -7.169 20.719 1.00 91.88 296 ARG A O 1
ATOM 2244 N N . LEU A 1 297 ? 35.358 -9.378 20.373 1.00 93.50 297 LEU A N 1
ATOM 2245 C CA . LEU A 1 297 ? 34.181 -9.725 21.165 1.00 93.50 297 LEU A CA 1
ATOM 2246 C C . LEU A 1 297 ? 34.317 -9.272 22.628 1.00 93.50 297 LEU A C 1
ATOM 2248 O O . LEU A 1 297 ? 33.347 -8.795 23.211 1.00 93.50 297 LEU A O 1
ATOM 2252 N N . VAL A 1 298 ? 35.510 -9.373 23.225 1.00 93.75 298 VAL A N 1
ATOM 2253 C CA . VAL A 1 298 ? 35.752 -8.887 24.594 1.00 93.75 298 VAL A CA 1
ATOM 2254 C C . VAL A 1 298 ? 35.569 -7.369 24.701 1.00 93.75 298 VAL A C 1
ATOM 2256 O O . VAL A 1 298 ? 35.030 -6.902 25.704 1.00 93.75 298 VAL A O 1
ATOM 2259 N N . GLU A 1 299 ? 35.981 -6.594 23.696 1.00 93.19 299 GLU A N 1
ATOM 2260 C CA . GLU A 1 299 ? 35.764 -5.139 23.675 1.00 93.19 299 GLU A CA 1
ATOM 2261 C C . GLU A 1 299 ? 34.273 -4.792 23.610 1.00 93.19 299 GLU A C 1
ATOM 2263 O O . GLU A 1 299 ? 33.795 -3.996 24.423 1.00 93.19 299 GLU A O 1
ATOM 2268 N N . ILE A 1 300 ? 33.534 -5.457 22.716 1.00 95.44 300 ILE A N 1
ATOM 2269 C CA . ILE A 1 300 ? 32.085 -5.279 22.556 1.00 95.44 300 ILE A CA 1
ATOM 2270 C C . ILE A 1 300 ? 31.358 -5.640 23.858 1.00 95.44 300 ILE A C 1
ATOM 2272 O O . ILE A 1 300 ? 30.566 -4.852 24.372 1.00 95.44 300 ILE A O 1
ATOM 2276 N N . LEU A 1 301 ? 31.682 -6.790 24.460 1.00 94.88 301 LEU A N 1
ATOM 2277 C CA . LEU A 1 301 ? 31.091 -7.222 25.732 1.00 94.88 301 LEU A CA 1
ATOM 2278 C C . LEU A 1 301 ? 31.348 -6.215 26.858 1.00 94.88 301 LEU A C 1
ATOM 2280 O O . LEU A 1 301 ? 30.450 -5.949 27.655 1.00 94.88 301 LEU A O 1
ATOM 2284 N N . ARG A 1 302 ? 32.547 -5.620 26.930 1.00 93.81 302 ARG A N 1
ATOM 2285 C CA . ARG A 1 302 ? 32.847 -4.583 27.931 1.00 93.81 302 ARG A CA 1
ATOM 2286 C C . ARG A 1 302 ? 32.012 -3.324 27.723 1.00 93.81 302 ARG A C 1
ATOM 2288 O O . ARG A 1 302 ? 31.576 -2.746 28.719 1.00 93.81 302 ARG A O 1
ATOM 2295 N N . ALA A 1 303 ? 31.792 -2.916 26.475 1.00 91.69 303 ALA A N 1
ATOM 2296 C CA . ALA A 1 303 ? 30.987 -1.744 26.142 1.00 91.69 303 ALA A CA 1
ATOM 2297 C C . ALA A 1 303 ? 29.498 -1.969 26.452 1.00 91.69 303 ALA A C 1
ATOM 2299 O O . ALA A 1 303 ? 28.909 -1.186 27.200 1.00 91.69 303 ALA A O 1
ATOM 2300 N N . VAL A 1 304 ? 28.925 -3.068 25.951 1.00 93.38 304 VAL A N 1
ATOM 2301 C CA . VAL A 1 304 ? 27.500 -3.408 26.109 1.00 93.38 304 VAL A CA 1
ATOM 2302 C C . VAL A 1 304 ? 27.149 -3.638 27.580 1.00 93.38 304 VAL A C 1
ATOM 2304 O O . VAL A 1 304 ? 26.200 -3.056 28.100 1.00 93.38 304 VAL A O 1
ATOM 2307 N N . LEU A 1 305 ? 27.962 -4.419 28.298 1.00 91.50 305 LEU A N 1
ATOM 2308 C CA . LEU A 1 305 ? 27.695 -4.779 29.697 1.00 91.50 305 LEU A CA 1
ATOM 2309 C C . LEU A 1 305 ? 28.243 -3.756 30.703 1.00 91.50 305 LEU A C 1
ATOM 2311 O O . LEU A 1 305 ? 28.107 -3.945 31.911 1.00 91.50 305 LEU A O 1
ATOM 2315 N N . LYS A 1 306 ? 28.878 -2.675 30.226 1.00 91.38 306 LYS A N 1
ATOM 2316 C CA . LYS A 1 306 ? 29.503 -1.623 31.052 1.00 91.38 306 LYS A CA 1
ATOM 2317 C C . LYS A 1 306 ? 30.422 -2.202 32.135 1.00 91.38 306 LYS A C 1
ATOM 2319 O O . LYS A 1 306 ? 30.395 -1.773 33.292 1.00 91.38 306 LYS A O 1
ATOM 2324 N N . LEU A 1 307 ? 31.228 -3.198 31.764 1.00 90.50 307 LEU A N 1
ATOM 2325 C CA . LEU A 1 307 ? 32.068 -3.923 32.716 1.00 90.50 307 LEU A CA 1
ATOM 2326 C C . LEU A 1 307 ? 33.157 -3.003 33.294 1.00 90.50 307 LEU A C 1
ATOM 2328 O O . LEU A 1 307 ? 33.851 -2.325 32.530 1.00 90.50 307 LEU A O 1
ATOM 2332 N N . PRO A 1 308 ? 33.384 -3.014 34.622 1.00 87.06 308 PRO A N 1
ATOM 2333 C CA . PRO A 1 308 ? 34.530 -2.346 35.227 1.00 87.06 308 PRO A CA 1
ATOM 2334 C C . PRO A 1 308 ? 35.854 -2.792 34.595 1.00 87.06 308 PRO A C 1
ATOM 2336 O O . PRO A 1 308 ? 36.031 -3.958 34.239 1.00 87.06 308 PRO A O 1
ATOM 2339 N N . ALA A 1 309 ? 36.836 -1.889 34.534 1.00 79.38 309 ALA A N 1
ATOM 2340 C CA . ALA A 1 309 ? 38.171 -2.208 34.013 1.00 79.38 309 ALA A CA 1
ATOM 2341 C C . ALA A 1 309 ? 38.873 -3.338 34.797 1.00 79.38 309 ALA A C 1
ATOM 2343 O O . ALA A 1 309 ? 39.736 -4.021 34.255 1.00 79.38 309 ALA A O 1
ATOM 2344 N N . SER A 1 310 ? 38.484 -3.557 36.057 1.00 82.75 310 SER A N 1
ATOM 2345 C CA . SER A 1 310 ? 38.978 -4.645 36.907 1.00 82.75 310 SER A CA 1
ATOM 2346 C C . SER A 1 310 ? 38.337 -6.007 36.624 1.00 82.75 310 SER A C 1
ATOM 2348 O O . SER A 1 310 ? 38.795 -7.004 37.176 1.00 82.75 310 SER A O 1
ATOM 2350 N N . THR A 1 311 ? 37.278 -6.075 35.813 1.00 87.38 311 THR A N 1
ATOM 2351 C CA . THR A 1 311 ? 36.613 -7.338 35.483 1.00 87.38 311 THR A CA 1
ATOM 2352 C C . THR A 1 311 ? 37.445 -8.116 34.471 1.00 87.38 311 THR A C 1
ATOM 2354 O O . THR A 1 311 ? 37.671 -7.671 33.339 1.00 87.38 311 THR A O 1
ATOM 2357 N N . GLU A 1 312 ? 37.897 -9.298 34.874 1.00 88.94 312 GLU A N 1
ATOM 2358 C CA . GLU A 1 312 ? 38.614 -10.212 33.996 1.00 88.94 312 GLU A CA 1
ATOM 2359 C C . GLU A 1 312 ? 37.628 -10.928 33.062 1.00 88.94 312 GLU A C 1
ATOM 2361 O O . GLU A 1 312 ? 36.633 -11.487 33.515 1.00 88.94 312 GLU A O 1
ATOM 2366 N N . VAL A 1 313 ? 37.897 -10.894 31.754 1.00 90.38 313 VAL A N 1
ATOM 2367 C CA . VAL A 1 313 ? 37.073 -11.549 30.727 1.00 90.38 313 VAL A CA 1
ATOM 2368 C C . VAL A 1 313 ? 37.977 -12.495 29.947 1.00 90.38 313 VAL A C 1
ATOM 2370 O O . VAL A 1 313 ? 38.916 -12.048 29.285 1.00 90.38 313 VAL A O 1
ATOM 2373 N N . ARG A 1 314 ? 37.717 -13.796 30.065 1.00 90.25 314 ARG A N 1
ATOM 2374 C CA . ARG A 1 314 ? 38.486 -14.892 29.462 1.00 90.25 314 ARG A CA 1
ATOM 2375 C C . ARG A 1 314 ? 37.640 -15.640 28.432 1.00 90.25 314 ARG A C 1
ATOM 2377 O O . ARG A 1 314 ? 36.430 -15.459 28.358 1.00 90.25 314 ARG A O 1
ATOM 2384 N N . ALA A 1 315 ? 38.279 -16.507 27.647 1.00 87.38 315 ALA A N 1
ATOM 2385 C CA . ALA A 1 315 ? 37.605 -17.341 26.645 1.00 87.38 315 ALA A CA 1
ATOM 2386 C C . ALA A 1 315 ? 36.490 -18.214 27.255 1.00 87.38 315 ALA A C 1
ATOM 2388 O O . ALA A 1 315 ? 35.440 -18.420 26.651 1.00 87.38 315 ALA A O 1
ATOM 2389 N N . ASP A 1 316 ? 36.722 -18.712 28.466 1.00 90.12 316 ASP A N 1
ATOM 2390 C CA . ASP A 1 316 ? 35.821 -19.560 29.241 1.00 90.12 316 ASP A CA 1
ATOM 2391 C C . ASP A 1 316 ? 34.871 -18.768 30.152 1.00 90.12 316 ASP A C 1
ATOM 2393 O O . ASP A 1 316 ? 34.061 -19.373 30.853 1.00 90.12 316 ASP A O 1
ATOM 2397 N N . SER A 1 317 ? 34.919 -17.428 30.135 1.00 91.69 317 SER A N 1
ATOM 2398 C CA . SER A 1 317 ? 34.007 -16.618 30.939 1.00 91.69 317 SER A CA 1
ATOM 2399 C C . SER A 1 317 ? 32.562 -16.820 30.500 1.00 91.69 317 SER A C 1
ATOM 2401 O O . SER A 1 317 ? 32.234 -16.647 29.324 1.00 91.69 317 SER A O 1
ATOM 2403 N N . HIS A 1 318 ? 31.694 -17.151 31.457 1.00 93.31 318 HIS A N 1
ATOM 2404 C CA . HIS A 1 318 ? 30.274 -17.372 31.203 1.00 93.31 318 HIS A CA 1
ATOM 2405 C C . HIS A 1 318 ? 29.530 -16.047 31.026 1.00 93.31 318 HIS A C 1
ATOM 2407 O O . HIS A 1 318 ? 29.517 -15.214 31.936 1.00 93.31 318 HIS A O 1
ATOM 2413 N N . LEU A 1 319 ? 28.879 -15.851 29.873 1.00 91.00 319 LEU A N 1
ATOM 2414 C CA . LEU A 1 319 ? 28.309 -14.543 29.526 1.00 91.00 319 LEU A CA 1
ATOM 2415 C C . LEU A 1 319 ? 27.207 -14.117 30.504 1.00 91.00 319 LEU A C 1
ATOM 2417 O O . LEU A 1 319 ? 27.156 -12.960 30.908 1.00 91.00 319 LEU A O 1
ATOM 2421 N N . ARG A 1 320 ? 26.355 -15.052 30.931 1.00 90.44 320 ARG A N 1
ATOM 2422 C CA . ARG A 1 320 ? 25.256 -14.763 31.865 1.00 90.44 320 ARG A CA 1
ATOM 2423 C C . ARG A 1 320 ? 25.737 -14.720 33.309 1.00 90.44 320 ARG A C 1
ATOM 2425 O O . ARG A 1 320 ? 25.633 -13.692 33.967 1.00 90.44 320 ARG A O 1
ATOM 2432 N N . ASP A 1 321 ? 26.317 -15.823 33.773 1.00 87.25 321 ASP A N 1
ATOM 2433 C CA . ASP A 1 321 ? 26.588 -16.022 35.200 1.00 87.25 321 ASP A CA 1
ATOM 2434 C C . ASP A 1 321 ? 27.755 -15.178 35.725 1.00 87.25 321 ASP A C 1
ATOM 2436 O O . ASP A 1 321 ? 27.785 -14.840 36.906 1.00 87.25 321 ASP A O 1
ATOM 2440 N N . GLN A 1 322 ? 28.725 -14.840 34.868 1.00 88.88 322 GLN A N 1
ATOM 2441 C CA . GLN A 1 322 ? 29.921 -14.093 35.273 1.00 88.88 322 GLN A CA 1
ATOM 2442 C C . GLN A 1 322 ? 29.949 -12.666 34.730 1.00 88.88 322 GLN A C 1
ATOM 2444 O O . GLN A 1 322 ? 30.457 -11.778 35.413 1.00 88.88 322 GLN A O 1
ATOM 2449 N N . LEU A 1 323 ? 29.426 -12.434 33.521 1.00 91.44 323 LEU A N 1
ATOM 2450 C CA . LEU A 1 323 ? 29.452 -11.107 32.893 1.00 91.44 323 LEU A CA 1
ATOM 2451 C C . LEU A 1 323 ? 28.115 -10.358 32.995 1.00 91.44 323 LEU A C 1
ATOM 2453 O O . LEU A 1 323 ? 28.084 -9.161 32.729 1.00 91.44 323 LEU A O 1
ATOM 2457 N N . GLY A 1 324 ? 27.037 -11.017 33.431 1.00 89.31 324 GLY A N 1
ATOM 2458 C CA . GLY A 1 324 ? 25.742 -10.374 33.661 1.00 89.31 324 GLY A CA 1
ATOM 2459 C C . GLY A 1 324 ? 24.910 -10.142 32.399 1.00 89.31 324 GLY A C 1
ATOM 2460 O O . GLY A 1 324 ? 24.063 -9.256 32.398 1.00 89.31 324 GLY A O 1
ATOM 2461 N N . LEU A 1 325 ? 25.136 -10.914 31.330 1.00 91.56 325 LEU A N 1
ATOM 2462 C CA . LEU A 1 325 ? 24.313 -10.858 30.122 1.00 91.56 325 LEU A CA 1
ATOM 2463 C C . LEU A 1 325 ? 22.876 -11.321 30.428 1.00 91.56 325 LEU A C 1
ATOM 2465 O O . LEU A 1 325 ? 22.641 -12.470 30.809 1.00 91.56 325 LEU A O 1
ATOM 2469 N N . ASP A 1 326 ? 21.912 -10.436 30.211 1.00 88.81 326 ASP A N 1
ATOM 2470 C CA . ASP A 1 326 ? 20.473 -10.661 30.363 1.00 88.81 326 ASP A CA 1
ATOM 2471 C C . ASP A 1 326 ? 19.742 -10.508 29.017 1.00 88.81 326 ASP A C 1
ATOM 2473 O O . ASP A 1 326 ? 20.364 -10.291 27.979 1.00 88.81 326 ASP A O 1
ATOM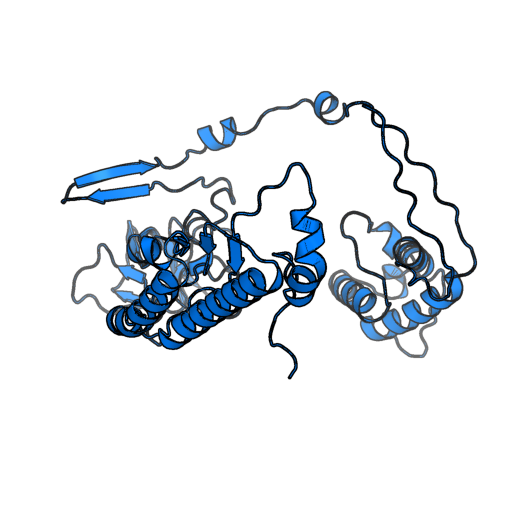 2477 N N . SER A 1 327 ? 18.415 -10.646 28.992 1.00 82.88 327 SER A N 1
ATOM 2478 C CA . SER A 1 327 ? 17.646 -10.584 27.739 1.00 82.88 327 SER A CA 1
ATOM 2479 C C . SER A 1 327 ? 17.731 -9.230 27.024 1.00 82.88 327 SER A C 1
ATOM 2481 O O . SER A 1 327 ? 17.640 -9.196 25.799 1.00 82.88 327 SER A O 1
ATOM 2483 N N . LEU A 1 328 ? 17.892 -8.125 27.758 1.00 78.44 328 LEU A N 1
ATOM 2484 C CA . LEU A 1 328 ? 17.932 -6.779 27.182 1.00 78.44 328 LEU A CA 1
ATOM 2485 C C . LEU A 1 328 ? 19.318 -6.498 26.596 1.00 78.44 328 LEU A C 1
ATOM 2487 O O . LEU A 1 328 ? 19.442 -6.146 25.425 1.00 78.44 328 LEU A O 1
ATOM 2491 N N . THR A 1 329 ? 20.357 -6.781 27.373 1.00 87.81 329 THR A N 1
ATOM 2492 C CA . THR A 1 329 ? 21.757 -6.673 26.939 1.00 87.81 329 THR A CA 1
ATOM 2493 C C . THR A 1 329 ? 22.137 -7.717 25.886 1.00 87.81 329 THR A C 1
ATOM 2495 O O . THR A 1 329 ? 23.047 -7.479 25.100 1.00 87.81 329 THR A O 1
ATOM 2498 N N . SER A 1 330 ? 21.418 -8.844 25.788 1.00 88.50 330 SER A N 1
ATOM 2499 C CA . SER A 1 330 ? 21.578 -9.808 24.685 1.00 88.50 330 SER A CA 1
ATOM 2500 C C . SER A 1 330 ? 21.174 -9.213 23.340 1.00 88.50 330 SER A C 1
ATOM 2502 O O . SER A 1 330 ? 21.858 -9.445 22.349 1.00 88.50 330 SER A O 1
ATOM 2504 N N . MET A 1 331 ? 20.088 -8.436 23.293 1.00 87.31 331 MET A N 1
ATOM 2505 C CA . MET A 1 331 ? 19.662 -7.772 22.057 1.00 87.31 331 MET A CA 1
ATOM 2506 C C . MET A 1 331 ? 20.647 -6.675 21.655 1.00 87.31 331 MET A C 1
ATOM 2508 O O . MET A 1 331 ? 21.022 -6.596 20.490 1.00 87.31 331 MET A O 1
ATOM 2512 N N . GLU A 1 332 ? 21.107 -5.873 22.619 1.00 91.31 332 GLU A N 1
ATOM 2513 C CA . GLU A 1 332 ? 22.140 -4.857 22.382 1.00 91.31 332 GLU A CA 1
ATOM 2514 C C . GLU A 1 332 ? 23.447 -5.491 21.894 1.00 91.31 332 GLU A C 1
ATOM 2516 O O . GLU A 1 332 ? 24.023 -5.023 20.917 1.00 91.31 332 GLU A O 1
ATOM 2521 N N . LEU A 1 333 ? 23.866 -6.605 22.508 1.00 94.31 333 LEU A N 1
ATOM 2522 C CA . LEU A 1 333 ? 25.037 -7.362 22.076 1.00 94.31 333 LEU A CA 1
ATOM 2523 C C . LEU A 1 333 ? 24.896 -7.814 20.624 1.00 94.31 333 LEU A C 1
ATOM 2525 O O . LEU A 1 333 ? 25.813 -7.590 19.848 1.00 94.31 333 LEU A O 1
ATOM 2529 N N . LEU A 1 334 ? 23.766 -8.415 20.245 1.00 92.25 334 LEU A N 1
ATOM 2530 C CA . LEU A 1 334 ? 23.544 -8.879 18.873 1.00 92.25 334 LEU A CA 1
ATOM 2531 C C . LEU A 1 334 ? 23.659 -7.751 17.844 1.00 92.25 334 LEU A C 1
ATOM 2533 O O . LEU A 1 334 ? 24.334 -7.941 16.838 1.00 92.25 334 LEU A O 1
ATOM 2537 N N . VAL A 1 335 ? 23.074 -6.584 18.125 1.00 90.50 335 VAL A N 1
ATOM 2538 C CA . VAL A 1 335 ? 23.198 -5.399 17.260 1.00 90.50 335 VAL A CA 1
ATOM 2539 C C . VAL A 1 335 ? 24.657 -4.945 17.165 1.00 90.50 335 VAL A C 1
ATOM 2541 O O . VAL A 1 335 ? 25.179 -4.780 16.066 1.00 90.50 335 VAL A O 1
ATOM 2544 N N . SER A 1 336 ? 25.358 -4.826 18.298 1.00 92.69 336 SER A N 1
ATOM 2545 C CA . SER A 1 336 ? 26.772 -4.433 18.301 1.00 92.69 336 SER A CA 1
ATOM 2546 C C . SER A 1 336 ? 27.673 -5.432 17.571 1.00 92.69 336 SER A C 1
ATOM 2548 O O . SER A 1 336 ? 28.675 -5.026 16.991 1.00 92.69 336 SER A O 1
ATOM 2550 N N . LEU A 1 337 ? 27.346 -6.729 17.559 1.00 92.94 337 LEU A N 1
ATOM 2551 C CA . LEU A 1 337 ? 28.107 -7.714 16.784 1.00 92.94 337 LEU A CA 1
ATOM 2552 C C . LEU A 1 337 ? 27.995 -7.473 15.275 1.00 92.94 337 LEU A C 1
ATOM 2554 O O . LEU A 1 337 ? 29.007 -7.594 14.590 1.00 92.94 337 LEU A O 1
ATOM 2558 N N . GLU A 1 338 ? 26.808 -7.139 14.766 1.00 90.12 338 GLU A N 1
ATOM 2559 C CA . GLU A 1 338 ? 26.613 -6.820 13.342 1.00 90.12 338 GLU A CA 1
ATOM 2560 C C . GLU A 1 338 ? 27.311 -5.511 12.954 1.00 90.12 338 GLU A C 1
ATOM 2562 O O . GLU A 1 338 ? 27.939 -5.430 11.898 1.00 90.12 338 GLU A O 1
ATOM 2567 N N . ASP A 1 339 ? 27.255 -4.505 13.830 1.00 87.56 339 ASP A N 1
ATOM 2568 C CA . ASP A 1 339 ? 27.859 -3.193 13.582 1.00 87.56 339 ASP A CA 1
ATOM 2569 C C . ASP A 1 339 ? 29.397 -3.223 13.653 1.00 87.56 339 ASP A C 1
ATOM 2571 O O . ASP A 1 339 ? 30.084 -2.522 12.906 1.00 87.56 339 ASP A O 1
ATOM 2575 N N . GLU A 1 340 ? 29.962 -4.006 14.577 1.00 90.44 340 GLU A N 1
ATOM 2576 C CA . GLU A 1 340 ? 31.384 -3.929 14.930 1.00 90.44 340 GLU A CA 1
ATOM 2577 C C . GLU A 1 340 ? 32.246 -5.077 14.382 1.00 90.44 340 GLU A C 1
ATOM 2579 O O . GLU A 1 340 ? 33.481 -5.009 14.493 1.00 90.44 340 GLU A O 1
ATOM 2584 N N . ILE A 1 341 ? 31.635 -6.118 13.802 1.00 89.00 341 ILE A N 1
ATOM 2585 C CA . ILE A 1 341 ? 32.331 -7.260 13.192 1.00 89.00 341 ILE A CA 1
ATOM 2586 C C . ILE A 1 341 ? 31.998 -7.329 11.698 1.00 89.00 341 ILE A C 1
ATOM 2588 O O . ILE A 1 341 ? 31.023 -7.935 11.268 1.00 89.00 341 ILE A O 1
ATOM 2592 N N . GLU A 1 342 ? 32.876 -6.745 10.881 1.00 84.62 342 GLU A N 1
ATOM 2593 C CA . GLU A 1 342 ? 32.719 -6.694 9.424 1.00 84.62 342 GLU A CA 1
ATOM 2594 C C . GLU A 1 342 ? 32.488 -8.083 8.805 1.00 84.62 342 GLU A C 1
ATOM 2596 O O . GLU A 1 342 ? 33.293 -8.996 9.003 1.00 84.62 342 GLU A O 1
ATOM 2601 N N . GLY A 1 343 ? 31.428 -8.227 8.006 1.00 84.81 343 GLY A N 1
ATOM 2602 C CA . GLY A 1 343 ? 31.095 -9.471 7.305 1.00 84.81 343 GLY A CA 1
ATOM 2603 C C . GLY A 1 343 ? 30.362 -10.508 8.161 1.00 84.81 343 GLY A C 1
ATOM 2604 O O . GLY A 1 343 ? 30.158 -11.629 7.694 1.00 84.81 343 GLY A O 1
ATOM 2605 N N . PHE A 1 344 ? 29.975 -10.168 9.394 1.00 90.12 344 PHE A N 1
ATOM 2606 C CA . PHE A 1 344 ? 29.124 -10.998 10.243 1.00 90.12 344 PHE A CA 1
ATOM 2607 C C . PHE A 1 344 ? 27.711 -10.408 10.339 1.00 90.12 344 PHE A C 1
ATOM 2609 O O . PHE A 1 344 ? 27.544 -9.218 10.577 1.00 90.12 344 PHE A O 1
ATOM 2616 N N . PHE A 1 345 ? 26.703 -11.266 10.182 1.00 88.56 345 PHE A N 1
ATOM 2617 C CA . PHE A 1 345 ? 25.291 -10.943 10.387 1.00 88.56 345 PHE A CA 1
ATOM 2618 C C . PHE A 1 345 ? 24.660 -12.021 11.264 1.00 88.56 345 PHE A C 1
ATOM 2620 O O . PHE A 1 345 ? 24.953 -13.215 11.111 1.00 88.56 345 PHE A O 1
ATOM 2627 N N . VAL A 1 346 ? 23.786 -11.624 12.182 1.00 88.38 346 VAL A N 1
ATOM 2628 C CA . VAL A 1 346 ? 23.118 -12.545 13.094 1.00 88.38 346 VAL A CA 1
ATOM 2629 C C . VAL A 1 346 ? 22.017 -13.266 12.331 1.00 88.38 346 VAL A C 1
ATOM 2631 O O . VAL A 1 346 ? 20.965 -12.716 12.027 1.00 88.38 346 VAL A O 1
ATOM 2634 N N . ASN A 1 347 ? 22.245 -14.545 12.046 1.00 85.19 347 ASN A N 1
ATOM 2635 C CA . ASN A 1 347 ? 21.213 -15.403 11.484 1.00 85.19 347 ASN A CA 1
ATOM 2636 C C . ASN A 1 347 ? 20.338 -16.000 12.613 1.00 85.19 347 ASN A C 1
ATOM 2638 O O . ASN A 1 347 ? 20.855 -16.778 13.426 1.00 85.19 347 ASN A O 1
ATOM 2642 N N . PRO A 1 348 ? 19.033 -15.661 12.678 1.00 82.25 348 PRO A N 1
ATOM 2643 C CA . PRO A 1 348 ? 18.131 -16.132 13.729 1.00 82.25 348 PRO A CA 1
ATOM 2644 C C . PRO A 1 348 ? 17.857 -17.641 13.667 1.00 82.25 348 PRO A C 1
ATOM 2646 O O . PRO A 1 348 ? 17.531 -18.231 14.694 1.00 82.25 348 PRO A O 1
ATOM 2649 N N . ASP A 1 349 ? 18.024 -18.272 12.503 1.00 81.88 349 ASP A N 1
ATOM 2650 C CA . ASP A 1 349 ? 17.761 -19.702 12.314 1.00 81.88 349 ASP A CA 1
ATOM 2651 C C . ASP A 1 349 ? 18.929 -20.575 12.794 1.00 81.88 349 ASP A C 1
ATOM 2653 O O . ASP A 1 349 ? 18.749 -21.750 13.117 1.00 81.88 349 ASP A O 1
ATOM 2657 N N . THR A 1 350 ? 20.140 -20.010 12.855 1.00 84.75 350 THR A N 1
ATOM 2658 C CA . THR A 1 350 ? 21.359 -20.742 13.230 1.00 84.75 350 THR A CA 1
ATOM 2659 C C . THR A 1 350 ? 21.898 -20.355 14.601 1.00 84.75 350 THR A C 1
ATOM 2661 O O . THR A 1 350 ? 22.668 -21.121 15.182 1.00 84.75 350 THR A O 1
ATOM 2664 N N . ILE A 1 351 ? 21.513 -19.203 15.160 1.00 88.00 351 ILE A N 1
ATOM 2665 C CA . ILE A 1 351 ? 21.963 -18.792 16.492 1.00 88.00 351 ILE A CA 1
ATOM 2666 C C . ILE A 1 351 ? 21.140 -19.475 17.595 1.00 88.00 351 ILE A C 1
ATOM 2668 O O . ILE A 1 351 ? 19.940 -19.272 17.735 1.00 88.00 351 ILE A O 1
ATOM 2672 N N . ALA A 1 352 ? 21.797 -20.290 18.421 1.00 89.19 352 ALA A N 1
ATOM 2673 C CA . ALA A 1 352 ? 21.165 -21.037 19.503 1.00 89.19 352 ALA A CA 1
ATOM 2674 C C . ALA A 1 352 ? 21.582 -20.506 20.888 1.00 89.19 352 ALA A C 1
ATOM 2676 O O . ALA A 1 352 ? 22.673 -19.944 21.027 1.00 89.19 352 ALA A O 1
ATOM 2677 N N . PRO A 1 353 ? 20.792 -20.763 21.954 1.00 85.81 353 PRO A N 1
ATOM 2678 C CA . PRO A 1 353 ? 21.150 -20.374 23.322 1.00 85.81 353 PRO A CA 1
ATOM 2679 C C . PRO A 1 353 ? 22.549 -20.834 23.756 1.00 85.81 353 PRO A C 1
ATOM 2681 O O . PRO A 1 353 ? 23.234 -20.111 24.472 1.00 85.81 353 PRO A O 1
ATOM 2684 N N . GLY A 1 354 ? 23.002 -21.999 23.276 1.00 83.44 354 GLY A N 1
ATOM 2685 C CA . GLY A 1 354 ? 24.326 -22.542 23.589 1.00 83.44 354 GLY A CA 1
ATOM 2686 C C . GLY A 1 354 ? 25.499 -21.699 23.076 1.00 83.44 354 GLY A C 1
ATOM 2687 O O . GLY A 1 354 ? 26.588 -21.778 23.643 1.00 83.44 354 GLY A O 1
ATOM 2688 N N . HIS A 1 355 ? 25.295 -20.853 22.060 1.00 93.19 355 HIS A N 1
ATOM 2689 C CA . HIS A 1 355 ? 26.331 -19.927 21.591 1.00 93.19 355 HIS A CA 1
ATOM 2690 C C . HIS A 1 355 ? 26.615 -18.826 22.617 1.00 93.19 355 HIS A C 1
ATOM 2692 O O . HIS A 1 355 ? 27.747 -18.364 22.707 1.00 93.19 355 HIS A O 1
ATOM 2698 N N . PHE A 1 356 ? 25.641 -18.481 23.464 1.00 91.94 356 PHE A N 1
ATOM 2699 C CA . PHE A 1 356 ? 25.785 -17.476 24.520 1.00 91.94 356 PHE A CA 1
ATOM 2700 C C . PHE A 1 356 ? 26.329 -18.038 25.844 1.00 91.94 356 PHE A C 1
ATOM 2702 O O . PHE A 1 356 ? 26.258 -17.366 26.874 1.00 91.94 356 PHE A O 1
ATOM 2709 N N . ASN A 1 357 ? 26.852 -19.267 25.856 1.00 90.19 357 ASN A N 1
ATOM 2710 C CA . ASN A 1 357 ? 27.359 -19.880 27.081 1.00 90.19 357 ASN A CA 1
ATOM 2711 C C . ASN A 1 357 ? 28.644 -19.205 27.564 1.00 90.19 357 ASN A C 1
ATOM 2713 O O . ASN A 1 357 ? 28.704 -18.776 28.716 1.00 90.19 357 ASN A O 1
ATOM 2717 N N . THR A 1 358 ? 29.653 -19.098 26.697 1.00 94.25 358 THR A N 1
ATOM 2718 C CA . THR A 1 358 ? 30.944 -18.469 26.996 1.00 94.25 358 THR A CA 1
ATOM 2719 C C . THR A 1 358 ? 31.385 -17.525 25.881 1.00 94.25 358 THR A C 1
ATOM 2721 O O . THR A 1 358 ? 30.837 -17.531 24.776 1.00 94.25 358 THR A O 1
ATOM 2724 N N . VAL A 1 359 ? 32.415 -16.720 26.150 1.00 93.00 359 VAL A N 1
ATOM 2725 C CA . VAL A 1 359 ? 33.050 -15.871 25.127 1.00 93.00 359 VAL A CA 1
ATOM 2726 C C . VAL A 1 359 ? 33.530 -16.714 23.936 1.00 93.00 359 VAL A C 1
ATOM 2728 O O . VAL A 1 359 ? 33.319 -16.339 22.786 1.00 93.00 359 VAL A O 1
ATOM 2731 N N . SER A 1 360 ? 34.119 -17.885 24.193 1.00 90.88 360 SER A N 1
ATOM 2732 C CA . SER A 1 360 ? 34.613 -18.790 23.150 1.00 90.88 360 SER A CA 1
ATOM 2733 C C . SER A 1 360 ? 33.492 -19.397 22.305 1.00 90.88 360 SER A C 1
ATOM 2735 O O . SER A 1 360 ? 33.631 -19.450 21.083 1.00 90.88 360 SER A O 1
ATOM 2737 N N . THR A 1 361 ? 32.367 -19.815 22.901 1.00 90.50 361 THR A N 1
ATOM 2738 C CA . THR A 1 361 ? 31.256 -20.386 22.116 1.00 90.50 361 THR A CA 1
ATOM 2739 C C . THR A 1 361 ? 30.641 -19.361 21.169 1.00 90.50 361 THR A C 1
ATOM 2741 O O . THR A 1 361 ? 30.276 -19.712 20.047 1.00 90.50 361 THR A O 1
ATOM 2744 N N . LEU A 1 362 ? 30.574 -18.096 21.591 1.00 93.00 362 LEU A N 1
ATOM 2745 C CA . LEU A 1 362 ? 30.055 -17.016 20.760 1.00 93.00 362 LEU A CA 1
ATOM 2746 C C . LEU A 1 362 ? 31.055 -16.623 19.665 1.00 93.00 362 LEU A C 1
ATOM 2748 O O . LEU A 1 362 ? 30.665 -16.479 18.510 1.00 93.00 362 LEU A O 1
ATOM 2752 N N . ALA A 1 363 ? 32.348 -16.534 19.993 1.00 92.88 363 ALA A N 1
ATOM 2753 C CA . ALA A 1 363 ? 33.400 -16.275 19.010 1.00 92.88 363 ALA A CA 1
ATOM 2754 C C . ALA A 1 363 ? 33.453 -17.360 17.919 1.00 92.88 363 ALA A C 1
ATOM 2756 O O . ALA A 1 363 ? 33.543 -17.034 16.739 1.00 92.88 363 ALA A O 1
ATOM 2757 N N . HIS A 1 364 ? 33.314 -18.640 18.287 1.00 89.38 364 HIS A N 1
ATOM 2758 C CA . HIS A 1 364 ? 33.238 -19.738 17.315 1.00 89.38 364 HIS A CA 1
ATOM 2759 C C . HIS A 1 364 ? 32.034 -19.622 16.385 1.00 89.38 364 HIS A C 1
ATOM 2761 O O . HIS A 1 364 ? 32.159 -19.886 15.190 1.00 89.38 364 HIS A O 1
ATOM 2767 N N . TYR A 1 365 ? 30.872 -19.241 16.921 1.00 91.62 365 TYR A N 1
ATOM 2768 C CA . TYR A 1 365 ? 29.690 -19.016 16.100 1.00 91.62 365 TYR A CA 1
ATOM 2769 C C . TYR A 1 365 ? 29.927 -17.885 15.094 1.00 91.62 365 TYR A C 1
ATOM 2771 O O . TYR A 1 365 ? 29.637 -18.060 13.911 1.00 91.62 365 TYR A O 1
ATOM 2779 N N . ILE A 1 366 ? 30.509 -16.771 15.548 1.00 91.75 366 ILE A N 1
ATOM 2780 C CA . ILE A 1 366 ? 30.847 -15.625 14.698 1.00 91.75 366 ILE A CA 1
ATOM 2781 C C . ILE A 1 366 ? 31.799 -16.047 13.579 1.00 91.75 366 ILE A C 1
ATOM 2783 O O . ILE A 1 366 ? 31.496 -15.818 12.413 1.00 91.75 366 ILE A O 1
ATOM 2787 N N . ASP A 1 367 ? 32.900 -16.724 13.903 1.00 88.25 367 ASP A N 1
ATOM 2788 C CA . ASP A 1 367 ? 33.878 -17.169 12.904 1.00 88.25 367 ASP A CA 1
ATOM 2789 C C . ASP A 1 367 ? 33.272 -18.124 11.867 1.00 88.25 367 ASP A C 1
ATOM 2791 O O . ASP A 1 367 ? 33.599 -18.041 10.686 1.00 88.25 367 ASP A O 1
ATOM 2795 N N . ALA A 1 368 ? 32.367 -19.011 12.289 1.00 85.12 368 ALA A N 1
ATOM 2796 C CA . ALA A 1 368 ? 31.710 -19.962 11.396 1.00 85.12 368 ALA A CA 1
ATOM 2797 C C . ALA A 1 368 ? 30.700 -19.307 10.432 1.00 85.12 368 ALA A C 1
ATOM 2799 O O . ALA A 1 368 ? 30.398 -19.891 9.393 1.00 85.12 368 ALA A O 1
ATOM 2800 N N . HIS A 1 369 ? 30.182 -18.121 10.767 1.00 85.62 369 HIS A N 1
ATOM 2801 C CA . HIS A 1 369 ? 29.116 -17.442 10.014 1.00 85.62 369 HIS A CA 1
ATOM 2802 C C . HIS A 1 369 ? 29.548 -16.086 9.442 1.00 85.62 369 HIS A C 1
ATOM 2804 O O . HIS A 1 369 ? 28.747 -15.383 8.827 1.00 85.62 369 HIS A O 1
ATOM 2810 N N . ARG A 1 370 ? 30.817 -15.715 9.617 1.00 84.38 370 ARG A N 1
ATOM 2811 C CA . ARG A 1 370 ? 31.409 -14.516 9.037 1.00 84.38 370 ARG A CA 1
ATOM 2812 C C . ARG A 1 370 ? 31.852 -14.803 7.606 1.00 84.38 370 ARG A C 1
ATOM 2814 O O . ARG A 1 370 ? 32.639 -15.714 7.355 1.00 84.38 370 ARG A O 1
ATOM 2821 N N . GLN A 1 371 ? 31.391 -13.996 6.659 1.00 75.19 371 GLN A N 1
ATOM 2822 C CA . GLN A 1 371 ? 31.885 -14.053 5.289 1.00 75.19 371 GLN A CA 1
ATOM 2823 C C . GLN A 1 371 ? 33.254 -13.372 5.230 1.00 75.19 371 GLN A C 1
ATOM 2825 O O . GLN A 1 371 ? 33.379 -12.171 5.465 1.00 75.19 371 GLN A O 1
ATOM 2830 N N . VAL A 1 372 ? 34.305 -14.137 4.939 1.00 59.91 372 VAL A N 1
ATOM 2831 C CA . VAL A 1 372 ? 35.636 -13.565 4.721 1.00 59.91 372 VAL A CA 1
ATOM 2832 C C . VAL A 1 372 ? 35.646 -12.907 3.343 1.00 59.91 372 VAL A C 1
ATOM 2834 O O . VAL A 1 372 ? 35.484 -13.586 2.330 1.00 59.91 372 VAL A O 1
ATOM 2837 N N . ALA A 1 373 ? 35.862 -11.591 3.292 1.00 42.72 373 ALA A N 1
ATOM 2838 C CA . ALA A 1 373 ? 36.162 -10.903 2.044 1.00 42.72 373 ALA A CA 1
ATOM 2839 C C . ALA A 1 373 ? 37.444 -11.506 1.446 1.00 42.72 373 ALA A C 1
ATOM 2841 O O . ALA A 1 373 ? 38.534 -11.366 2.005 1.00 42.72 373 ALA A O 1
ATOM 2842 N N . ALA A 1 374 ? 37.324 -12.213 0.322 1.00 36.66 374 ALA A N 1
ATOM 2843 C CA . ALA A 1 374 ? 38.471 -12.730 -0.408 1.00 36.66 374 ALA A CA 1
ATOM 2844 C C . ALA A 1 374 ? 39.283 -11.552 -0.976 1.00 36.66 374 ALA A C 1
ATOM 2846 O O . ALA A 1 374 ? 38.968 -11.008 -2.032 1.00 36.66 374 ALA A O 1
ATOM 2847 N N . CYS A 1 375 ? 40.330 -11.137 -0.264 1.00 30.70 375 CYS A N 1
ATOM 2848 C CA . CYS A 1 375 ? 41.298 -10.167 -0.756 1.00 30.70 375 CYS A CA 1
ATOM 2849 C C . CYS A 1 375 ? 42.489 -10.906 -1.385 1.00 30.70 375 CYS A C 1
ATOM 2851 O O . CYS A 1 375 ? 43.235 -11.586 -0.684 1.00 30.70 375 CYS A O 1
ATOM 2853 N N . GLY A 1 376 ? 42.676 -10.743 -2.702 1.00 29.28 376 GLY A N 1
ATOM 2854 C CA . GLY A 1 376 ? 43.947 -11.009 -3.386 1.00 29.28 376 GLY A CA 1
ATOM 2855 C C . GLY A 1 376 ? 43.908 -12.023 -4.534 1.00 29.28 376 GLY A C 1
ATOM 2856 O O . GLY A 1 376 ? 44.122 -13.204 -4.313 1.00 29.28 376 GLY A O 1
ATOM 2857 N N . ALA A 1 377 ? 43.723 -11.498 -5.752 1.00 35.53 377 ALA A N 1
ATOM 2858 C CA . ALA A 1 377 ? 44.210 -11.974 -7.055 1.00 35.53 377 ALA A CA 1
ATOM 2859 C C . ALA A 1 377 ? 44.180 -13.484 -7.375 1.00 35.53 377 ALA A C 1
ATOM 2861 O O . ALA A 1 377 ? 44.979 -14.242 -6.844 1.00 35.53 377 ALA A O 1
ATOM 2862 N N . LEU A 1 378 ? 43.413 -13.862 -8.407 1.00 29.61 378 LEU A N 1
ATOM 2863 C CA . LEU A 1 378 ? 43.856 -14.741 -9.502 1.00 29.61 378 LEU A CA 1
ATOM 2864 C C . LEU A 1 378 ? 42.824 -14.711 -10.642 1.00 29.61 378 LEU A C 1
ATOM 2866 O O . LEU A 1 378 ? 41.625 -14.860 -10.430 1.00 29.61 378 LEU A O 1
ATOM 2870 N N . HIS A 1 379 ? 43.311 -14.493 -11.864 1.00 41.66 379 HIS A N 1
ATOM 2871 C CA . HIS A 1 379 ? 42.586 -14.777 -13.098 1.00 41.66 379 HIS A CA 1
ATOM 2872 C C . HIS A 1 379 ? 42.082 -16.227 -13.097 1.00 41.66 379 HIS A C 1
ATOM 2874 O O . HIS A 1 379 ? 42.882 -17.153 -13.000 1.00 41.66 379 HIS A O 1
ATOM 2880 N N . GLY A 1 380 ? 40.780 -16.420 -13.282 1.00 30.53 380 GLY A N 1
ATOM 2881 C CA . GLY A 1 380 ? 40.179 -17.728 -13.521 1.00 30.53 380 GLY A CA 1
ATOM 2882 C C . GLY A 1 380 ? 38.703 -17.552 -13.840 1.00 30.53 380 GLY A C 1
ATOM 2883 O O . GLY A 1 380 ? 37.970 -16.962 -13.055 1.00 30.53 380 GLY A O 1
ATOM 2884 N N . GLN A 1 381 ? 38.287 -17.976 -15.029 1.00 32.09 381 GLN A N 1
ATOM 2885 C CA . GLN A 1 381 ? 36.894 -17.909 -15.461 1.00 32.09 381 GLN A CA 1
ATOM 2886 C C . GLN A 1 381 ? 35.997 -18.772 -14.560 1.00 32.09 381 GLN A C 1
ATOM 2888 O O . GLN A 1 381 ? 36.452 -19.827 -14.117 1.00 32.09 381 GLN A O 1
ATOM 2893 N N . PRO A 1 382 ? 34.731 -18.388 -14.313 1.00 30.78 382 PRO A N 1
ATOM 2894 C CA . PRO A 1 382 ? 33.785 -19.284 -13.673 1.00 30.78 382 PRO A CA 1
ATOM 2895 C C . PRO A 1 382 ? 33.385 -20.370 -14.676 1.00 30.78 382 PRO A C 1
ATOM 2897 O O . PRO A 1 382 ? 32.701 -20.115 -15.668 1.00 30.78 382 PRO A O 1
ATOM 2900 N N . GLU A 1 383 ? 33.861 -21.583 -14.424 1.00 28.75 383 GLU A N 1
ATOM 2901 C CA . GLU A 1 383 ? 33.449 -22.795 -15.117 1.00 28.75 383 GLU A CA 1
ATOM 2902 C C . GLU A 1 383 ? 32.004 -23.114 -14.703 1.00 28.75 383 GLU A C 1
ATOM 2904 O O . GLU A 1 383 ? 31.728 -23.537 -13.581 1.00 28.75 383 GLU A O 1
ATOM 2909 N N . VAL A 1 384 ? 31.058 -22.833 -15.600 1.00 35.81 384 VAL A N 1
ATOM 2910 C CA . VAL A 1 384 ? 29.649 -23.205 -15.443 1.00 35.81 384 VAL A CA 1
ATOM 2911 C C . VAL A 1 384 ? 29.536 -24.705 -15.710 1.00 35.81 384 VAL A C 1
ATOM 2913 O O . VAL A 1 384 ? 29.686 -25.150 -16.849 1.00 35.81 384 VAL A O 1
ATOM 2916 N N . GLN A 1 385 ? 29.276 -25.489 -14.664 1.00 30.23 385 GLN A N 1
ATOM 2917 C CA . GLN A 1 385 ? 28.874 -26.885 -14.817 1.00 30.23 385 GLN A CA 1
ATOM 2918 C C . GLN A 1 385 ? 27.449 -26.933 -15.377 1.00 30.23 385 GLN A C 1
ATOM 2920 O O . GLN A 1 385 ? 26.498 -26.501 -14.731 1.00 30.23 385 GLN A O 1
ATOM 2925 N N . TYR A 1 386 ? 27.313 -27.449 -16.597 1.00 35.38 386 TYR A N 1
ATOM 2926 C CA . TYR A 1 386 ? 26.027 -27.829 -17.168 1.00 35.38 386 TYR A CA 1
ATOM 2927 C C . TYR A 1 386 ? 25.609 -29.186 -16.591 1.00 35.38 386 TYR A C 1
ATOM 2929 O O . TYR A 1 386 ? 26.346 -30.163 -16.731 1.00 35.38 386 TYR A O 1
ATOM 2937 N N . GLU A 1 387 ? 24.419 -29.268 -15.994 1.00 30.83 387 GLU A N 1
ATOM 2938 C CA . GLU A 1 387 ? 23.718 -30.550 -15.886 1.00 30.83 387 GLU A CA 1
ATOM 2939 C C . GLU A 1 387 ? 23.229 -30.968 -17.288 1.00 30.83 387 GLU A C 1
ATOM 2941 O O . GLU A 1 387 ? 22.686 -30.130 -18.016 1.00 30.83 387 GLU A O 1
ATOM 2946 N N . PRO A 1 388 ? 23.433 -32.228 -17.710 1.00 39.22 388 PRO A N 1
ATOM 2947 C CA . PRO A 1 388 ? 22.953 -32.704 -19.001 1.00 39.22 388 PRO A CA 1
ATOM 2948 C C . PRO A 1 388 ? 21.439 -32.966 -18.968 1.00 39.22 388 PRO A C 1
ATOM 2950 O O . PRO A 1 388 ? 20.946 -33.653 -18.072 1.00 39.22 388 PRO A O 1
ATOM 2953 N N . VAL A 1 389 ? 20.730 -32.471 -19.990 1.00 41.66 389 VAL A N 1
ATOM 2954 C CA . VAL A 1 389 ? 19.398 -32.947 -20.409 1.00 41.66 389 VAL A CA 1
ATOM 2955 C C . VAL A 1 389 ? 19.549 -33.761 -21.682 1.00 41.66 389 VAL A C 1
ATOM 2957 O O . VAL A 1 389 ? 20.253 -33.269 -22.597 1.00 41.66 389 VAL A O 1
#

Radius of gyration: 29.01 Å; Cα contacts (8 Å, |Δi|>4): 560; chains: 1; bounding box: 73×58×69 Å

InterPro domains:
  IPR006162 Phosphopantetheine attachment site [PS00012] (322-337)
  IPR009081 Phosphopantetheine binding ACP domain [PF00550] (296-366)
  IPR009081 Phosphopantetheine binding ACP domain [PS50075] (291-370)
  IPR022644 Orn/DAP/Arg decarboxylase 2, N-terminal [PF02784] (4-125)

Foldseek 3Di:
DPDPDDDDPDDDPLVRCLVCVVVQVPPPPDDAQEDADDDAAQDQELVVLLVLQLVQLVSRVVSCVVPVDQHQEYESEEHQRADFDPPDDHRDPVVNCVRVVVSVVVSCVVRVRYYYHYDYDLVVFQQQDKDKWFQADWDDDPNAIARETQDFLLQAVVLLVNPHPDHDAGDKAFPQDDPPAAWDFYFYAYDDPDPSRTSDHRDTYGDDDGGTMMIRGSCRGCGNVVGNNCVVHNFHDWDWHQDPNDIDGPGHGDDSVNVVVVDDPDPPVNVPPDDDDDDDDDDDDDPPCLPVLLVQLVVLLCVLLVDPPPQDADQQAFCCPRSPDDPVSVVVSQVCCPVRPAQFHDDPVPDDPQCNGGSNSVSVVRVVRGDDDDDDDDDDDPDDDDDDD

Solvent-accessible surface area (ba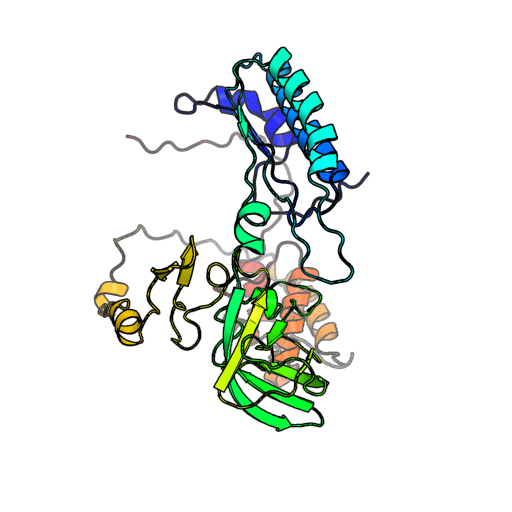ckbone atoms only — not comparable to full-atom values): 23042 Å² total; per-residue (Å²): 128,86,73,90,71,75,91,69,96,71,87,68,60,64,70,60,46,66,74,45,43,69,61,58,67,66,37,91,90,53,82,82,44,57,56,75,48,75,91,58,68,64,45,38,50,42,64,62,54,40,54,52,40,51,52,48,53,50,52,51,50,52,51,29,68,75,68,74,53,87,46,50,31,38,31,50,25,46,24,51,22,70,60,63,45,90,93,51,62,64,47,49,64,66,61,30,46,67,55,43,52,60,54,52,53,55,50,36,73,77,39,76,76,40,43,81,43,71,56,58,56,50,51,66,33,12,75,77,26,57,46,75,33,38,26,71,42,75,47,79,56,96,95,42,38,33,37,31,17,80,47,22,29,37,45,24,16,56,40,24,25,55,98,46,97,69,72,59,56,48,51,69,44,64,71,70,62,64,91,87,53,62,76,40,64,27,33,34,25,18,74,60,97,49,94,66,27,28,42,26,71,73,40,75,40,57,70,81,54,69,72,39,36,36,29,39,49,54,31,41,39,59,16,54,88,61,20,55,21,58,60,93,62,60,32,49,72,60,39,72,46,79,54,97,94,39,84,40,82,75,36,74,56,44,46,64,64,60,56,56,68,70,56,75,94,71,55,67,70,68,72,68,59,66,79,93,71,82,84,81,81,85,83,84,87,75,93,81,57,66,70,60,51,39,54,54,48,51,53,51,50,35,61,68,60,63,54,59,93,83,62,85,84,51,58,79,37,32,34,40,90,72,60,63,52,45,80,68,53,45,54,53,42,55,53,49,45,40,76,72,35,87,54,32,67,88,51,78,91,77,64,52,77,71,32,58,46,20,46,42,43,36,32,53,52,48,64,76,56,36,55,76,79,86,81,78,88,79,95,73,80,87,82,78,81,78,81,89,129

Organism: NCBI:txid2854028

Sequence (389 aa):
MEDGRRPTHFGIEEDTAVANFGQYLALPNLNIKGIHVYNGTKILDAQSVYDNASYILDLYRNLTLRYDLDLSMVDVGGGLGIKYYENEKELDTQHLKQLLAPLFASFHRQFPRTRIILESGRFVAGKCGALLVTVDNIKHNHGKTFAVTDGGTNCHGAAAGSGQVLKRNFRIVHATGSTGAPLCEYHISGPLCSPDDLLGRDVRIETLNEGDLLAVTASGAYGPTASPTLFHSHGHPAEVIVSHGRLFLAKPRQTALEIRDSHTDVALDDMLAAPAGTPASQGTQVAGVQGATQARLVEILRAVLKLPASTEVRADSHLRDQLGLDSLTSMELLVSLEDEIEGFFVNPDTIAPGHFNTVSTLAHYIDAHRQVAACGALHGQPEVQYEPV

Nearest PDB structures (foldseek):
  6knh-assembly1_B  TM=8.632E-01  e=5.135E-20  Staphylococcus aureus subsp. aureus Mu50
  6kni-assembly1_B  TM=8.643E-01  e=7.003E-20  Staphylococcus aureus subsp. aureus Mu50
  6knk-assembly2_C-2  TM=8.594E-01  e=1.081E-19  Staphylococcus aureus subsp. aureus Mu50
  6knk-assembly1_A  TM=8.578E-01  e=1.890E-19  Staphylococcus aureus subsp. aureus Mu50
  5x7n-assembly1_B  TM=8.684E-01  e=2.245E-17  Corynebacterium glutamicum ATCC 13032

pLDDT: mean 87.17, std 17.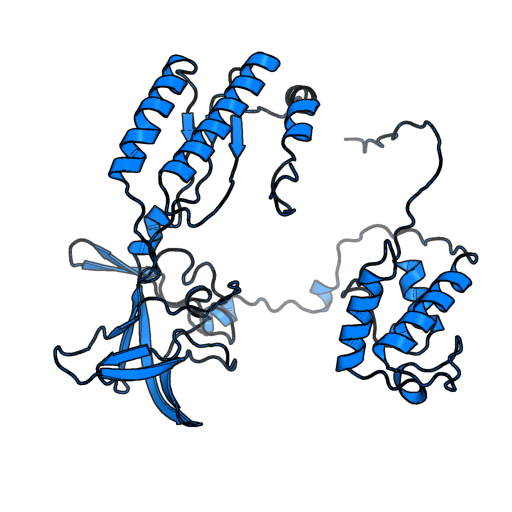7, range [28.75, 98.69]

Secondary structure (DSSP, 8-state):
----PPP-SSS--HHHHHHHHHHHHT-TT----EEE----S-B--HHHHHHHHHHHHHHHHHHHHHHT---SEEEEEE-B----STTSPPP-HHHHHHHHHHHHHHHHHH-TTPEEEEE-SHHHHGGG-EEEEEEEEEEEETTEEEEEES-SHHHHTTTTTTT-SS-----EEETTPPTTPPEEEEEEE-SSS-TT-EEEEEEEEEPP-TT-EEEEES-SSSSGGGS-TTGGG--PPPEEEEETTEEEEEEPPPPHHHHHHT-----HHHHH----PPPPPPPPP-TTSHHHHHHHHHHHHHHHTT--TT----TT-BTTTTT---HHHHHHHHHHHHHHSTT----TTT--GGGGSBHHHHHHHHHHH------S---------PPP-